Protein AF-A0A965XRT4-F1 (afdb_monomer_lite)

pLDDT: mean 93.57, std 8.27, range [42.41, 98.88]

Foldseek 3Di:
DQDQPDQDLCVQQVLDDPVVCVVVVHGSDALQVLQCVQQNHQPRGAAEEEEPLLDQQNLLQLLQCLLLCLVRLHAYEYEYAPPRHNNNVVCLVVCCVVPNDVSSVSSVVSYHYDYDPLQDDDPVNVVRLAREYEYDPDQDLVSLLNSVVSCCVVHVNHQYEYLHQFAFCVSNVHKYFNFFPPNNPQQETETEDPHNDSVNVSSVNSVGRYAYFYRHTRQQLLLQLLLLVQLLVVLCVVPVDALQVLQVLCCVVFNGSSLVVCVVSQVLVSLLSSQVSLVVCCVVFNDLSHHDPVSVVSNPPSDRSDDPPVPDDPDDDDDDPVRSLVSVLSRLQSSLQSVLVRLVVCRHQLLSSQVSCCSHVVTPTGSLVVDLVCALVSSVVSNVVNCVVVVRSVSGDGRSVSSVCCPPPSNVPSPHRDRD

Sequence (420 aa):
MLETMRRSTLETIGLGPTLDFFRQGRFPVNPEELVGKVFGPAGSRGAMVVSGAGGIVGAGKVMQFGARLEPFGVPVVALDFPGAADGIGGQYPGLVRSFGPERADRIMANVIRLSYDGVHLPRALQGYGPRILLEAVPENLEIKRAHYRIFREAFPEIEIRSVTSGFPASKLGVGIAHPAFPHESNKVFEIVEAEPSDFTRLLWALGLMPIPVGDHWSFVLDVLFCGLTLAGTGFHEVSNMPYWKIDKYVRRLLGPNPFRAHDAIGAKGATFLTWSCLHHLAEHYGPLFRPGPELEAKVHDGLNWYPPDHFRPVVDWGMDKGEEEEFRVRILGPIIQMAALMLHENRALPTHMNRIGELCAQFRRGILAVIRELGPDEAIRLVESFHSLEPEAALSPWHAEVFKAMDSQEWNQLYVNAEH

Structure (mmCIF, N/CA/C/O backbone):
data_AF-A0A965XRT4-F1
#
_entry.id   AF-A0A965XRT4-F1
#
loop_
_atom_site.group_PDB
_atom_site.id
_atom_site.type_symbol
_atom_site.label_atom_id
_atom_site.label_alt_id
_atom_site.label_comp_id
_atom_site.label_asym_id
_atom_site.label_entity_id
_atom_site.label_seq_id
_atom_site.pdbx_PDB_ins_code
_atom_site.Cartn_x
_atom_site.Cartn_y
_atom_site.Cartn_z
_atom_site.occupancy
_atom_site.B_iso_or_equiv
_atom_site.auth_seq_id
_atom_site.auth_comp_id
_atom_site.auth_asym_id
_atom_site.auth_atom_id
_atom_site.pdbx_PDB_model_num
ATOM 1 N N . MET A 1 1 ? -33.224 5.362 -19.953 1.00 42.41 1 MET A N 1
ATOM 2 C CA . MET A 1 1 ? -32.263 4.983 -18.900 1.00 42.41 1 MET A CA 1
ATOM 3 C C . MET A 1 1 ? -30.956 5.637 -19.287 1.00 42.41 1 MET A C 1
ATOM 5 O O . MET A 1 1 ? -30.551 5.443 -20.420 1.00 42.41 1 MET A O 1
ATOM 9 N N . LEU A 1 2 ? -30.393 6.488 -18.431 1.00 44.94 2 LEU A N 1
ATOM 10 C CA . LEU A 1 2 ? -29.023 6.967 -18.626 1.00 44.94 2 LEU A CA 1
ATOM 11 C C . LEU A 1 2 ? -28.130 5.800 -18.202 1.00 44.94 2 LEU A C 1
ATOM 13 O O . LEU A 1 2 ? -28.115 5.462 -17.019 1.00 44.94 2 LEU A O 1
ATOM 17 N N . GLU A 1 3 ? -27.525 5.105 -19.163 1.00 50.19 3 GLU A N 1
ATOM 18 C CA . GLU A 1 3 ? -26.525 4.077 -18.876 1.00 50.19 3 GLU A CA 1
ATOM 19 C C . GLU A 1 3 ? -25.236 4.792 -18.475 1.00 50.19 3 GLU A C 1
ATOM 21 O O . GLU A 1 3 ? -24.606 5.474 -19.282 1.00 50.19 3 GLU A O 1
ATOM 26 N N . THR A 1 4 ? -24.851 4.675 -17.206 1.00 56.16 4 THR A N 1
ATOM 27 C CA . THR A 1 4 ? -23.507 5.059 -16.781 1.00 56.16 4 THR A CA 1
ATOM 28 C C . THR A 1 4 ? -22.513 4.153 -17.508 1.00 56.16 4 THR A C 1
ATOM 30 O O . THR A 1 4 ? -22.594 2.930 -17.421 1.00 56.16 4 THR A O 1
ATOM 33 N N . MET A 1 5 ? -21.581 4.746 -18.262 1.00 67.19 5 MET A N 1
ATOM 34 C CA . MET A 1 5 ? -20.690 3.994 -19.161 1.00 67.19 5 MET A CA 1
ATOM 35 C C . MET A 1 5 ? -19.727 3.059 -18.413 1.00 67.19 5 MET A C 1
ATOM 37 O O . MET A 1 5 ? -19.282 2.055 -18.959 1.00 67.19 5 MET A O 1
ATOM 41 N N . ARG A 1 6 ? -19.427 3.365 -17.144 1.00 77.31 6 ARG A N 1
ATOM 42 C CA . ARG A 1 6 ? -18.732 2.465 -16.220 1.00 77.31 6 ARG A CA 1
ATOM 43 C C . ARG A 1 6 ? -19.270 2.604 -14.806 1.00 77.31 6 ARG A C 1
ATOM 45 O O . ARG A 1 6 ? -19.687 3.688 -14.390 1.00 77.31 6 ARG A O 1
ATOM 52 N N . ARG A 1 7 ? -19.142 1.516 -14.048 1.00 83.00 7 ARG A N 1
ATOM 53 C CA . ARG A 1 7 ? -19.406 1.478 -12.609 1.00 83.00 7 ARG A CA 1
ATOM 54 C C . ARG A 1 7 ? -18.533 2.517 -11.898 1.00 83.00 7 ARG A C 1
ATOM 56 O O . ARG A 1 7 ? -17.305 2.492 -12.015 1.00 83.00 7 ARG A O 1
ATOM 63 N N . SER A 1 8 ? -19.151 3.448 -11.176 1.00 84.69 8 SER A N 1
ATOM 64 C CA . SER A 1 8 ? -18.412 4.454 -10.405 1.00 84.69 8 SER A CA 1
ATOM 65 C C . SER A 1 8 ? -17.727 3.839 -9.178 1.00 84.69 8 SER A C 1
ATOM 67 O O . SER A 1 8 ? -18.162 2.808 -8.669 1.00 84.69 8 SER A O 1
ATOM 69 N N . THR A 1 9 ? -16.684 4.480 -8.634 1.00 83.50 9 THR A N 1
ATOM 70 C CA . THR A 1 9 ? -16.039 3.987 -7.398 1.00 83.50 9 THR A CA 1
ATOM 71 C C . THR A 1 9 ? -17.046 3.833 -6.252 1.00 83.50 9 THR A C 1
ATOM 73 O O . THR A 1 9 ? -16.971 2.863 -5.506 1.00 83.50 9 THR A O 1
ATOM 76 N N . LEU A 1 10 ? -18.037 4.724 -6.144 1.00 89.25 10 LEU A N 1
ATOM 77 C CA . LEU A 1 10 ? -19.081 4.651 -5.112 1.00 89.25 10 LEU A CA 1
ATOM 78 C C . LEU A 1 10 ? -19.994 3.431 -5.300 1.00 89.25 10 LEU A C 1
ATOM 80 O O . LEU A 1 10 ? -20.302 2.737 -4.330 1.00 89.25 10 LEU A O 1
ATOM 84 N N . GLU A 1 11 ? -20.328 3.081 -6.542 1.00 91.25 11 GLU A N 1
ATOM 85 C CA . GLU A 1 11 ? -21.022 1.824 -6.842 1.00 91.25 11 GLU A CA 1
ATOM 86 C C . GLU A 1 11 ? -20.167 0.603 -6.510 1.00 91.25 11 GLU A C 1
ATOM 88 O O . GLU A 1 11 ? -20.707 -0.402 -6.045 1.00 91.25 11 GLU A O 1
ATOM 93 N N . THR A 1 12 ? -18.847 0.657 -6.737 1.00 91.88 12 THR A N 1
ATOM 94 C CA . THR A 1 12 ? -17.950 -0.472 -6.424 1.00 91.88 12 THR A CA 1
ATOM 95 C C . THR A 1 12 ? -17.885 -0.790 -4.934 1.00 91.88 12 THR A C 1
ATOM 97 O O . THR A 1 12 ? -17.702 -1.947 -4.583 1.00 91.88 12 THR A O 1
ATOM 100 N N . ILE A 1 13 ? -18.136 0.195 -4.067 1.00 94.12 13 ILE A N 1
ATOM 101 C CA . ILE A 1 13 ? -18.191 0.021 -2.606 1.00 94.12 13 ILE A CA 1
ATOM 102 C C . ILE A 1 13 ? -19.631 -0.032 -2.063 1.00 94.12 13 ILE A C 1
ATOM 104 O O . ILE A 1 13 ? -19.870 0.134 -0.867 1.00 94.12 13 ILE A O 1
ATOM 108 N N . GLY A 1 14 ? -20.615 -0.265 -2.938 1.00 93.44 14 GLY A N 1
ATOM 109 C CA . GLY A 1 14 ? -22.004 -0.497 -2.541 1.00 93.44 14 GLY A CA 1
ATOM 110 C C . GLY A 1 14 ? -22.720 0.734 -1.981 1.00 93.44 14 GLY A C 1
ATOM 111 O O . GLY A 1 14 ? -23.653 0.577 -1.200 1.00 93.44 14 GLY A O 1
ATOM 112 N N . LEU A 1 15 ? -22.288 1.943 -2.351 1.00 92.62 15 LEU A N 1
ATOM 113 C CA . LEU A 1 15 ? -22.960 3.200 -1.992 1.00 92.62 15 LEU A CA 1
ATOM 114 C C . LEU A 1 15 ? -23.933 3.688 -3.075 1.00 92.62 15 LEU A C 1
ATOM 116 O O . LEU A 1 15 ? -24.694 4.619 -2.831 1.00 92.62 15 LEU A O 1
ATOM 120 N N . GLY A 1 16 ? -23.938 3.038 -4.240 1.00 89.44 16 GLY A N 1
ATOM 121 C CA . GLY A 1 16 ? -24.792 3.374 -5.378 1.00 89.44 16 GLY A CA 1
ATOM 122 C C . GLY A 1 16 ? -24.171 4.396 -6.342 1.00 89.44 16 GLY A C 1
ATOM 123 O O . GLY A 1 16 ? -23.044 4.851 -6.116 1.00 89.44 16 GLY A O 1
ATOM 124 N N . PRO A 1 17 ? -24.875 4.721 -7.443 1.00 87.00 17 PRO A N 1
ATOM 125 C CA . PRO A 1 17 ? -24.379 5.604 -8.496 1.00 87.00 17 PRO A CA 1
ATOM 126 C C . PRO A 1 17 ? -24.126 7.034 -8.043 1.00 87.00 17 PRO A C 1
ATOM 128 O O . PRO A 1 17 ? -24.931 7.635 -7.335 1.00 87.00 17 PRO A O 1
ATOM 131 N N . THR A 1 18 ? -23.041 7.625 -8.549 1.00 83.00 18 THR A N 1
ATOM 132 C CA . THR A 1 18 ? -22.677 9.023 -8.258 1.00 83.00 18 THR A CA 1
ATOM 133 C C . THR A 1 18 ? -23.814 10.001 -8.591 1.00 83.00 18 THR A C 1
ATOM 135 O O . THR A 1 18 ? -24.082 10.928 -7.823 1.00 83.00 18 THR A O 1
ATOM 138 N N . LEU A 1 19 ? -24.524 9.774 -9.702 1.00 82.81 19 LEU A N 1
ATOM 139 C CA . LEU A 1 19 ? -25.658 10.599 -10.135 1.00 82.81 19 LEU A CA 1
ATOM 140 C C . LEU A 1 19 ? -26.805 10.641 -9.126 1.00 82.81 19 LEU A C 1
ATOM 142 O O . LEU A 1 19 ? -27.481 11.668 -9.016 1.00 82.81 19 LEU A O 1
ATOM 146 N N . ASP A 1 20 ? -27.028 9.562 -8.379 1.00 84.56 20 ASP A N 1
ATOM 147 C CA . ASP A 1 20 ? -28.129 9.507 -7.422 1.00 84.56 20 ASP A CA 1
ATOM 148 C C . ASP A 1 20 ? -27.900 10.479 -6.260 1.00 84.56 20 ASP A C 1
ATOM 150 O O . ASP A 1 20 ? -28.853 11.108 -5.797 1.00 84.56 20 ASP A O 1
ATOM 154 N N . PHE A 1 21 ? -26.648 10.712 -5.853 1.00 81.06 21 PHE A N 1
ATOM 155 C CA . PHE A 1 21 ? -26.315 11.687 -4.805 1.00 81.06 21 PHE A CA 1
ATOM 156 C C . PHE A 1 21 ? -26.599 13.115 -5.248 1.00 81.06 21 PHE A C 1
ATOM 158 O O . PHE A 1 21 ? -27.200 13.891 -4.503 1.00 81.06 21 PHE A O 1
ATOM 165 N N . PHE A 1 22 ? -26.214 13.451 -6.481 1.00 83.00 22 PHE A N 1
ATOM 166 C CA . PHE A 1 22 ? -26.469 14.773 -7.046 1.00 83.00 22 PHE A CA 1
ATOM 167 C C . PHE A 1 22 ? -27.966 15.033 -7.221 1.00 83.00 22 PHE A C 1
ATOM 169 O O . PHE A 1 22 ? -28.434 16.124 -6.903 1.00 83.00 22 PHE A O 1
ATOM 176 N N . ARG A 1 23 ? -28.737 14.028 -7.653 1.00 86.50 23 ARG A N 1
ATOM 177 C CA . ARG A 1 23 ? -30.198 14.140 -7.788 1.00 86.50 23 ARG A CA 1
ATOM 178 C C . ARG A 1 23 ? -30.910 14.284 -6.449 1.00 86.50 23 ARG A C 1
ATOM 180 O O . ARG A 1 23 ? -31.873 15.037 -6.354 1.00 86.50 23 ARG A O 1
ATOM 187 N N . GLN A 1 24 ? -30.463 13.552 -5.432 1.00 87.62 24 GLN A N 1
ATOM 188 C CA . GLN A 1 24 ? -31.095 13.565 -4.112 1.00 87.62 24 GLN A CA 1
ATOM 189 C C . GLN A 1 24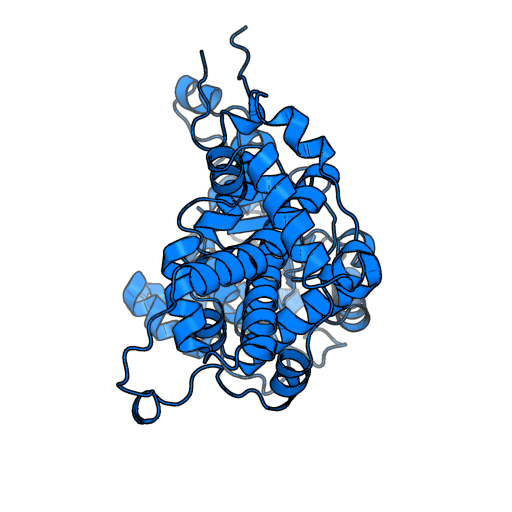 ? -30.610 14.717 -3.220 1.00 87.62 24 GLN A C 1
ATOM 191 O O . GLN A 1 24 ? -31.217 14.965 -2.179 1.00 87.62 24 GLN A O 1
ATOM 196 N N . GLY A 1 25 ? -29.520 15.403 -3.585 1.00 88.75 25 GLY A N 1
ATOM 197 C CA . GLY A 1 25 ? -28.950 16.504 -2.803 1.00 88.75 25 GLY A CA 1
ATOM 198 C C . GLY A 1 25 ? -28.406 16.079 -1.434 1.00 88.75 25 GLY A C 1
ATOM 199 O O . GLY A 1 25 ? -28.320 16.905 -0.527 1.00 88.75 25 GLY A O 1
ATOM 200 N N . ARG A 1 26 ? -28.065 14.796 -1.255 1.00 86.69 26 ARG A N 1
ATOM 201 C CA . ARG A 1 26 ? -27.557 14.233 0.006 1.00 86.69 26 ARG A CA 1
ATOM 202 C C . ARG A 1 26 ? -26.508 13.154 -0.247 1.00 86.69 26 ARG A C 1
ATOM 204 O O . ARG A 1 26 ? -26.544 12.474 -1.270 1.00 86.69 26 ARG A O 1
ATOM 211 N N . PHE A 1 27 ? -25.593 12.986 0.705 1.00 87.69 27 PHE A N 1
ATOM 212 C CA . PHE A 1 27 ? -24.602 11.911 0.672 1.00 87.69 27 PHE A CA 1
ATOM 213 C C . PHE A 1 27 ? -25.261 10.522 0.792 1.00 87.69 27 PHE A C 1
ATOM 215 O O . PHE A 1 27 ? -26.320 10.414 1.416 1.00 87.69 27 PHE A O 1
ATOM 222 N N . PRO A 1 28 ? -24.633 9.460 0.241 1.00 88.25 28 PRO A N 1
ATOM 223 C CA . PRO A 1 28 ? -25.159 8.089 0.296 1.00 88.25 28 PRO A CA 1
ATOM 224 C C . PRO A 1 28 ? -25.370 7.564 1.712 1.00 88.25 28 PRO A C 1
ATOM 226 O O . PRO A 1 28 ? -26.224 6.715 1.944 1.00 88.25 28 PRO A O 1
ATOM 229 N N . VAL A 1 29 ? -24.532 8.020 2.641 1.00 90.69 29 VAL A N 1
ATOM 230 C CA . VAL A 1 29 ? -24.433 7.489 3.997 1.00 90.69 29 VAL A CA 1
ATOM 231 C C . VAL A 1 29 ? -24.152 8.605 4.988 1.00 90.69 29 VAL A C 1
ATOM 233 O O . VAL A 1 29 ? -23.473 9.585 4.673 1.00 90.69 29 VAL A O 1
ATOM 236 N N . ASN A 1 30 ? -24.657 8.428 6.206 1.00 92.44 30 ASN A N 1
ATOM 237 C CA . ASN A 1 30 ? -24.322 9.261 7.350 1.00 92.44 30 ASN A CA 1
ATOM 238 C C . ASN A 1 30 ? -23.189 8.585 8.156 1.00 92.44 30 ASN A C 1
ATOM 240 O O . ASN A 1 30 ? -23.357 7.429 8.555 1.00 92.44 30 ASN A O 1
ATOM 244 N N . PRO A 1 31 ? -22.061 9.273 8.427 1.00 94.75 31 PRO A N 1
ATOM 245 C CA . PRO A 1 31 ? -20.982 8.721 9.245 1.00 94.75 31 PRO A CA 1
ATOM 246 C C . PRO A 1 31 ? -21.434 8.211 10.623 1.00 94.75 31 PRO A C 1
ATOM 248 O O . PRO A 1 31 ? -21.018 7.131 11.023 1.00 94.75 31 PRO A O 1
ATOM 251 N N . GLU A 1 32 ? -22.326 8.924 11.319 1.00 96.38 32 GLU A N 1
ATOM 252 C CA . GLU A 1 32 ? -22.840 8.533 12.644 1.00 96.38 32 GLU A CA 1
ATOM 253 C C . GLU A 1 32 ? -23.621 7.211 12.581 1.00 96.38 32 GLU A C 1
ATOM 255 O O . GLU A 1 32 ? -23.479 6.352 13.452 1.00 96.38 32 GLU A O 1
ATOM 260 N N . GLU A 1 33 ? -24.411 7.019 11.518 1.00 95.81 33 GLU A N 1
ATOM 261 C CA . GLU A 1 33 ? -25.173 5.788 11.292 1.00 95.81 33 GLU A CA 1
ATOM 262 C C . GLU A 1 33 ? -24.240 4.601 11.027 1.00 95.81 33 GLU A C 1
ATOM 264 O O . GLU A 1 33 ? -24.411 3.539 11.623 1.00 95.81 33 GLU A O 1
ATOM 269 N N . LEU A 1 34 ? -23.232 4.777 10.166 1.00 97.19 34 LEU A N 1
ATOM 270 C CA . LEU A 1 34 ? -22.261 3.721 9.867 1.00 97.19 34 LEU A CA 1
ATOM 271 C C . LEU A 1 34 ? -21.391 3.382 11.077 1.00 97.19 34 LEU A C 1
ATOM 273 O O . LEU A 1 34 ? -21.155 2.205 11.341 1.00 97.19 34 LEU A O 1
ATOM 277 N N . VAL A 1 35 ? -20.972 4.381 11.858 1.00 98.31 35 VAL A N 1
ATOM 278 C CA . VAL A 1 35 ? -20.312 4.131 13.143 1.00 98.31 35 VAL A CA 1
ATOM 279 C C . VAL A 1 35 ? -21.241 3.341 14.066 1.00 98.31 35 VAL A C 1
ATOM 281 O O . VAL A 1 35 ? -20.791 2.391 14.699 1.00 98.31 35 VAL A O 1
ATOM 284 N N . GLY A 1 36 ? -22.531 3.682 14.110 1.00 98.00 36 GLY A N 1
ATOM 285 C CA . GLY A 1 36 ? -23.548 2.938 14.854 1.00 98.00 36 GLY A CA 1
ATOM 286 C C . GLY A 1 36 ? -23.654 1.465 14.446 1.00 98.00 36 GLY A C 1
ATOM 287 O O . GLY A 1 36 ? -23.736 0.594 15.309 1.00 98.00 36 GLY A O 1
ATOM 288 N N . LYS A 1 37 ? -23.609 1.176 13.140 1.00 97.38 37 LYS A N 1
ATOM 289 C CA . LYS A 1 37 ? -23.658 -0.195 12.602 1.00 97.38 37 LYS A CA 1
ATOM 290 C C . LYS A 1 37 ? -22.400 -0.995 12.932 1.00 97.38 37 LYS A C 1
ATOM 292 O O . LYS A 1 37 ? -22.503 -2.128 13.392 1.00 97.38 37 LYS A O 1
ATOM 297 N N . VAL A 1 38 ? -21.225 -0.397 12.735 1.00 98.19 38 VAL A N 1
ATOM 298 C CA . VAL A 1 38 ? -19.934 -1.079 12.917 1.00 98.19 38 VAL A CA 1
ATOM 299 C C . VAL A 1 38 ? -19.588 -1.226 14.402 1.00 98.19 38 VAL A C 1
ATOM 301 O O . VAL A 1 38 ? -19.278 -2.317 14.880 1.00 98.19 38 VAL A O 1
ATOM 304 N N . PHE A 1 39 ? -19.670 -0.134 15.162 1.00 98.44 39 PHE A N 1
ATOM 305 C CA . PHE A 1 39 ? -19.194 -0.076 16.545 1.00 98.44 39 PHE A CA 1
ATOM 306 C C . PHE A 1 39 ? -20.302 -0.172 17.597 1.00 98.44 39 PHE A C 1
ATOM 308 O O . PHE A 1 39 ? -19.998 -0.329 18.776 1.00 98.44 39 PHE A O 1
ATOM 315 N N . GLY A 1 40 ? -21.575 -0.129 17.205 1.00 97.44 40 GLY A N 1
ATOM 316 C CA . GLY A 1 40 ? -22.707 -0.104 18.131 1.00 97.44 40 GLY A CA 1
ATOM 317 C C . GLY A 1 40 ? -23.183 1.317 18.471 1.00 97.44 40 GLY A C 1
ATOM 318 O O . GLY A 1 40 ? -22.590 2.313 18.038 1.00 97.44 40 GLY A O 1
ATOM 319 N N . PRO A 1 41 ? -24.287 1.440 19.230 1.00 96.56 41 PRO A N 1
ATOM 320 C CA . PRO A 1 41 ? -24.938 2.721 19.477 1.00 96.56 41 PRO A CA 1
ATOM 321 C C . PRO A 1 41 ? -24.087 3.656 20.348 1.00 96.56 41 PRO A C 1
ATOM 323 O O . PRO A 1 41 ? -23.226 3.226 21.119 1.00 96.56 41 PRO A O 1
ATOM 326 N N . ALA A 1 42 ? -24.347 4.960 20.233 1.00 95.12 42 ALA A N 1
ATOM 327 C CA . ALA A 1 42 ? -23.678 5.981 21.034 1.00 95.12 42 ALA A CA 1
ATOM 328 C C . ALA A 1 42 ? -23.826 5.700 22.544 1.00 95.12 42 ALA A C 1
ATOM 330 O O . ALA A 1 42 ? -24.892 5.307 23.014 1.00 95.12 42 ALA A O 1
ATOM 331 N N . GLY A 1 43 ? -22.745 5.897 23.305 1.00 90.69 43 GLY A N 1
ATOM 332 C CA . GLY A 1 43 ? -22.689 5.605 24.744 1.00 90.69 43 GLY A CA 1
ATOM 333 C C . GLY A 1 43 ? -22.324 4.158 25.103 1.00 90.69 43 GLY A C 1
ATOM 334 O O . GLY A 1 43 ? -21.918 3.911 26.233 1.00 90.69 43 GLY A O 1
ATOM 335 N N . SER A 1 44 ? -22.389 3.219 24.154 1.00 94.12 44 SER A N 1
ATOM 336 C CA . SER A 1 44 ? -21.943 1.829 24.339 1.00 94.12 44 SER A CA 1
ATOM 337 C C . SER A 1 44 ? -21.166 1.316 23.121 1.00 94.12 44 SER A C 1
ATOM 339 O O . SER A 1 44 ? -21.347 0.176 22.687 1.00 94.12 44 SER A O 1
ATOM 341 N N . ARG A 1 45 ? -20.347 2.191 22.528 1.00 96.44 45 ARG A N 1
ATOM 342 C CA . ARG A 1 45 ? -19.528 1.873 21.357 1.00 96.44 45 ARG A CA 1
ATOM 343 C C . ARG A 1 45 ? -18.409 0.916 21.746 1.00 96.44 45 ARG A C 1
ATOM 345 O O . ARG A 1 45 ? -17.715 1.132 22.736 1.00 96.44 45 ARG A O 1
ATOM 352 N N . GLY A 1 46 ? -18.237 -0.122 20.941 1.00 98.25 46 GLY A N 1
ATOM 353 C CA . GLY A 1 46 ? -17.065 -0.976 20.979 1.00 98.25 46 GLY A CA 1
ATOM 354 C C . GLY A 1 46 ? -15.846 -0.318 20.334 1.00 98.25 46 GLY A C 1
ATOM 355 O O . GLY A 1 46 ? -15.929 0.779 19.778 1.00 98.25 46 GLY A O 1
ATOM 356 N N . ALA A 1 47 ? -14.708 -1.002 20.395 1.00 98.56 47 ALA A N 1
ATOM 357 C CA . ALA A 1 47 ? -13.426 -0.460 19.959 1.00 98.56 47 ALA A CA 1
ATOM 358 C C . ALA A 1 47 ? -12.991 -0.912 18.564 1.00 98.56 47 ALA A C 1
ATOM 360 O O . ALA A 1 47 ? -13.298 -2.020 18.108 1.00 98.56 47 ALA A O 1
ATOM 361 N N . MET A 1 48 ? -12.159 -0.073 17.947 1.00 98.75 48 MET A N 1
ATOM 362 C CA . MET A 1 48 ? -11.246 -0.487 16.889 1.00 98.75 48 MET A CA 1
ATOM 363 C C . MET A 1 48 ? -9.923 -0.926 17.514 1.00 98.75 48 MET A C 1
ATOM 365 O O . MET A 1 48 ? -9.295 -0.157 18.235 1.00 98.75 48 MET A O 1
ATOM 369 N N . VAL A 1 49 ? -9.474 -2.139 17.219 1.00 98.88 49 VAL A N 1
ATOM 370 C CA . VAL A 1 49 ? -8.170 -2.653 17.639 1.00 98.88 49 VAL A CA 1
ATOM 371 C C . VAL A 1 49 ? -7.203 -2.559 16.468 1.00 98.88 49 VAL A C 1
ATOM 373 O O . VAL A 1 49 ? -7.526 -2.989 15.364 1.00 98.88 49 VAL A O 1
ATOM 376 N N . VAL A 1 50 ? -6.009 -2.028 16.710 1.00 98.75 50 VAL A N 1
ATOM 377 C CA . VAL A 1 50 ? -4.879 -2.093 15.779 1.00 98.75 50 VAL A CA 1
ATOM 378 C C . VAL A 1 50 ? -3.791 -2.929 16.441 1.00 98.75 50 VAL A C 1
ATOM 380 O O . VAL A 1 50 ? -3.293 -2.533 17.494 1.00 98.75 50 VAL A O 1
ATOM 383 N N . SER A 1 51 ? -3.438 -4.081 15.869 1.00 98.19 51 SER A N 1
ATOM 384 C CA . SER A 1 51 ? -2.322 -4.902 16.365 1.00 98.19 51 SER A CA 1
ATOM 385 C C . SER A 1 51 ? -1.031 -4.627 15.595 1.00 98.19 51 SER A C 1
ATOM 387 O O . SER A 1 51 ? -1.087 -4.230 14.436 1.00 98.19 51 SER A O 1
ATOM 389 N N . GLY A 1 52 ? 0.129 -4.784 16.245 1.00 96.50 52 GLY A N 1
ATOM 390 C CA . GLY A 1 52 ? 1.410 -4.297 15.705 1.00 96.50 52 GLY A CA 1
ATOM 391 C C . GLY A 1 52 ? 1.507 -2.765 15.741 1.0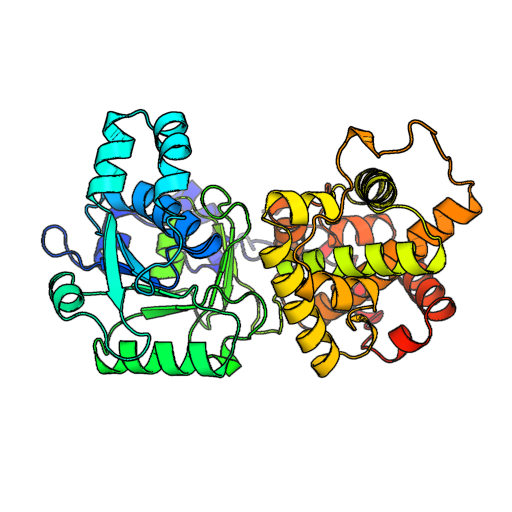0 96.50 52 GLY A C 1
ATOM 392 O O . GLY A 1 52 ? 2.099 -2.133 14.864 1.00 96.50 52 GLY A O 1
ATOM 393 N N . ALA A 1 53 ? 0.846 -2.154 16.728 1.00 96.94 53 ALA A N 1
ATOM 394 C CA . ALA A 1 53 ? 0.590 -0.720 16.797 1.00 96.94 53 ALA A CA 1
ATOM 395 C C . ALA A 1 53 ? 1.836 0.162 17.003 1.00 96.94 53 ALA A C 1
ATOM 397 O O . ALA A 1 53 ? 1.784 1.355 16.722 1.00 96.94 53 ALA A O 1
ATOM 398 N N . GLY A 1 54 ? 2.938 -0.388 17.505 1.00 93.44 54 GLY A N 1
ATOM 399 C CA . GLY A 1 54 ? 4.225 0.288 17.657 1.00 93.44 54 GLY A CA 1
ATOM 400 C C . GLY A 1 54 ? 5.054 0.314 16.371 1.00 93.44 54 GLY A C 1
ATOM 401 O O . GLY A 1 54 ? 5.964 1.134 16.246 1.00 93.44 54 GLY A O 1
ATOM 402 N N . GLY A 1 55 ? 4.731 -0.542 15.395 1.00 91.44 55 GLY A N 1
ATOM 403 C CA . GLY A 1 55 ? 5.340 -0.526 14.066 1.00 91.44 55 GLY A CA 1
ATOM 404 C C . GLY A 1 55 ? 4.916 0.688 13.234 1.00 91.44 55 GLY A C 1
ATOM 405 O O . GLY A 1 55 ? 3.930 1.354 13.535 1.00 91.44 55 GLY A O 1
ATOM 406 N N . ILE A 1 56 ? 5.638 0.965 12.145 1.00 90.12 56 ILE A N 1
ATOM 407 C CA . ILE A 1 56 ? 5.404 2.142 11.284 1.00 90.12 56 ILE A CA 1
ATOM 408 C C . ILE A 1 56 ? 3.976 2.148 10.711 1.00 90.12 56 ILE A C 1
ATOM 410 O O . ILE A 1 56 ? 3.293 3.173 10.757 1.00 90.12 56 ILE A O 1
ATOM 414 N N . VAL A 1 57 ? 3.502 0.992 10.230 1.00 93.31 57 VAL A N 1
ATOM 415 C CA . VAL A 1 57 ? 2.138 0.828 9.701 1.00 93.31 57 VAL A CA 1
ATOM 416 C C . VAL A 1 57 ? 1.099 1.005 10.804 1.00 93.31 57 VAL A C 1
ATOM 418 O O . VAL A 1 57 ? 0.227 1.870 10.701 1.00 93.31 57 VAL A O 1
ATOM 421 N N . GLY A 1 58 ? 1.214 0.215 11.876 1.00 96.19 58 GLY A N 1
ATOM 422 C CA . GLY A 1 58 ? 0.269 0.223 12.987 1.00 96.19 58 GLY A CA 1
ATOM 423 C C . GLY A 1 58 ? 0.158 1.598 13.640 1.00 96.19 58 GLY A C 1
ATOM 424 O O . GLY A 1 58 ? -0.950 2.108 13.789 1.00 96.19 58 GLY A O 1
ATOM 425 N N . ALA A 1 59 ? 1.282 2.255 13.930 1.00 96.19 59 ALA A N 1
ATOM 426 C CA . ALA A 1 59 ? 1.303 3.578 14.544 1.00 96.19 59 ALA A CA 1
ATOM 427 C C . ALA A 1 59 ? 0.604 4.619 13.667 1.00 96.19 59 ALA A C 1
ATOM 429 O O . ALA A 1 59 ? -0.247 5.365 14.155 1.00 96.19 59 ALA A O 1
ATOM 430 N N . GLY A 1 60 ? 0.899 4.638 12.363 1.00 96.19 60 GLY A N 1
ATOM 431 C CA . GLY A 1 60 ? 0.227 5.536 11.429 1.00 96.19 60 GLY A CA 1
ATOM 432 C C . GLY A 1 60 ? -1.283 5.287 11.373 1.00 96.19 60 GLY A C 1
ATOM 433 O O . GLY A 1 60 ? -2.069 6.235 11.398 1.00 96.19 60 GLY A O 1
ATOM 434 N N . LYS A 1 61 ? -1.719 4.021 11.388 1.00 97.94 61 LYS A N 1
ATOM 435 C CA . LYS A 1 61 ? -3.149 3.675 11.393 1.00 97.94 61 LYS A CA 1
ATOM 436 C C . LYS A 1 61 ? -3.838 4.031 12.707 1.00 97.94 61 LYS A C 1
ATOM 438 O O . LYS A 1 61 ? -4.943 4.568 12.658 1.00 97.94 61 LYS A O 1
ATOM 443 N N . VAL A 1 62 ? -3.189 3.844 13.858 1.00 98.38 62 VAL A N 1
ATOM 444 C CA . VAL A 1 62 ? -3.708 4.318 15.153 1.00 98.38 62 VAL A CA 1
ATOM 445 C C . VAL A 1 62 ? -3.977 5.822 15.099 1.00 98.38 62 VAL A C 1
ATOM 447 O O . VAL A 1 62 ? -5.036 6.260 15.536 1.00 98.38 62 VAL A O 1
ATOM 450 N N . MET A 1 63 ? -3.083 6.617 14.504 1.00 97.12 63 MET A N 1
ATOM 451 C CA . MET A 1 63 ? -3.306 8.062 14.348 1.00 97.12 63 MET A CA 1
ATOM 452 C C . MET A 1 63 ? -4.412 8.386 13.354 1.00 97.12 63 MET A C 1
ATOM 454 O O . MET A 1 63 ? -5.267 9.231 13.625 1.00 97.12 63 MET A O 1
ATOM 458 N N . GLN A 1 64 ? -4.407 7.717 12.201 1.00 97.50 64 GLN A N 1
ATOM 459 C CA . GLN A 1 64 ? -5.373 7.969 11.143 1.00 97.50 64 GLN A CA 1
ATOM 460 C C . GLN A 1 64 ? -6.802 7.711 11.622 1.00 97.50 64 GLN A C 1
ATOM 462 O O . GLN A 1 64 ? -7.679 8.553 11.394 1.00 97.50 64 GLN A O 1
ATOM 467 N N . PHE A 1 65 ? -7.016 6.573 12.287 1.00 98.31 65 PHE A N 1
ATOM 468 C CA . PHE A 1 65 ? -8.307 6.193 12.842 1.00 98.31 65 PHE A CA 1
ATOM 469 C C . PHE A 1 65 ? -8.608 6.936 14.136 1.00 98.31 65 PHE A C 1
ATOM 471 O O . PHE A 1 65 ? -9.720 7.429 14.266 1.00 98.31 65 PHE A O 1
ATOM 478 N N . GLY A 1 66 ? -7.636 7.150 15.025 1.00 97.69 66 GLY A N 1
ATOM 479 C CA . GLY A 1 66 ? -7.820 7.953 16.238 1.00 97.69 66 GLY A CA 1
ATOM 480 C C . GLY A 1 66 ? -8.371 9.346 15.929 1.00 97.69 66 GLY A C 1
ATOM 481 O O . GLY A 1 66 ? -9.370 9.757 16.509 1.00 97.69 66 GLY A O 1
ATOM 482 N N . ALA A 1 67 ? -7.806 10.036 14.933 1.00 97.56 67 ALA A N 1
ATOM 483 C CA . ALA A 1 67 ? -8.271 11.361 14.514 1.00 97.56 67 ALA A CA 1
ATOM 484 C C . ALA A 1 67 ? -9.675 11.373 13.877 1.00 97.56 67 ALA A C 1
ATOM 486 O O . ALA A 1 67 ? -10.363 12.397 13.913 1.00 97.56 67 ALA A O 1
ATOM 487 N N . ARG A 1 68 ? -10.082 10.259 13.259 1.00 97.75 68 ARG A N 1
ATOM 488 C CA . ARG A 1 68 ? -11.357 10.118 12.532 1.00 97.75 68 ARG A CA 1
ATOM 489 C C . ARG A 1 68 ? -12.484 9.571 13.394 1.00 97.75 68 ARG A C 1
ATOM 491 O O . ARG A 1 68 ? -13.638 9.870 13.121 1.00 97.75 68 ARG A O 1
ATOM 498 N N . LEU A 1 69 ? -12.142 8.795 14.413 1.00 98.31 69 LEU A N 1
ATOM 499 C CA . LEU A 1 69 ? -13.065 8.106 15.306 1.00 98.31 69 LEU A CA 1
ATOM 500 C C . LEU A 1 69 ? -13.269 8.841 16.639 1.00 98.31 69 LEU A C 1
ATOM 502 O O . LEU A 1 69 ? -14.315 8.660 17.259 1.00 98.31 69 LEU A O 1
ATOM 506 N N . GLU A 1 70 ? -12.343 9.725 17.043 1.00 97.62 70 GLU A N 1
ATOM 507 C CA . GLU A 1 70 ? -12.488 10.582 18.235 1.00 97.62 70 GLU A CA 1
ATOM 508 C C . GLU A 1 70 ? -13.791 11.400 18.255 1.00 97.62 70 GLU A C 1
ATOM 510 O O . GLU A 1 70 ? -14.466 11.362 19.284 1.00 97.62 70 GLU A O 1
ATOM 515 N N . PRO A 1 71 ? -14.240 12.046 17.156 1.00 97.00 71 PRO A N 1
ATOM 516 C CA . PRO A 1 71 ? -15.510 12.781 17.155 1.00 97.00 71 PRO A CA 1
ATOM 517 C C . PRO A 1 71 ? -16.733 11.903 17.440 1.00 97.00 71 PRO A C 1
ATOM 519 O O . PRO A 1 71 ? -17.784 12.401 17.833 1.00 97.00 71 PRO A O 1
ATOM 522 N N . PHE A 1 72 ? -16.588 10.594 17.240 1.00 97.81 72 PHE A N 1
ATOM 523 C CA . PHE A 1 72 ? -17.611 9.595 17.483 1.00 97.81 72 PHE A CA 1
ATOM 524 C C . PHE A 1 72 ? -17.377 8.845 18.806 1.00 97.81 72 PHE A C 1
ATOM 526 O O . PHE A 1 72 ? -18.091 7.896 19.106 1.00 97.81 72 PHE A O 1
ATOM 533 N N . GLY A 1 73 ? -16.383 9.199 19.621 1.00 97.06 73 GLY A N 1
ATOM 534 C CA . GLY A 1 73 ? -16.112 8.488 20.875 1.00 97.06 73 GLY A CA 1
ATOM 535 C C . GLY A 1 73 ? -15.917 6.976 20.700 1.00 97.06 73 GLY A C 1
ATOM 536 O O . GLY A 1 73 ? -16.277 6.209 21.590 1.00 97.06 73 GLY A O 1
ATOM 537 N N . VAL A 1 74 ? -15.419 6.537 19.537 1.00 98.56 74 VAL A N 1
ATOM 538 C CA . VAL A 1 74 ? -15.007 5.145 19.324 1.00 98.56 74 VAL A CA 1
ATOM 539 C C . VAL A 1 74 ? -13.555 5.026 19.791 1.00 98.56 74 VAL A C 1
ATOM 541 O O . VAL A 1 74 ? -12.683 5.663 19.188 1.00 98.56 74 VAL A O 1
ATOM 544 N N . PRO A 1 75 ? -13.268 4.234 20.835 1.00 98.38 75 PRO A N 1
ATOM 545 C CA . PRO A 1 75 ? -11.907 4.046 21.315 1.00 98.38 75 PRO A CA 1
ATOM 546 C C . PRO A 1 75 ? -11.051 3.291 20.293 1.00 98.38 75 PRO A C 1
ATOM 548 O O . PRO A 1 75 ? -11.516 2.351 19.638 1.00 98.38 75 PRO A O 1
ATOM 551 N N . VAL A 1 76 ? -9.775 3.674 20.197 1.00 98.75 76 VAL A N 1
ATOM 552 C CA . VAL A 1 76 ? -8.776 2.945 19.406 1.00 98.75 76 VAL A CA 1
ATOM 553 C C . VAL A 1 76 ? -7.822 2.233 20.353 1.00 98.75 76 VAL A C 1
ATOM 555 O O . VAL A 1 76 ? -7.039 2.865 21.058 1.00 98.75 76 VAL A O 1
ATOM 558 N N . VAL A 1 77 ? -7.870 0.905 20.372 1.00 98.81 77 VAL A N 1
ATOM 559 C CA . VAL A 1 77 ? -6.959 0.081 21.163 1.00 98.81 77 VAL A CA 1
ATOM 560 C C . VAL A 1 77 ? -5.726 -0.253 20.328 1.00 98.81 77 VAL A C 1
ATOM 562 O O . VAL A 1 77 ? -5.799 -0.991 19.350 1.00 98.81 77 VAL A O 1
ATOM 565 N N . ALA A 1 78 ? -4.583 0.278 20.735 1.00 98.50 78 ALA A N 1
ATOM 566 C CA . ALA A 1 78 ? -3.272 -0.051 20.205 1.00 98.50 78 ALA A CA 1
ATOM 567 C C . ALA A 1 78 ? -2.704 -1.270 20.948 1.00 98.50 78 ALA A C 1
ATOM 569 O O . ALA A 1 78 ? -2.375 -1.173 22.132 1.00 98.50 78 ALA A O 1
ATOM 570 N N . LEU A 1 79 ? -2.593 -2.405 20.258 1.00 98.38 79 LEU A N 1
ATOM 571 C CA . LEU A 1 79 ? -2.109 -3.669 20.808 1.00 98.38 79 LEU A CA 1
ATOM 572 C C . LEU A 1 79 ? -0.722 -4.014 20.248 1.00 98.38 79 LEU A C 1
ATOM 574 O O . LEU A 1 79 ? -0.541 -4.099 19.032 1.00 98.38 79 LEU A O 1
ATOM 578 N N . ASP A 1 80 ? 0.257 -4.253 21.120 1.00 97.31 80 ASP A N 1
ATOM 579 C CA . ASP A 1 80 ? 1.598 -4.687 20.700 1.00 97.31 80 ASP A CA 1
ATOM 580 C C . ASP A 1 80 ? 2.332 -5.500 21.781 1.00 97.31 80 ASP A C 1
ATOM 582 O O . ASP A 1 80 ? 1.841 -5.673 22.897 1.00 97.31 80 ASP A O 1
ATOM 586 N N . PHE A 1 81 ? 3.515 -6.018 21.467 1.00 94.94 81 PHE A N 1
ATOM 587 C CA . PHE A 1 81 ? 4.377 -6.697 22.424 1.00 94.94 81 PHE A CA 1
ATOM 588 C C . PHE A 1 81 ? 4.904 -5.743 23.511 1.00 94.94 81 PHE A C 1
ATOM 590 O O . PHE A 1 81 ? 5.135 -4.555 23.256 1.00 94.94 81 PHE A O 1
ATOM 597 N N . PRO A 1 82 ? 5.162 -6.250 24.730 1.00 92.00 82 PRO A N 1
ATOM 598 C CA . PRO A 1 82 ? 5.927 -5.522 25.731 1.00 92.00 82 PRO A CA 1
ATOM 599 C C . PRO A 1 82 ? 7.271 -5.054 25.161 1.00 92.00 82 PRO A C 1
ATOM 601 O O . PRO A 1 82 ? 8.012 -5.839 24.575 1.00 92.00 82 PRO A O 1
ATOM 604 N N . GLY A 1 83 ? 7.596 -3.774 25.350 1.00 86.94 83 GLY A N 1
ATOM 605 C CA . GLY A 1 83 ? 8.867 -3.204 24.891 1.00 86.94 83 GLY A CA 1
ATOM 606 C C . GLY A 1 83 ? 8.957 -2.936 23.384 1.00 86.94 83 GLY A C 1
ATOM 607 O O . GLY A 1 83 ? 10.039 -2.588 22.912 1.00 86.94 83 GLY A O 1
ATOM 608 N N . ALA A 1 84 ? 7.856 -3.061 22.632 1.00 88.38 84 ALA A N 1
ATOM 609 C CA . ALA A 1 84 ? 7.796 -2.574 21.257 1.00 88.38 84 ALA A CA 1
ATOM 610 C C . ALA A 1 84 ? 8.157 -1.078 21.187 1.00 88.38 84 ALA A C 1
ATOM 612 O O . ALA A 1 84 ? 7.921 -0.316 22.131 1.00 88.38 84 ALA A O 1
ATOM 613 N N . ALA A 1 85 ? 8.742 -0.656 20.064 1.00 85.25 85 ALA A N 1
ATOM 614 C CA . ALA A 1 85 ? 9.104 0.741 19.853 1.00 85.25 85 ALA A CA 1
ATOM 615 C C . ALA A 1 85 ? 7.870 1.653 19.967 1.00 85.25 85 ALA A C 1
ATOM 617 O O . ALA A 1 85 ? 6.779 1.294 19.521 1.00 85.25 85 ALA A O 1
ATOM 618 N N . ASP A 1 86 ? 8.042 2.857 20.521 1.00 87.44 86 ASP A N 1
ATOM 619 C CA . ASP A 1 86 ? 6.943 3.822 20.640 1.00 87.44 86 ASP A CA 1
ATOM 620 C C . ASP A 1 86 ? 6.696 4.576 19.323 1.00 87.44 86 ASP A C 1
ATOM 622 O O . ASP A 1 86 ? 6.860 5.796 19.228 1.00 87.44 86 ASP A O 1
ATOM 626 N N . GLY A 1 87 ? 6.288 3.840 18.286 1.00 91.44 87 GLY A N 1
ATOM 627 C CA . GLY A 1 87 ? 5.910 4.427 17.002 1.00 91.44 87 GLY A CA 1
ATOM 628 C C . GLY A 1 87 ? 4.746 5.409 17.134 1.00 91.44 87 GLY A C 1
ATOM 629 O O . GLY A 1 87 ? 4.711 6.416 16.435 1.00 91.44 87 GLY A O 1
ATOM 630 N N . ILE A 1 88 ? 3.824 5.162 18.069 1.00 94.50 88 ILE A N 1
ATOM 631 C CA . ILE A 1 88 ? 2.643 5.999 18.316 1.00 94.50 88 ILE A CA 1
ATOM 632 C C . ILE A 1 88 ? 3.055 7.362 18.890 1.00 94.50 88 ILE A C 1
ATOM 634 O O . ILE A 1 88 ? 2.565 8.395 18.445 1.00 94.50 88 ILE A O 1
ATOM 638 N N . GLY A 1 89 ? 3.963 7.389 19.869 1.00 93.06 89 GLY A N 1
ATOM 639 C CA . GLY A 1 89 ? 4.453 8.626 20.484 1.00 93.06 89 GLY A CA 1
ATOM 640 C C . GLY A 1 89 ? 5.162 9.522 19.468 1.00 93.06 89 GLY A C 1
ATOM 641 O O . GLY A 1 89 ? 4.959 10.737 19.462 1.00 93.06 89 GLY A O 1
ATOM 642 N N . GLY A 1 90 ? 5.897 8.913 18.530 1.00 91.75 90 GLY A N 1
ATOM 643 C CA . GLY A 1 90 ? 6.545 9.613 17.416 1.00 91.75 90 GLY A CA 1
ATOM 644 C C . GLY A 1 90 ? 5.586 10.378 16.493 1.00 91.75 90 GLY A C 1
ATOM 645 O O . GLY A 1 90 ? 6.011 11.297 15.794 1.00 91.75 90 GLY A O 1
ATOM 646 N N . GLN A 1 91 ? 4.290 10.059 16.515 1.00 93.88 91 GLN A N 1
ATOM 647 C CA . GLN A 1 91 ? 3.286 10.698 15.665 1.00 93.88 91 GLN A CA 1
ATOM 648 C C . GLN A 1 91 ? 2.649 11.953 16.279 1.00 93.88 91 GLN A C 1
ATOM 650 O O . GLN A 1 91 ? 2.088 12.779 15.553 1.00 93.88 91 GLN A O 1
ATOM 655 N N . TYR A 1 92 ? 2.744 12.141 17.600 1.00 95.19 92 TYR A N 1
ATOM 656 C CA . TYR A 1 92 ? 2.090 13.255 18.296 1.00 95.19 92 TYR A CA 1
ATOM 657 C C . TYR A 1 92 ? 2.451 14.644 17.731 1.00 95.19 92 TYR A C 1
ATOM 659 O O . TYR A 1 92 ? 1.538 15.441 17.498 1.00 95.19 92 TYR A O 1
ATOM 667 N N . PRO A 1 93 ? 3.723 14.952 17.386 1.00 95.50 93 PRO A N 1
ATOM 668 C CA . PRO A 1 93 ? 4.051 16.229 16.749 1.00 95.50 93 PRO A CA 1
ATOM 669 C C . PRO A 1 93 ? 3.291 16.467 15.435 1.00 95.50 93 PRO A C 1
ATOM 671 O O . PRO A 1 93 ? 2.954 17.605 15.111 1.00 95.50 93 PRO A O 1
ATOM 674 N N . GLY A 1 94 ? 3.008 15.407 14.668 1.00 93.75 94 GLY A N 1
ATOM 675 C CA . GLY A 1 94 ? 2.203 15.477 13.447 1.00 93.75 94 GLY A CA 1
ATOM 676 C C . GLY A 1 94 ? 0.737 15.814 13.723 1.00 93.75 94 GLY A C 1
ATOM 677 O O . GLY A 1 94 ? 0.155 16.633 13.005 1.00 93.75 94 GLY A O 1
ATOM 678 N N . LEU A 1 95 ? 0.166 15.256 14.795 1.00 94.94 95 LEU A N 1
ATOM 679 C CA . LEU A 1 95 ? -1.187 15.589 15.242 1.00 94.94 95 LEU A CA 1
ATOM 680 C C . LEU A 1 95 ? -1.295 17.053 15.666 1.00 94.94 95 LEU A C 1
ATOM 682 O O . LEU A 1 95 ? -2.190 17.747 15.192 1.00 94.94 95 LEU A O 1
ATOM 686 N N . VAL A 1 96 ? -0.362 17.543 16.488 1.00 97.56 96 VAL A N 1
ATOM 687 C CA . VAL A 1 96 ? -0.356 18.944 16.941 1.00 97.56 96 VAL A CA 1
ATOM 688 C C . VAL A 1 96 ? -0.288 19.897 15.749 1.00 97.56 96 VAL A C 1
ATOM 690 O O . VAL A 1 96 ? -1.063 20.849 15.682 1.00 97.56 96 VAL A O 1
ATOM 693 N N . ARG A 1 97 ? 0.578 19.615 14.765 1.00 96.56 97 ARG A N 1
ATOM 694 C CA . ARG A 1 97 ? 0.669 20.420 13.535 1.00 96.56 97 ARG A CA 1
ATOM 695 C C . ARG A 1 97 ? -0.626 20.425 12.721 1.00 96.56 97 ARG A C 1
ATOM 697 O O . ARG A 1 97 ? -0.923 21.431 12.088 1.00 96.56 97 ARG A O 1
ATOM 704 N N . SER A 1 98 ? -1.370 19.320 12.717 1.00 95.38 98 SER A N 1
ATOM 705 C CA . SER A 1 98 ? -2.559 19.154 11.869 1.00 95.38 98 SER A CA 1
ATOM 706 C C . SER A 1 98 ? -3.853 19.629 12.534 1.00 95.38 98 SER A C 1
ATOM 708 O O . SER A 1 98 ? -4.757 20.104 11.851 1.00 95.38 98 SER A O 1
ATOM 710 N N . PHE A 1 99 ? -3.963 19.483 13.856 1.00 96.38 99 PHE A N 1
ATOM 711 C CA . PHE A 1 99 ? -5.216 19.648 14.599 1.00 96.38 99 PHE A CA 1
ATOM 712 C C . PHE A 1 99 ? -5.125 20.624 15.778 1.00 96.38 99 PHE A C 1
ATOM 714 O O . PHE A 1 99 ? -6.148 20.920 16.395 1.00 96.38 99 PHE A O 1
ATOM 721 N N . GLY A 1 100 ? -3.929 21.126 16.094 1.00 97.81 100 GLY A N 1
ATOM 722 C CA . GLY A 1 100 ? -3.662 21.887 17.311 1.00 97.81 100 GLY A CA 1
ATOM 723 C C . GLY A 1 100 ? -3.491 20.992 18.549 1.00 97.81 100 GLY A C 1
ATOM 724 O O . GLY A 1 100 ? -3.884 19.821 18.531 1.00 97.81 100 GLY A O 1
ATOM 725 N N . PRO A 1 101 ? -2.899 21.529 19.631 1.00 97.88 101 PRO A N 1
ATOM 726 C CA . PRO A 1 101 ? -2.561 20.756 20.828 1.00 97.88 101 PRO A CA 1
ATOM 727 C C . PRO A 1 101 ? -3.794 20.149 21.505 1.00 97.88 101 PRO A C 1
ATOM 729 O O . PRO A 1 101 ? -3.826 18.950 21.745 1.00 97.88 101 PRO A O 1
ATOM 732 N N . GLU A 1 102 ? -4.861 20.928 21.701 1.00 98.19 102 GLU A N 1
ATOM 733 C CA . GLU A 1 102 ? -6.057 20.457 22.415 1.00 98.19 102 GLU A CA 1
ATOM 734 C C . GLU A 1 102 ? -6.722 19.250 21.745 1.00 98.19 102 GLU A C 1
ATOM 736 O O . GLU A 1 102 ? -7.157 18.312 22.412 1.00 98.19 102 GLU A O 1
ATOM 741 N N . ARG A 1 103 ? -6.832 19.263 20.410 1.00 97.81 103 ARG A N 1
ATOM 742 C CA . ARG A 1 103 ? -7.423 18.136 19.685 1.00 97.81 103 ARG A CA 1
ATOM 743 C C . ARG A 1 103 ? -6.450 16.967 19.585 1.00 97.81 103 ARG A C 1
ATOM 745 O O . ARG A 1 103 ? -6.900 15.829 19.663 1.00 97.81 103 ARG A O 1
ATOM 752 N N . ALA A 1 104 ? -5.148 17.220 19.451 1.00 97.88 104 ALA A N 1
ATOM 753 C CA . ALA A 1 104 ? -4.144 16.163 19.521 1.00 97.88 104 ALA A CA 1
ATOM 754 C C . ALA A 1 104 ? -4.217 15.414 20.862 1.00 97.88 104 ALA A C 1
ATOM 756 O O . ALA A 1 104 ? -4.226 14.185 20.866 1.00 97.88 104 ALA A O 1
ATOM 757 N N . ASP A 1 105 ? -4.372 16.134 21.974 1.00 98.12 105 ASP A N 1
ATOM 758 C CA . ASP A 1 105 ? -4.510 15.545 23.308 1.00 98.12 105 ASP A CA 1
ATOM 759 C C . ASP A 1 105 ? -5.772 14.689 23.431 1.00 98.12 105 ASP A C 1
ATOM 761 O O . ASP A 1 105 ? -5.700 13.574 23.942 1.00 98.12 105 ASP A O 1
ATOM 765 N N . ARG A 1 106 ? -6.917 15.146 22.902 1.00 98.25 106 ARG A N 1
ATOM 766 C CA . ARG A 1 106 ? -8.146 14.331 22.876 1.00 98.25 106 ARG A CA 1
ATOM 767 C C . ARG A 1 106 ? -7.996 13.068 22.037 1.00 98.25 106 ARG A C 1
ATOM 769 O O . ARG A 1 106 ? -8.417 11.999 22.472 1.00 98.25 106 ARG A O 1
ATOM 776 N N . ILE A 1 107 ? -7.373 13.175 20.862 1.00 98.12 107 ILE A N 1
ATOM 777 C CA . ILE A 1 107 ? -7.100 12.017 20.004 1.00 98.12 107 ILE A CA 1
ATOM 778 C C . ILE A 1 107 ? -6.238 11.006 20.760 1.00 98.12 107 ILE A C 1
ATOM 780 O O . ILE A 1 107 ? -6.579 9.828 20.797 1.00 98.12 107 ILE A O 1
ATOM 784 N N . MET A 1 108 ? -5.158 11.461 21.398 1.00 97.88 108 MET A N 1
ATOM 785 C CA . MET A 1 108 ? -4.270 10.591 22.171 1.00 97.88 108 MET A CA 1
ATOM 786 C C . MET A 1 108 ? -4.952 9.999 23.404 1.00 97.88 108 MET A C 1
ATOM 788 O O . MET A 1 108 ? -4.734 8.829 23.703 1.00 97.88 108 MET A O 1
ATOM 792 N N . ALA A 1 109 ? -5.804 10.760 24.092 1.00 97.56 109 ALA A N 1
ATOM 793 C CA . ALA A 1 109 ? -6.591 10.266 25.221 1.00 97.56 109 ALA A CA 1
ATOM 794 C C . ALA A 1 109 ? -7.592 9.172 24.807 1.00 97.56 109 ALA A C 1
ATOM 796 O O . ALA A 1 109 ? -7.930 8.311 25.614 1.00 97.56 109 ALA A O 1
ATOM 797 N N . ASN A 1 110 ? -8.034 9.180 23.546 1.00 97.62 110 ASN A N 1
ATOM 798 C CA . ASN A 1 110 ? -8.893 8.151 22.960 1.00 97.62 110 ASN A CA 1
ATOM 799 C C . ASN A 1 110 ? -8.115 6.912 22.453 1.00 97.62 110 ASN A C 1
ATOM 801 O O . ASN A 1 110 ? -8.725 5.958 21.961 1.00 97.62 110 ASN A O 1
ATOM 805 N N . VAL A 1 111 ? -6.779 6.906 22.556 1.00 98.31 111 VAL A N 1
ATOM 806 C CA . VAL A 1 111 ? -5.923 5.764 22.204 1.00 98.31 111 VAL A CA 1
ATOM 807 C C . VAL A 1 111 ? -5.541 4.985 23.463 1.00 98.31 111 VAL A C 1
ATOM 809 O O . VAL A 1 111 ? -4.809 5.471 24.323 1.00 98.31 111 VAL A O 1
ATOM 812 N N . ILE A 1 112 ? -5.978 3.729 23.546 1.00 98.19 112 ILE A N 1
ATOM 813 C CA . ILE A 1 112 ? -5.689 2.829 24.664 1.00 98.19 112 ILE A CA 1
ATOM 814 C C . ILE A 1 112 ? -4.542 1.908 24.269 1.00 98.19 112 ILE A C 1
ATOM 816 O O . ILE A 1 112 ? -4.687 1.080 23.376 1.00 98.19 112 ILE A O 1
ATOM 820 N N . ARG A 1 113 ? -3.405 2.009 24.956 1.00 97.31 113 ARG A N 1
ATOM 821 C CA . ARG A 1 113 ? -2.257 1.124 24.724 1.00 97.31 113 ARG A CA 1
ATOM 822 C C . ARG A 1 113 ? -2.352 -0.109 25.614 1.00 97.31 113 ARG A C 1
ATOM 824 O O . ARG A 1 113 ? -2.359 0.018 26.836 1.00 97.31 113 ARG A O 1
ATOM 831 N N . LEU A 1 114 ? -2.396 -1.289 25.007 1.00 97.81 114 LEU A N 1
ATOM 832 C CA . LEU A 1 114 ? -2.353 -2.572 25.701 1.00 97.81 114 LEU A CA 1
ATOM 833 C C . LEU A 1 114 ? -1.193 -3.412 25.173 1.00 97.81 114 LEU A C 1
ATOM 835 O O . LEU A 1 114 ? -0.831 -3.331 23.999 1.00 97.81 114 LEU A O 1
ATOM 839 N N . SER A 1 115 ? -0.643 -4.252 26.045 1.00 96.81 115 SER A N 1
ATOM 840 C CA . SER A 1 115 ? 0.399 -5.203 25.669 1.00 96.81 115 SER A CA 1
ATOM 841 C C . SER A 1 115 ? -0.058 -6.645 25.814 1.00 96.81 115 SER A C 1
ATOM 843 O O . SER A 1 115 ? -0.904 -6.955 26.654 1.00 96.81 115 SER A O 1
ATOM 845 N N . TYR A 1 116 ? 0.515 -7.520 24.993 1.00 95.69 116 TYR A N 1
ATOM 846 C CA . TYR A 1 116 ? 0.232 -8.956 24.986 1.00 95.69 116 TYR A CA 1
ATOM 847 C C . TYR A 1 116 ? 1.456 -9.764 24.541 1.00 95.69 116 TYR A C 1
ATOM 849 O O . TYR A 1 116 ? 2.381 -9.216 23.953 1.00 95.69 116 TYR A O 1
ATOM 857 N N . ASP A 1 117 ? 1.474 -11.063 24.815 1.00 93.25 117 ASP A N 1
ATOM 858 C CA . ASP A 1 117 ? 2.618 -11.941 24.521 1.00 93.25 117 ASP A CA 1
ATOM 859 C C . ASP A 1 117 ? 2.560 -12.596 23.126 1.00 93.25 117 ASP A C 1
ATOM 861 O O . ASP A 1 117 ? 3.404 -13.426 22.798 1.00 93.25 117 ASP A O 1
ATOM 865 N N . GLY A 1 118 ? 1.573 -12.235 22.298 1.00 91.94 118 GLY A N 1
ATOM 866 C CA . GLY A 1 118 ? 1.340 -12.854 20.989 1.00 91.94 118 GLY A CA 1
ATOM 867 C C . GLY A 1 118 ? 0.311 -13.981 20.995 1.00 91.94 118 GLY A C 1
ATOM 868 O O . GLY A 1 118 ? -0.202 -14.325 19.932 1.00 91.94 118 GLY A O 1
ATOM 869 N N . VAL A 1 119 ? -0.018 -14.532 22.166 1.00 93.44 119 VAL A N 1
ATOM 870 C CA . VAL A 1 119 ? -0.853 -15.737 22.306 1.00 93.44 119 VAL A CA 1
ATOM 871 C C . VAL A 1 119 ? -2.041 -15.500 23.242 1.00 93.44 119 VAL A C 1
ATOM 873 O O . VAL A 1 119 ? -3.139 -15.983 22.982 1.00 93.44 119 VAL A O 1
ATOM 876 N N . HIS A 1 120 ? -1.864 -14.704 24.294 1.00 96.00 120 HIS A N 1
ATOM 877 C CA . HIS A 1 120 ? -2.879 -14.393 25.291 1.00 96.00 120 HIS A CA 1
ATOM 878 C C . HIS A 1 120 ? -3.281 -12.925 25.204 1.00 96.00 120 HIS A C 1
ATOM 880 O O . HIS A 1 120 ? -2.488 -12.026 25.485 1.00 96.00 120 HIS A O 1
ATOM 886 N N . LEU A 1 121 ? -4.542 -12.666 24.857 1.00 97.69 121 LEU A N 1
ATOM 887 C CA . LEU A 1 121 ? -5.075 -11.306 24.840 1.00 97.69 121 LEU A CA 1
ATOM 888 C C . LEU A 1 121 ? -5.209 -10.750 26.271 1.00 97.69 121 LEU A C 1
ATOM 890 O O . LEU A 1 121 ? -5.604 -11.474 27.192 1.00 97.69 121 LEU A O 1
ATOM 894 N N . PRO A 1 122 ? -4.915 -9.456 26.488 1.00 97.25 122 PRO A N 1
ATOM 895 C CA . PRO A 1 122 ? -5.000 -8.856 27.809 1.00 97.25 122 PRO A CA 1
ATOM 896 C C . PRO A 1 122 ? -6.463 -8.779 28.246 1.00 97.25 122 PRO A C 1
ATOM 898 O O . PRO A 1 122 ? -7.305 -8.277 27.506 1.00 97.25 122 PRO A O 1
ATOM 901 N N . ARG A 1 123 ? -6.776 -9.203 29.479 1.00 96.06 123 ARG A N 1
ATOM 902 C CA . ARG A 1 123 ? -8.161 -9.209 30.006 1.00 96.06 123 ARG A CA 1
ATOM 903 C C . ARG A 1 123 ? -8.856 -7.847 29.894 1.00 96.06 123 ARG A C 1
ATOM 905 O O . ARG A 1 123 ? -10.054 -7.790 29.644 1.00 96.06 123 ARG A O 1
ATOM 912 N N . ALA A 1 124 ? -8.096 -6.757 30.033 1.00 97.44 124 ALA A N 1
ATOM 913 C CA . ALA A 1 124 ? -8.602 -5.393 29.892 1.00 97.44 124 ALA A CA 1
ATOM 914 C C . ALA A 1 124 ? -9.228 -5.116 28.512 1.00 97.44 124 ALA A C 1
ATOM 916 O O . ALA A 1 124 ? -10.139 -4.300 28.425 1.00 97.44 124 ALA A O 1
ATOM 917 N N . LEU A 1 125 ? -8.794 -5.815 27.454 1.00 98.06 125 LEU A N 1
ATOM 918 C CA . LEU A 1 125 ? -9.332 -5.665 26.101 1.00 98.06 125 LEU A CA 1
ATOM 919 C C . LEU A 1 125 ? -10.840 -5.942 26.046 1.00 98.06 125 LEU A C 1
ATOM 921 O O . LEU A 1 125 ? -11.559 -5.263 25.320 1.00 98.06 125 LEU A O 1
ATOM 925 N N . GLN A 1 126 ? -11.331 -6.887 26.854 1.00 96.75 126 GLN A N 1
ATOM 926 C CA . GLN A 1 126 ? -12.749 -7.247 26.895 1.00 96.75 126 GLN A CA 1
ATOM 927 C C . GLN A 1 126 ? -13.637 -6.072 27.328 1.00 96.75 126 GLN A C 1
ATOM 929 O O . GLN A 1 126 ? -14.742 -5.920 26.812 1.00 96.75 126 GLN A O 1
ATOM 934 N N . GLY A 1 127 ? -13.134 -5.203 28.211 1.00 97.00 127 GLY A N 1
ATOM 935 C CA . GLY A 1 127 ? -13.856 -4.017 28.680 1.00 97.00 127 GLY A CA 1
ATOM 936 C C . GLY A 1 127 ? -14.121 -2.972 27.592 1.00 97.00 127 GLY A C 1
ATOM 937 O O . GLY A 1 127 ? -14.985 -2.122 27.776 1.00 97.00 127 GLY A O 1
ATOM 938 N N . TYR A 1 128 ? -13.422 -3.053 26.456 1.00 97.62 128 TYR A N 1
ATOM 939 C CA . TYR A 1 128 ? -13.581 -2.135 25.326 1.00 97.62 128 TYR A CA 1
ATOM 940 C C . TYR A 1 128 ? -14.470 -2.690 24.205 1.00 97.62 128 TYR A C 1
ATOM 942 O O . TYR A 1 128 ? -14.647 -2.019 23.192 1.00 97.62 128 TYR A O 1
ATOM 950 N N . GLY A 1 129 ? -14.997 -3.913 24.351 1.00 97.38 129 GLY A N 1
ATOM 951 C CA . GLY A 1 129 ? -15.858 -4.568 23.362 1.00 97.38 129 GLY A CA 1
ATOM 952 C C . GLY A 1 129 ? -15.339 -4.475 21.919 1.00 97.38 129 GLY A C 1
ATOM 953 O O . GLY A 1 129 ? -15.969 -3.794 21.114 1.00 97.38 129 GLY A O 1
ATOM 954 N N . PRO A 1 130 ? -14.199 -5.098 21.566 1.00 98.19 130 PRO A N 1
ATOM 955 C CA . PRO A 1 130 ? -13.639 -5.036 20.214 1.00 98.19 130 PRO A CA 1
ATOM 956 C C . PRO A 1 130 ? -14.658 -5.398 19.128 1.00 98.19 130 PRO A C 1
ATOM 958 O O . PRO A 1 130 ? -15.311 -6.437 19.211 1.00 98.19 130 PRO A O 1
ATOM 961 N N . ARG A 1 131 ? -14.776 -4.552 18.098 1.00 98.56 131 ARG A N 1
ATOM 962 C CA . ARG A 1 131 ? -15.664 -4.784 16.938 1.00 98.56 131 ARG A CA 1
ATOM 963 C C . ARG A 1 131 ? -14.884 -4.968 15.647 1.00 98.56 131 ARG A C 1
ATOM 965 O O . ARG A 1 131 ? -15.266 -5.785 14.818 1.00 98.56 131 ARG A O 1
ATOM 972 N N . ILE A 1 132 ? -13.768 -4.253 15.520 1.00 98.69 132 ILE A N 1
ATOM 973 C CA . ILE A 1 132 ? -12.861 -4.341 14.377 1.00 98.69 132 ILE A CA 1
ATOM 974 C C . ILE A 1 132 ? -11.453 -4.646 14.870 1.00 98.69 132 ILE A C 1
ATOM 976 O O . ILE A 1 132 ? -10.974 -3.987 15.791 1.00 98.69 132 ILE A O 1
ATOM 980 N N . LEU A 1 133 ? -10.775 -5.586 14.217 1.00 98.81 133 LEU A N 1
ATOM 981 C CA . LEU A 1 133 ? -9.324 -5.740 14.270 1.00 98.81 133 LEU A CA 1
ATOM 982 C C . LEU A 1 133 ? -8.728 -5.346 12.918 1.00 98.81 133 LEU A C 1
ATOM 984 O O . LEU A 1 133 ? -8.979 -6.009 11.914 1.00 98.81 133 LEU A O 1
ATOM 988 N N . LEU A 1 134 ? -7.894 -4.311 12.915 1.00 98.81 134 LEU A N 1
ATOM 989 C CA . LEU A 1 134 ? -6.985 -3.994 11.822 1.00 98.81 134 LEU A CA 1
ATOM 990 C C . LEU A 1 134 ? -5.598 -4.541 12.175 1.00 98.81 134 LEU A C 1
ATOM 992 O O . LEU A 1 134 ? -4.898 -4.000 13.030 1.00 98.81 134 LEU A O 1
ATOM 996 N N . GLU A 1 135 ? -5.223 -5.653 11.559 1.00 98.19 135 GLU A N 1
ATOM 997 C CA . GLU A 1 135 ? -4.023 -6.397 11.931 1.00 98.19 135 GLU A CA 1
ATOM 998 C C . GLU A 1 135 ? -2.797 -5.933 11.138 1.00 98.19 135 GLU A C 1
ATOM 1000 O O . GLU A 1 135 ? -2.804 -6.030 9.913 1.00 98.19 135 GLU A O 1
ATOM 1005 N N . ALA A 1 136 ? -1.753 -5.488 11.854 1.00 96.62 136 ALA A N 1
ATOM 1006 C CA . ALA A 1 136 ? -0.447 -5.062 11.332 1.00 96.62 136 ALA A CA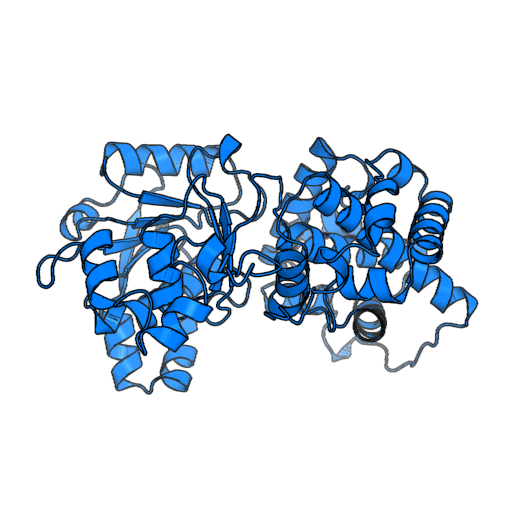 1
ATOM 1007 C C . ALA A 1 136 ? 0.740 -5.792 11.997 1.00 96.62 136 ALA A C 1
ATOM 1009 O O . ALA A 1 136 ? 1.809 -5.211 12.199 1.00 96.62 136 ALA A O 1
ATOM 1010 N N . VAL A 1 137 ? 0.558 -7.060 12.373 1.00 94.56 137 VAL A N 1
ATOM 1011 C CA . VAL A 1 137 ? 1.634 -7.922 12.883 1.00 94.56 137 VAL A CA 1
ATOM 1012 C C . VAL A 1 137 ? 2.576 -8.347 11.735 1.00 94.56 137 VAL A C 1
ATOM 1014 O O . VAL A 1 137 ? 2.247 -8.131 10.563 1.00 94.56 137 VAL A O 1
ATOM 1017 N N . PRO A 1 138 ? 3.762 -8.923 12.034 1.00 90.69 138 PRO A N 1
ATOM 1018 C CA . PRO A 1 138 ? 4.771 -9.238 11.023 1.00 90.69 138 PRO A CA 1
ATOM 1019 C C . PRO A 1 138 ? 4.238 -10.022 9.819 1.00 90.69 138 PRO A C 1
ATOM 1021 O O . PRO A 1 138 ? 3.323 -10.838 9.948 1.00 90.69 138 PRO A O 1
ATOM 1024 N N . GLU A 1 139 ? 4.860 -9.802 8.657 1.00 91.38 139 GLU A N 1
ATOM 1025 C CA . GLU A 1 139 ? 4.486 -10.392 7.365 1.00 91.38 139 GLU A CA 1
ATOM 1026 C C . GLU A 1 139 ? 4.870 -11.882 7.278 1.00 91.38 139 GLU A C 1
ATOM 1028 O O . GLU A 1 139 ? 5.715 -12.299 6.494 1.00 91.38 139 GLU A O 1
ATOM 1033 N N . ASN A 1 140 ? 4.251 -12.697 8.133 1.00 92.06 140 ASN A N 1
ATOM 1034 C CA . ASN A 1 140 ? 4.393 -14.145 8.188 1.00 92.06 140 ASN A CA 1
ATOM 1035 C C . ASN A 1 140 ? 3.003 -14.792 8.281 1.00 92.06 140 ASN A C 1
ATOM 1037 O O . ASN A 1 140 ? 2.217 -14.492 9.185 1.00 92.06 140 ASN A O 1
ATOM 1041 N N . LEU A 1 141 ? 2.713 -15.702 7.348 1.00 93.06 141 LEU A N 1
ATOM 1042 C CA . LEU A 1 141 ? 1.389 -16.299 7.192 1.00 93.06 141 LEU A CA 1
ATOM 1043 C C . LEU A 1 141 ? 0.921 -17.072 8.437 1.00 93.06 141 LEU A C 1
ATOM 1045 O O . LEU A 1 141 ? -0.249 -16.984 8.817 1.00 93.06 141 LEU A O 1
ATOM 1049 N N . GLU A 1 142 ? 1.811 -17.832 9.077 1.00 94.88 142 GLU A N 1
ATOM 1050 C CA . GLU A 1 142 ? 1.474 -18.641 10.254 1.00 94.88 142 GLU A CA 1
ATOM 1051 C C . GLU A 1 142 ? 1.183 -17.764 11.470 1.00 94.88 142 GLU A C 1
ATOM 1053 O O . GLU A 1 142 ? 0.171 -17.970 12.146 1.00 94.88 142 GLU A O 1
ATOM 1058 N N . ILE A 1 143 ? 2.019 -16.746 11.698 1.00 95.31 143 ILE A N 1
ATOM 1059 C CA . ILE A 1 143 ? 1.842 -15.774 12.784 1.00 95.31 143 ILE A CA 1
ATOM 1060 C C . ILE A 1 143 ? 0.509 -15.039 12.620 1.00 95.31 143 ILE A C 1
ATOM 1062 O O . ILE A 1 143 ? -0.280 -14.992 13.564 1.00 95.31 143 ILE A O 1
ATOM 1066 N N . LYS A 1 144 ? 0.211 -14.527 11.419 1.00 96.75 144 LYS A N 1
ATOM 1067 C CA . LYS A 1 144 ? -1.055 -13.836 11.130 1.00 96.75 144 LYS A CA 1
ATOM 1068 C C . LYS A 1 144 ? -2.268 -14.733 11.378 1.00 96.75 144 LYS A C 1
ATOM 1070 O O . LYS A 1 144 ? -3.178 -14.358 12.114 1.00 96.75 144 LYS A O 1
ATOM 1075 N N . ARG A 1 145 ? -2.264 -15.961 10.845 1.00 97.62 145 ARG A N 1
ATOM 1076 C CA . ARG A 1 145 ? -3.360 -16.925 11.055 1.00 97.62 145 ARG A CA 1
ATOM 1077 C C . ARG A 1 145 ? -3.542 -17.289 12.528 1.00 97.62 145 ARG A C 1
ATOM 1079 O O . ARG A 1 145 ? -4.678 -17.380 12.993 1.00 97.62 145 ARG A O 1
ATOM 1086 N N . ALA A 1 146 ? -2.452 -17.496 13.266 1.00 97.12 146 ALA A N 1
ATOM 1087 C CA . ALA A 1 146 ? -2.513 -17.740 14.704 1.00 97.12 146 ALA A CA 1
ATOM 1088 C C . ALA A 1 146 ? -3.124 -16.540 15.443 1.00 97.12 146 ALA A C 1
ATOM 1090 O O . ALA A 1 146 ? -4.023 -16.727 16.260 1.00 97.12 146 ALA A O 1
ATOM 1091 N N . HIS A 1 147 ? -2.722 -15.322 15.075 1.00 98.06 147 HIS A N 1
ATOM 1092 C CA . HIS A 1 147 ? -3.263 -14.086 15.628 1.00 98.06 147 HIS A CA 1
ATOM 1093 C C . HIS A 1 147 ? -4.769 -13.917 15.348 1.00 98.06 147 HIS A C 1
ATOM 1095 O O . HIS A 1 147 ? -5.528 -13.500 16.219 1.00 98.06 147 HIS A O 1
ATOM 1101 N N . TYR A 1 148 ? -5.259 -14.309 14.171 1.00 98.19 148 TYR A N 1
ATOM 1102 C CA . TYR A 1 148 ? -6.701 -14.266 13.896 1.00 98.19 148 TYR A CA 1
ATOM 1103 C C . TYR A 1 148 ? -7.489 -15.270 14.736 1.00 98.19 148 TYR A C 1
ATOM 1105 O O . TYR A 1 148 ? -8.607 -14.968 15.152 1.00 98.19 148 TYR A O 1
ATOM 1113 N N . ARG A 1 149 ? -6.929 -16.461 14.992 1.00 98.06 149 ARG A N 1
ATOM 1114 C CA . ARG A 1 149 ? -7.592 -17.483 15.818 1.00 98.06 149 ARG A CA 1
ATOM 1115 C C . ARG A 1 149 ? -7.813 -16.993 17.243 1.00 98.06 149 ARG A C 1
ATOM 1117 O O . ARG A 1 149 ? -8.947 -17.051 17.703 1.00 98.06 149 ARG A O 1
ATOM 1124 N N . ILE A 1 150 ? -6.791 -16.418 17.884 1.00 97.62 150 ILE A N 1
ATOM 1125 C CA . ILE A 1 150 ? -6.928 -15.919 19.264 1.00 97.62 150 ILE A CA 1
ATOM 1126 C C . ILE A 1 150 ? -8.013 -14.835 19.377 1.00 97.62 150 ILE A C 1
ATOM 1128 O O . ILE A 1 150 ? -8.759 -14.799 20.353 1.00 97.62 150 ILE A O 1
ATOM 1132 N N . PHE A 1 151 ? -8.157 -13.981 18.356 1.00 98.38 151 PHE A N 1
ATOM 1133 C CA . PHE A 1 151 ? -9.194 -12.951 18.329 1.00 98.38 151 PHE A CA 1
ATOM 1134 C C . PHE A 1 151 ? -10.585 -13.522 18.074 1.00 98.38 151 PHE A C 1
ATOM 1136 O O . PHE A 1 151 ? -11.523 -13.100 18.738 1.00 98.38 151 PHE A O 1
ATOM 1143 N N . ARG A 1 152 ? -10.730 -14.491 17.165 1.00 97.94 152 ARG A N 1
ATOM 1144 C CA . ARG A 1 152 ? -12.016 -15.159 16.901 1.00 97.94 152 ARG A CA 1
ATOM 1145 C C . ARG A 1 152 ? -12.506 -15.974 18.093 1.00 97.94 152 ARG A C 1
ATOM 1147 O O . ARG A 1 152 ? -13.703 -16.012 18.347 1.00 97.94 152 ARG A O 1
ATOM 1154 N N . GLU A 1 153 ? -11.593 -16.613 18.819 1.00 97.75 153 GLU A N 1
ATOM 1155 C CA . GLU A 1 153 ? -11.918 -17.362 20.036 1.00 97.75 153 GLU A CA 1
ATOM 1156 C C . GLU A 1 153 ? -12.384 -16.429 21.161 1.00 97.75 153 GLU A C 1
ATOM 1158 O O . GLU A 1 153 ? -13.364 -16.726 21.841 1.00 97.75 153 GLU A O 1
ATOM 1163 N N . ALA A 1 154 ? -11.721 -15.282 21.337 1.00 97.88 154 ALA A N 1
ATOM 1164 C CA . ALA A 1 154 ? -12.077 -14.311 22.370 1.00 97.88 154 ALA A CA 1
ATOM 1165 C C . ALA A 1 154 ? -13.292 -13.437 22.004 1.00 97.88 154 ALA A C 1
ATOM 1167 O O . ALA A 1 154 ? -14.072 -13.061 22.881 1.00 97.88 154 ALA A O 1
ATOM 1168 N N . PHE A 1 155 ? -13.452 -13.106 20.722 1.00 97.88 155 PHE A N 1
ATOM 1169 C CA . PHE A 1 155 ? -14.461 -12.187 20.196 1.00 97.88 155 PHE A CA 1
ATOM 1170 C C . PHE A 1 155 ? -15.074 -12.757 18.902 1.00 97.88 155 PHE A C 1
ATOM 1172 O O . PHE A 1 155 ? -14.691 -12.349 17.808 1.00 97.88 155 PHE A O 1
ATOM 1179 N N . PRO A 1 156 ? -16.044 -13.688 18.987 1.00 97.00 156 PRO A N 1
ATOM 1180 C CA . PRO A 1 156 ? -16.573 -14.392 17.812 1.00 97.00 156 PRO A CA 1
ATOM 1181 C C . PRO A 1 156 ? -17.200 -13.499 16.732 1.00 97.00 156 PRO A C 1
ATOM 1183 O O . PRO A 1 156 ? -17.226 -13.878 15.564 1.00 97.00 156 PRO A O 1
ATOM 1186 N N . GLU A 1 157 ? -17.692 -12.318 17.110 1.00 95.88 157 GLU A N 1
ATOM 1187 C CA . GLU A 1 157 ? -18.314 -11.350 16.195 1.00 95.88 157 GLU A CA 1
ATOM 1188 C C . GLU A 1 157 ? -17.328 -10.319 15.621 1.00 95.88 157 GLU A C 1
ATOM 1190 O O . GLU A 1 157 ? -17.750 -9.411 14.908 1.00 95.88 157 GLU A O 1
ATOM 1195 N N . ILE A 1 158 ? -16.033 -10.399 15.951 1.00 97.94 158 ILE A N 1
ATOM 1196 C CA . ILE A 1 158 ? -15.065 -9.396 15.503 1.00 97.94 158 ILE A CA 1
ATOM 1197 C C . ILE A 1 158 ? -14.849 -9.478 13.989 1.00 97.94 158 ILE A C 1
ATOM 1199 O O . ILE A 1 158 ? -14.530 -10.534 13.435 1.00 97.94 158 ILE A O 1
ATOM 1203 N N . GLU A 1 159 ? -14.960 -8.340 13.309 1.00 98.12 159 GLU A N 1
ATOM 1204 C CA . GLU A 1 159 ? -14.549 -8.233 11.915 1.00 98.12 159 GLU A CA 1
ATOM 1205 C C . GLU A 1 159 ? -13.038 -7.972 11.854 1.00 98.12 159 GLU A C 1
ATOM 1207 O O . GLU A 1 159 ? -12.506 -7.047 12.468 1.00 98.12 159 GLU A O 1
ATOM 1212 N N . ILE A 1 160 ? -12.326 -8.832 11.124 1.00 98.56 160 ILE A N 1
ATOM 1213 C CA . ILE A 1 160 ? -10.870 -8.768 10.978 1.00 98.56 160 ILE A CA 1
ATOM 1214 C C . ILE A 1 160 ? -10.531 -8.287 9.568 1.00 98.56 160 ILE A C 1
ATOM 1216 O O . ILE A 1 160 ? -11.071 -8.790 8.574 1.00 98.56 160 ILE A O 1
ATOM 1220 N N . ARG A 1 161 ? -9.607 -7.330 9.489 1.00 98.44 161 ARG A N 1
ATOM 1221 C CA . ARG A 1 161 ? -8.977 -6.862 8.257 1.00 98.44 161 ARG A CA 1
ATOM 1222 C C . ARG A 1 161 ? -7.464 -6.933 8.406 1.00 98.44 161 ARG A C 1
ATOM 1224 O O . ARG A 1 161 ? -6.906 -6.333 9.323 1.00 98.44 161 ARG A O 1
ATOM 1231 N N . SER A 1 162 ? -6.801 -7.664 7.516 1.00 98.31 162 SER A N 1
ATOM 1232 C CA . SER A 1 162 ? -5.337 -7.653 7.460 1.00 98.31 162 SER A CA 1
ATOM 1233 C C . SER A 1 162 ? -4.838 -6.444 6.675 1.00 98.31 162 SER A C 1
ATOM 1235 O O . SER A 1 162 ? -5.441 -6.073 5.668 1.00 98.31 162 SER A O 1
ATOM 1237 N N . VAL A 1 163 ? -3.722 -5.860 7.112 1.00 96.50 163 VAL A N 1
ATOM 1238 C CA . VAL A 1 163 ? -2.967 -4.843 6.357 1.00 96.50 163 VAL A CA 1
ATOM 1239 C C . VAL A 1 163 ? -1.764 -5.434 5.616 1.00 96.50 163 VAL A C 1
ATOM 1241 O O . VAL A 1 163 ? -0.812 -4.715 5.329 1.00 96.50 163 VAL A O 1
ATOM 1244 N N . THR A 1 164 ? -1.773 -6.748 5.374 1.00 94.75 164 THR A N 1
ATOM 1245 C CA . THR A 1 164 ? -0.740 -7.456 4.602 1.00 94.75 164 THR A CA 1
ATOM 1246 C C . THR A 1 164 ? -0.423 -6.743 3.288 1.00 94.75 164 THR A C 1
ATOM 1248 O O . THR A 1 164 ? -1.313 -6.184 2.650 1.00 94.75 164 THR A O 1
ATOM 1251 N N . SER A 1 165 ? 0.847 -6.797 2.904 1.00 86.25 165 SER A N 1
ATOM 1252 C CA . SER A 1 165 ? 1.379 -6.314 1.627 1.00 86.25 165 SER A CA 1
ATOM 1253 C C . SER A 1 165 ? 1.353 -7.394 0.538 1.00 86.25 165 SER A C 1
ATOM 1255 O O . SER A 1 165 ? 1.315 -7.088 -0.646 1.00 86.25 165 SER A O 1
ATOM 1257 N N . GLY A 1 166 ? 1.377 -8.680 0.917 1.00 88.00 166 GLY A N 1
ATOM 1258 C CA . GLY A 1 166 ? 1.589 -9.774 -0.040 1.00 88.00 166 GLY A CA 1
ATOM 1259 C C . GLY A 1 166 ? 0.540 -10.881 -0.039 1.00 88.00 166 GLY A C 1
ATOM 1260 O O . GLY A 1 166 ? 0.245 -11.431 -1.102 1.00 88.00 166 GLY A O 1
ATOM 1261 N N . PHE A 1 167 ? -0.019 -11.247 1.119 1.00 95.62 167 PHE A N 1
ATOM 1262 C CA . PHE A 1 167 ? -0.832 -12.459 1.226 1.00 95.62 167 PHE A CA 1
ATOM 1263 C C . PHE A 1 167 ? -2.278 -12.229 0.773 1.00 95.62 167 PHE A C 1
ATOM 1265 O O . PHE A 1 167 ? -2.962 -11.381 1.343 1.00 95.62 167 PHE A O 1
ATOM 1272 N N . PRO A 1 168 ? -2.810 -13.035 -0.161 1.00 96.88 168 PRO A N 1
ATOM 1273 C CA . PRO A 1 168 ? -4.215 -12.934 -0.526 1.00 96.88 168 PRO A CA 1
ATOM 1274 C C . PRO A 1 168 ? -5.141 -13.371 0.626 1.00 96.88 168 PRO A C 1
ATOM 1276 O O . PRO A 1 168 ? -4.799 -14.211 1.471 1.00 96.88 168 PRO A O 1
ATOM 1279 N N . ALA A 1 169 ? -6.352 -12.824 0.639 1.00 97.31 169 ALA A N 1
ATOM 1280 C CA . ALA A 1 169 ? -7.436 -13.109 1.566 1.00 97.31 169 ALA A CA 1
ATOM 1281 C C . ALA A 1 169 ? -7.769 -14.606 1.588 1.00 97.31 169 ALA A C 1
ATOM 1283 O O . ALA A 1 169 ? -7.963 -15.174 2.662 1.00 97.31 169 ALA A O 1
ATOM 1284 N N . SER A 1 170 ? -7.739 -15.288 0.440 1.00 96.69 170 SER A N 1
ATOM 1285 C CA . SER A 1 170 ? -7.901 -16.747 0.330 1.00 96.69 170 SER A CA 1
ATOM 1286 C C . SER A 1 170 ? -6.840 -17.543 1.092 1.00 96.69 170 SER A C 1
ATOM 1288 O O . SER A 1 170 ? -7.093 -18.677 1.509 1.00 96.69 170 SER A O 1
ATOM 1290 N N . LYS A 1 171 ? -5.654 -16.969 1.331 1.00 96.62 171 LYS A N 1
ATOM 1291 C CA . LYS A 1 171 ? -4.626 -17.571 2.189 1.00 96.62 171 LYS A CA 1
ATOM 1292 C C . LYS A 1 171 ? -4.815 -17.160 3.643 1.00 96.62 171 LYS A C 1
ATOM 1294 O O . LYS A 1 171 ? -4.618 -17.993 4.522 1.00 96.62 171 LYS A O 1
ATOM 1299 N N . LEU A 1 172 ? -5.220 -15.934 3.940 1.00 96.69 172 LEU A N 1
ATOM 1300 C CA . LEU A 1 172 ? -5.370 -15.478 5.326 1.00 96.69 172 LEU A CA 1
ATOM 1301 C C . LEU A 1 172 ? -6.670 -15.949 6.000 1.00 96.69 172 LEU A C 1
ATOM 1303 O O . LEU A 1 172 ? -6.698 -16.162 7.213 1.00 96.69 172 LEU A O 1
ATOM 1307 N N . GLY A 1 173 ? -7.734 -16.150 5.224 1.00 96.38 173 GLY A N 1
ATOM 1308 C CA . GLY A 1 173 ? -9.077 -16.459 5.711 1.00 96.38 173 GLY A CA 1
ATOM 1309 C C . GLY A 1 173 ? -9.795 -15.262 6.344 1.00 96.38 173 GLY A C 1
ATOM 1310 O O . GLY A 1 173 ? -10.712 -15.467 7.138 1.00 96.38 173 GLY A O 1
ATOM 1311 N N . VAL A 1 174 ? -9.363 -14.032 6.052 1.00 97.56 174 VAL A N 1
ATOM 1312 C CA . VAL A 1 174 ? -9.966 -12.754 6.481 1.00 97.56 174 VAL A CA 1
ATOM 1313 C C . VAL A 1 174 ? -9.920 -11.763 5.316 1.00 97.56 174 VAL A C 1
ATOM 1315 O O . VAL A 1 174 ? -9.110 -11.935 4.408 1.00 97.56 174 VAL A O 1
ATOM 1318 N N . GLY A 1 175 ? -10.768 -10.730 5.345 1.00 97.75 175 GLY A N 1
ATOM 1319 C CA . GLY A 1 175 ? -10.701 -9.639 4.367 1.00 97.75 175 GLY A CA 1
ATOM 1320 C C . GLY A 1 175 ? -9.440 -8.786 4.531 1.00 97.75 175 GLY A C 1
ATOM 1321 O O . GLY A 1 175 ? -8.761 -8.843 5.563 1.00 97.75 175 GLY A O 1
ATOM 1322 N N . ILE A 1 176 ? -9.148 -7.960 3.530 1.00 98.56 176 ILE A N 1
ATOM 1323 C CA . ILE A 1 176 ? -7.933 -7.133 3.483 1.00 98.56 176 ILE A CA 1
ATOM 1324 C C . ILE A 1 176 ? -8.308 -5.661 3.412 1.00 98.56 176 ILE A C 1
ATOM 1326 O O . ILE A 1 176 ? -9.237 -5.279 2.704 1.00 98.56 176 ILE A O 1
ATOM 1330 N N . ALA A 1 177 ? -7.575 -4.848 4.166 1.00 98.25 177 ALA A N 1
ATOM 1331 C CA . ALA A 1 177 ? -7.580 -3.400 4.063 1.00 98.25 177 ALA A CA 1
ATOM 1332 C C . ALA A 1 177 ? -6.125 -2.926 3.989 1.00 98.25 177 ALA A C 1
ATOM 1334 O O . ALA A 1 177 ? -5.575 -2.443 4.980 1.00 98.25 177 ALA A O 1
ATOM 1335 N N . HIS A 1 178 ? -5.500 -3.110 2.825 1.00 98.00 178 HIS A N 1
ATOM 1336 C CA . HIS A 1 178 ? -4.089 -2.825 2.591 1.00 98.00 178 HIS A CA 1
ATOM 1337 C C . HIS A 1 178 ? -3.876 -1.308 2.424 1.00 98.00 178 HIS A C 1
ATOM 1339 O O . HIS A 1 178 ? -4.400 -0.707 1.482 1.00 98.00 178 HIS A O 1
ATOM 1345 N N . PRO A 1 179 ? -3.178 -0.639 3.360 1.00 96.75 179 PRO A N 1
ATOM 1346 C CA . PRO A 1 179 ? -3.057 0.806 3.349 1.00 96.75 179 PRO A CA 1
ATOM 1347 C C . PRO A 1 179 ? -1.829 1.297 2.587 1.00 96.75 179 PRO A C 1
ATOM 1349 O O . PRO A 1 179 ? -0.717 0.833 2.814 1.00 96.75 179 PRO A O 1
ATOM 1352 N N . ALA A 1 180 ? -1.980 2.395 1.853 1.00 94.94 180 ALA A N 1
ATOM 1353 C CA . ALA A 1 180 ? -0.828 3.088 1.288 1.00 94.94 180 ALA A CA 1
ATOM 1354 C C . ALA A 1 180 ? -0.035 3.893 2.345 1.00 94.94 180 ALA A C 1
ATOM 1356 O O . ALA A 1 180 ? -0.584 4.363 3.351 1.00 94.94 180 ALA A O 1
ATOM 1357 N N . PHE A 1 181 ? 1.264 4.077 2.097 1.00 92.06 181 PHE A N 1
ATOM 1358 C CA . PHE A 1 181 ? 2.151 4.976 2.847 1.00 92.06 181 PHE A CA 1
ATOM 1359 C C . PHE A 1 181 ? 2.014 6.439 2.351 1.00 92.06 181 PHE A C 1
ATOM 1361 O O . PHE A 1 181 ? 1.710 6.653 1.172 1.00 92.06 181 PHE A O 1
ATOM 1368 N N . PRO A 1 182 ? 2.255 7.475 3.185 1.00 92.50 182 PRO A N 1
ATOM 1369 C CA . PRO A 1 182 ? 2.424 7.442 4.643 1.00 92.50 182 PRO A CA 1
ATOM 1370 C C . PRO A 1 182 ? 1.127 7.063 5.358 1.00 92.50 182 PRO A C 1
ATOM 1372 O O . PRO A 1 182 ? 0.057 7.578 5.039 1.00 92.50 182 PRO A O 1
ATOM 1375 N N . HIS A 1 183 ? 1.202 6.144 6.316 1.00 93.69 183 HIS A N 1
ATOM 1376 C CA . HIS A 1 183 ? 0.024 5.440 6.833 1.00 93.69 183 HIS A CA 1
ATOM 1377 C C . HIS A 1 183 ? -0.932 6.322 7.651 1.00 93.69 183 HIS A C 1
ATOM 1379 O O . HIS A 1 183 ? -2.123 6.024 7.734 1.00 93.69 183 HIS A O 1
ATOM 1385 N N . GLU A 1 184 ? -0.441 7.417 8.220 1.00 92.75 184 GLU A N 1
ATOM 1386 C CA . GLU A 1 184 ? -1.223 8.399 8.968 1.00 92.75 184 GLU A CA 1
ATOM 1387 C C . GLU A 1 184 ? -2.022 9.355 8.066 1.00 92.75 184 GLU A C 1
ATOM 1389 O O . GLU A 1 184 ? -3.079 9.860 8.462 1.00 92.75 184 GLU A O 1
ATOM 1394 N N . SER A 1 185 ? -1.552 9.590 6.837 1.00 92.19 185 SER A N 1
ATOM 1395 C CA . SER A 1 185 ? -2.054 10.665 5.972 1.00 92.19 185 SER A CA 1
ATOM 1396 C C . SER A 1 185 ? -2.607 10.186 4.630 1.00 92.19 185 SER A C 1
ATOM 1398 O O . SER A 1 185 ? -3.610 10.741 4.168 1.00 92.19 185 SER A O 1
ATOM 1400 N N . ASN A 1 186 ? -2.028 9.145 4.025 1.00 95.62 186 ASN A N 1
ATOM 1401 C CA . ASN A 1 186 ? -2.531 8.577 2.782 1.00 95.62 186 ASN A CA 1
ATOM 1402 C C . ASN A 1 186 ? -3.894 7.918 3.020 1.00 95.62 186 ASN A C 1
ATOM 1404 O O . ASN A 1 186 ? -4.092 7.144 3.959 1.00 95.62 186 ASN A O 1
ATOM 1408 N N . LYS A 1 187 ? -4.860 8.283 2.180 1.00 97.31 187 LYS A N 1
ATOM 1409 C CA . LYS A 1 187 ? -6.270 7.923 2.336 1.00 97.31 187 LYS A CA 1
ATOM 1410 C C . LYS A 1 187 ? -6.619 6.608 1.654 1.00 97.31 187 LYS A C 1
ATOM 1412 O O . LYS A 1 187 ? -7.693 6.086 1.932 1.00 97.31 187 LYS A O 1
ATOM 1417 N N . VAL A 1 188 ? -5.775 6.112 0.753 1.00 97.94 188 VAL A N 1
ATOM 1418 C CA . VAL A 1 188 ? -6.093 4.938 -0.060 1.00 97.94 188 VAL A CA 1
ATOM 1419 C C . VAL A 1 188 ? -5.938 3.654 0.746 1.00 97.94 188 VAL A C 1
ATOM 1421 O O . VAL A 1 188 ? -4.941 3.464 1.448 1.00 97.94 188 VAL A O 1
ATOM 1424 N N . PHE A 1 189 ? -6.934 2.784 0.605 1.00 98.31 189 PHE A N 1
ATOM 1425 C CA . PHE A 1 189 ? -6.892 1.395 1.033 1.00 98.31 189 PHE A CA 1
ATOM 1426 C C . PHE A 1 189 ? -7.278 0.510 -0.147 1.00 98.31 189 PHE A C 1
ATOM 1428 O O . PHE A 1 189 ? -8.359 0.685 -0.705 1.00 98.31 189 PHE A O 1
ATOM 1435 N N . GLU A 1 190 ? -6.427 -0.440 -0.504 1.00 98.44 190 GLU A N 1
ATOM 1436 C CA . GLU A 1 190 ? -6.828 -1.562 -1.346 1.00 98.44 190 GLU A CA 1
ATOM 1437 C C . GLU A 1 190 ? -7.667 -2.526 -0.499 1.00 98.44 190 GLU A C 1
ATOM 1439 O O . GLU A 1 190 ? -7.243 -2.962 0.575 1.00 98.44 190 GLU A O 1
ATOM 1444 N N . ILE A 1 191 ? -8.889 -2.809 -0.949 1.00 98.38 191 ILE A N 1
ATOM 1445 C CA . ILE A 1 191 ? -9.858 -3.631 -0.223 1.00 98.38 191 ILE A CA 1
ATOM 1446 C C . ILE A 1 191 ? -10.071 -4.943 -0.969 1.00 98.38 191 ILE A C 1
ATOM 1448 O O . ILE A 1 191 ? -10.487 -4.922 -2.126 1.00 98.38 191 ILE A O 1
ATOM 1452 N N . VAL A 1 192 ? -9.854 -6.066 -0.280 1.00 98.06 192 VAL A N 1
ATOM 1453 C CA . VAL A 1 192 ? -10.221 -7.402 -0.776 1.00 98.06 192 VAL A CA 1
ATOM 1454 C C . VAL A 1 192 ? -11.323 -7.971 0.104 1.00 98.06 192 VAL A C 1
ATOM 1456 O O . VAL A 1 192 ? -11.101 -8.321 1.267 1.00 98.06 192 VAL A O 1
ATOM 1459 N N . GLU A 1 193 ? -12.516 -8.066 -0.470 1.00 95.25 193 GLU A N 1
ATOM 1460 C CA . GLU A 1 193 ? -13.691 -8.707 0.113 1.00 95.25 193 GLU A CA 1
ATOM 1461 C C . GLU A 1 193 ? -14.671 -9.112 -0.995 1.00 95.25 193 GLU A C 1
ATOM 1463 O O . GLU A 1 193 ? -14.622 -8.573 -2.099 1.00 95.25 193 GLU A O 1
ATOM 1468 N N . ALA A 1 194 ? -15.550 -10.076 -0.713 1.00 91.94 194 ALA A N 1
ATOM 1469 C CA . ALA A 1 194 ? -16.507 -10.569 -1.706 1.00 91.94 194 ALA A CA 1
ATOM 1470 C C . ALA A 1 194 ? -17.604 -9.541 -2.023 1.00 91.94 194 ALA A C 1
ATOM 1472 O O . ALA A 1 194 ? -17.992 -9.386 -3.175 1.00 91.94 194 ALA A O 1
ATOM 1473 N N . GLU A 1 195 ? -18.088 -8.838 -0.998 1.00 93.69 195 GLU A N 1
ATOM 1474 C CA . GLU A 1 195 ? -19.110 -7.800 -1.105 1.00 93.69 195 GLU A CA 1
ATOM 1475 C C . GLU A 1 195 ? -18.758 -6.632 -0.176 1.00 93.69 195 GLU A C 1
ATOM 1477 O O . GLU A 1 195 ? -18.219 -6.880 0.909 1.00 93.69 195 GLU A O 1
ATOM 1482 N N . PRO A 1 196 ? -19.089 -5.378 -0.547 1.00 95.50 196 PRO A N 1
ATOM 1483 C CA . PRO A 1 196 ? -18.761 -4.212 0.261 1.00 95.50 196 PRO A CA 1
ATOM 1484 C C . PRO A 1 196 ? -19.323 -4.280 1.685 1.00 95.50 196 PRO A C 1
ATOM 1486 O O . PRO A 1 196 ? -20.546 -4.258 1.872 1.00 95.50 196 PRO A O 1
ATOM 1489 N N . SER A 1 197 ? -18.443 -4.314 2.690 1.00 96.88 197 SER A N 1
ATOM 1490 C CA . SER A 1 197 ? -18.848 -4.360 4.100 1.00 96.88 197 SER A CA 1
ATOM 1491 C C . SER A 1 197 ? -19.237 -2.980 4.645 1.00 96.88 197 SER A C 1
ATOM 1493 O O . SER A 1 197 ? -18.898 -1.933 4.081 1.00 96.88 197 SER A O 1
ATOM 1495 N N . ASP A 1 198 ? -19.934 -2.952 5.785 1.00 97.50 198 ASP A N 1
ATOM 1496 C CA . ASP A 1 198 ? -20.213 -1.692 6.484 1.00 97.50 198 ASP A CA 1
ATOM 1497 C C . ASP A 1 198 ? -18.923 -1.006 6.957 1.00 97.50 198 ASP A C 1
ATOM 1499 O O . ASP A 1 198 ? -18.859 0.224 6.958 1.00 97.50 198 ASP A O 1
ATOM 1503 N N . PHE A 1 199 ? -17.867 -1.771 7.262 1.00 97.62 199 PHE A N 1
ATOM 1504 C CA . PHE A 1 199 ? -16.542 -1.215 7.526 1.00 97.62 199 PHE A CA 1
ATOM 1505 C C . PHE A 1 199 ? -15.962 -0.526 6.283 1.00 97.62 199 PHE A C 1
ATOM 1507 O O . PHE A 1 199 ? -15.508 0.613 6.380 1.00 97.62 199 PHE A O 1
ATOM 1514 N N . THR A 1 200 ? -16.045 -1.138 5.099 1.00 97.88 200 THR A N 1
ATOM 1515 C CA . THR A 1 200 ? -15.593 -0.515 3.841 1.00 97.88 200 THR A CA 1
ATOM 1516 C C . THR A 1 200 ? -16.351 0.776 3.536 1.00 97.88 200 THR A C 1
ATOM 1518 O O . THR A 1 200 ? -15.745 1.801 3.216 1.00 97.88 200 THR A O 1
ATOM 1521 N N . ARG A 1 201 ? -17.676 0.783 3.708 1.00 97.81 201 ARG A N 1
ATOM 1522 C CA . ARG A 1 201 ? -18.490 2.005 3.572 1.00 97.81 201 ARG A CA 1
ATOM 1523 C C . ARG A 1 201 ? -18.117 3.054 4.617 1.00 97.81 201 ARG A C 1
ATOM 1525 O O . ARG A 1 201 ? -18.079 4.246 4.304 1.00 97.81 201 ARG A O 1
ATOM 1532 N N . LEU A 1 202 ? -17.806 2.623 5.839 1.00 98.06 202 LEU A N 1
ATOM 1533 C CA . LEU A 1 202 ? -17.336 3.503 6.901 1.00 98.06 202 LEU A CA 1
ATOM 1534 C C . LEU A 1 202 ? -15.996 4.150 6.543 1.00 98.06 202 LEU A C 1
ATOM 1536 O O . LEU A 1 202 ? -15.855 5.349 6.763 1.00 98.06 202 LEU A O 1
ATOM 1540 N N . LEU A 1 203 ? -15.043 3.429 5.937 1.00 97.88 203 LEU A N 1
ATOM 1541 C CA . LEU A 1 203 ? -13.786 4.032 5.471 1.00 97.88 203 LEU A CA 1
ATOM 1542 C C . LEU A 1 203 ? -14.067 5.245 4.573 1.00 97.88 203 LEU A C 1
ATOM 1544 O O . LEU A 1 203 ? -13.527 6.327 4.811 1.00 97.88 203 LEU A O 1
ATOM 1548 N N . TRP A 1 204 ? -14.970 5.098 3.602 1.00 97.19 204 TRP A N 1
ATOM 1549 C CA . TRP A 1 204 ? -15.378 6.209 2.744 1.00 97.19 204 TRP A CA 1
ATOM 1550 C C . TRP A 1 204 ? -16.022 7.359 3.533 1.00 97.19 204 TRP A C 1
ATOM 1552 O O . TRP A 1 204 ? -15.635 8.517 3.369 1.00 97.19 204 TRP A O 1
ATOM 1562 N N . ALA A 1 205 ? -16.950 7.048 4.444 1.00 96.38 205 ALA A N 1
ATOM 1563 C CA . ALA A 1 205 ? -17.626 8.044 5.278 1.00 96.38 205 ALA A CA 1
ATOM 1564 C C . ALA A 1 205 ? -16.669 8.804 6.220 1.00 96.38 205 ALA A C 1
ATOM 1566 O O . ALA A 1 205 ? -16.912 9.964 6.548 1.00 96.38 205 ALA A O 1
ATOM 1567 N N . LEU A 1 206 ? -15.547 8.187 6.607 1.00 96.88 206 LEU A N 1
ATOM 1568 C CA . LEU A 1 206 ? -14.459 8.808 7.372 1.00 96.88 206 LEU A CA 1
ATOM 1569 C C . LEU A 1 206 ? -13.469 9.602 6.491 1.00 96.88 206 LEU A C 1
ATOM 1571 O O . LEU A 1 206 ? -12.406 10.031 6.957 1.00 96.88 206 LEU A O 1
ATOM 1575 N N . GLY A 1 207 ? -13.786 9.798 5.208 1.00 95.81 207 GLY A N 1
ATOM 1576 C CA . GLY A 1 207 ? -12.956 10.533 4.255 1.00 95.81 207 GLY A CA 1
ATOM 1577 C C . GLY A 1 207 ? -11.698 9.777 3.821 1.00 95.81 207 GLY A C 1
ATOM 1578 O O . GLY A 1 207 ? -10.700 10.414 3.461 1.00 95.81 207 GLY A O 1
ATOM 1579 N N . LEU A 1 208 ? -11.718 8.444 3.903 1.00 97.44 208 LEU A N 1
ATOM 1580 C CA . LEU A 1 208 ? -10.721 7.556 3.305 1.00 97.44 208 LEU A CA 1
ATOM 1581 C C . LEU A 1 208 ? -11.200 7.095 1.918 1.00 97.44 208 LEU A C 1
ATOM 1583 O O . LEU A 1 208 ? -12.320 7.373 1.494 1.00 97.44 208 LEU A O 1
ATOM 1587 N N . MET A 1 209 ? -10.323 6.427 1.180 1.00 97.06 209 MET A N 1
ATOM 1588 C CA . MET A 1 209 ? -10.550 5.978 -0.190 1.00 97.06 209 MET A CA 1
ATOM 1589 C C . MET A 1 209 ? -10.385 4.457 -0.272 1.00 97.06 209 MET A C 1
ATOM 1591 O O . MET A 1 209 ? -9.316 3.990 -0.666 1.00 97.06 209 MET A O 1
ATOM 1595 N N . PRO A 1 210 ? -11.412 3.679 0.112 1.00 97.44 210 PRO A N 1
ATOM 1596 C CA . PRO A 1 210 ? -11.434 2.251 -0.174 1.00 97.44 210 PRO A CA 1
ATOM 1597 C C . PRO A 1 210 ? -11.533 2.030 -1.689 1.00 97.44 210 PRO A C 1
ATOM 1599 O O . PRO A 1 210 ? -12.419 2.575 -2.351 1.00 97.44 210 PRO A O 1
ATOM 1602 N N . ILE A 1 211 ? -10.611 1.245 -2.236 1.00 97.44 211 ILE A N 1
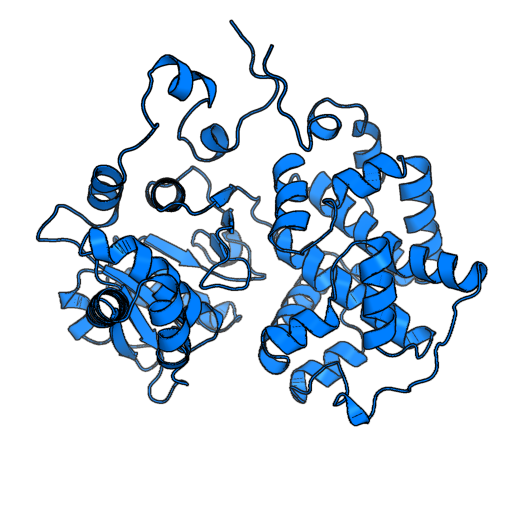ATOM 1603 C CA . ILE A 1 211 ? -10.549 0.866 -3.644 1.00 97.44 211 ILE A CA 1
ATOM 1604 C C . ILE A 1 211 ? -10.604 -0.663 -3.709 1.00 97.44 211 ILE A C 1
ATOM 1606 O O . ILE A 1 211 ? -9.658 -1.309 -3.258 1.00 97.44 211 ILE A O 1
ATOM 1610 N N . PRO A 1 212 ? -11.689 -1.252 -4.239 1.00 97.19 212 PRO A N 1
ATOM 1611 C CA . PRO A 1 212 ? -11.777 -2.697 -4.402 1.00 97.19 212 PRO A CA 1
ATOM 1612 C C . PRO A 1 212 ? -10.699 -3.227 -5.347 1.00 97.19 212 PRO A C 1
ATOM 1614 O O . PRO A 1 212 ? -10.515 -2.697 -6.446 1.00 97.19 212 PRO A O 1
ATOM 1617 N N . VAL A 1 213 ? -10.019 -4.287 -4.922 1.00 97.62 213 VAL A N 1
ATOM 1618 C CA . VAL A 1 213 ? -9.062 -5.046 -5.731 1.00 97.62 213 VAL A CA 1
ATOM 1619 C C . VAL A 1 213 ? -9.326 -6.547 -5.575 1.00 97.62 213 VAL A C 1
ATOM 1621 O O . VAL A 1 213 ? -9.963 -6.992 -4.619 1.00 97.62 213 VAL A O 1
ATOM 1624 N N . GLY A 1 214 ? -8.872 -7.330 -6.545 1.00 97.06 214 GLY A N 1
ATOM 1625 C CA . GLY A 1 214 ? -9.001 -8.778 -6.580 1.00 97.06 214 GLY A CA 1
ATOM 1626 C C . GLY A 1 214 ? -8.068 -9.470 -5.589 1.00 97.06 214 GLY A C 1
ATOM 1627 O O . GLY A 1 214 ? -7.048 -8.924 -5.164 1.00 97.06 214 GLY A O 1
ATOM 1628 N N . ASP A 1 215 ? -8.411 -10.713 -5.261 1.00 97.69 215 ASP A N 1
ATOM 1629 C CA . ASP A 1 215 ? -7.688 -11.532 -4.293 1.00 97.69 215 ASP A CA 1
ATOM 1630 C C . ASP A 1 215 ? -6.433 -12.197 -4.887 1.00 97.69 215 ASP A C 1
ATOM 1632 O O . ASP A 1 215 ? -6.379 -13.412 -5.083 1.00 97.69 215 ASP A O 1
ATOM 1636 N N . HIS A 1 216 ? -5.423 -11.384 -5.198 1.00 97.38 216 HIS A N 1
ATOM 1637 C CA . HIS A 1 216 ? -4.164 -11.824 -5.805 1.00 97.38 216 HIS A CA 1
ATOM 1638 C C . HIS A 1 216 ? -2.965 -11.460 -4.932 1.00 97.38 216 HIS A C 1
ATOM 1640 O O . HIS A 1 216 ? -3.003 -10.510 -4.150 1.00 97.38 216 HIS A O 1
ATOM 1646 N N . TRP A 1 217 ? -1.868 -12.197 -5.112 1.00 96.81 217 TRP A N 1
ATOM 1647 C CA . TRP A 1 217 ? -0.591 -11.890 -4.472 1.00 96.81 217 TRP A CA 1
ATOM 1648 C C . TRP A 1 217 ? -0.138 -10.456 -4.774 1.00 96.81 217 TRP A C 1
ATOM 1650 O O . TRP A 1 217 ? -0.048 -10.056 -5.941 1.00 96.81 217 TRP A O 1
ATOM 1660 N N . SER A 1 218 ? 0.146 -9.713 -3.705 1.00 95.62 218 SER A N 1
ATOM 1661 C CA . SER A 1 218 ? 0.658 -8.333 -3.711 1.00 95.62 218 SER A CA 1
ATOM 1662 C C . SER A 1 218 ? -0.207 -7.280 -4.422 1.00 95.62 218 SER A C 1
ATOM 1664 O O . SER A 1 218 ? 0.298 -6.235 -4.838 1.00 95.62 218 SER A O 1
ATOM 1666 N N . PHE A 1 219 ? -1.509 -7.556 -4.565 1.00 97.00 219 PHE A N 1
ATOM 1667 C CA . PHE A 1 219 ? -2.543 -6.625 -5.048 1.00 97.00 219 PHE A CA 1
ATOM 1668 C C . PHE A 1 219 ? -2.119 -5.833 -6.299 1.00 97.00 219 PHE A C 1
ATOM 1670 O O . PHE A 1 219 ? -1.608 -6.428 -7.254 1.00 97.00 219 PHE A O 1
ATOM 1677 N N . VAL A 1 220 ? -2.370 -4.520 -6.342 1.00 98.25 220 VAL A N 1
ATOM 1678 C CA . VAL A 1 220 ? -1.917 -3.635 -7.422 1.00 98.25 220 VAL A CA 1
ATOM 1679 C C . VAL A 1 220 ? -0.771 -2.745 -6.953 1.00 98.25 220 VAL A C 1
ATOM 1681 O O . VAL A 1 220 ? 0.222 -2.607 -7.670 1.00 98.25 220 VAL A O 1
ATOM 1684 N N . LEU A 1 221 ? -0.896 -2.131 -5.770 1.00 97.88 221 LEU A N 1
ATOM 1685 C CA . LEU A 1 221 ? 0.106 -1.201 -5.248 1.00 97.88 221 LEU A CA 1
ATOM 1686 C C . LEU A 1 221 ? 1.485 -1.850 -5.174 1.00 97.88 221 LEU A C 1
ATOM 1688 O O . LEU A 1 221 ? 2.445 -1.305 -5.721 1.00 97.88 221 LEU A O 1
ATOM 1692 N N . ASP A 1 222 ? 1.577 -3.014 -4.541 1.00 96.75 222 ASP A N 1
ATOM 1693 C CA . ASP A 1 222 ? 2.875 -3.592 -4.218 1.00 96.75 222 ASP A CA 1
ATOM 1694 C C . ASP A 1 222 ? 3.536 -4.258 -5.417 1.00 96.75 222 ASP A C 1
ATOM 1696 O O . ASP A 1 222 ? 4.760 -4.203 -5.515 1.00 96.75 222 ASP A O 1
ATOM 1700 N N . VAL A 1 223 ? 2.775 -4.749 -6.402 1.00 98.19 223 VAL A N 1
ATOM 1701 C CA . VAL A 1 223 ? 3.350 -5.110 -7.710 1.00 98.19 223 VAL A CA 1
ATOM 1702 C C . VAL A 1 223 ? 4.051 -3.913 -8.353 1.00 98.19 223 VAL A C 1
ATOM 1704 O O . VAL A 1 223 ? 5.176 -4.046 -8.830 1.00 98.19 223 VAL A O 1
ATOM 1707 N N . LEU A 1 224 ? 3.428 -2.732 -8.344 1.00 98.12 224 LEU A N 1
ATOM 1708 C CA . LEU A 1 224 ? 4.013 -1.535 -8.954 1.00 98.12 224 LEU A CA 1
ATOM 1709 C C . LEU A 1 224 ? 5.183 -0.975 -8.140 1.00 98.12 224 LEU A C 1
ATOM 1711 O O . LEU A 1 224 ? 6.228 -0.648 -8.703 1.00 98.12 224 LEU A O 1
ATOM 1715 N N . PHE A 1 225 ? 5.014 -0.847 -6.826 1.00 97.00 225 PHE A N 1
ATOM 1716 C CA . PHE A 1 225 ? 6.015 -0.258 -5.940 1.00 97.00 225 PHE A CA 1
ATOM 1717 C C . PHE A 1 225 ? 7.256 -1.152 -5.807 1.00 97.00 225 PHE A C 1
ATOM 1719 O O . PHE A 1 225 ? 8.388 -0.687 -5.993 1.00 97.00 225 PHE A O 1
ATOM 1726 N N . CYS A 1 226 ? 7.052 -2.446 -5.552 1.00 97.50 226 CYS A N 1
ATOM 1727 C CA . CYS A 1 226 ? 8.150 -3.397 -5.403 1.00 97.50 226 CYS A CA 1
ATOM 1728 C C . CYS A 1 226 ? 8.793 -3.695 -6.760 1.00 97.50 226 CYS A C 1
ATOM 1730 O O . CYS A 1 226 ? 10.019 -3.688 -6.868 1.00 97.50 226 CYS A O 1
ATOM 1732 N N . GLY A 1 227 ? 7.984 -3.854 -7.814 1.00 98.00 227 GLY A N 1
ATOM 1733 C CA . GLY A 1 227 ? 8.468 -4.079 -9.176 1.00 98.00 227 GLY A CA 1
ATOM 1734 C C . GLY A 1 227 ? 9.345 -2.943 -9.700 1.00 98.00 227 GLY A C 1
ATOM 1735 O O . GLY A 1 227 ? 10.364 -3.198 -10.338 1.00 98.00 227 GLY A O 1
ATOM 1736 N N . LEU A 1 228 ? 9.019 -1.682 -9.387 1.00 98.38 228 LEU A N 1
ATOM 1737 C CA . LEU A 1 228 ? 9.849 -0.549 -9.812 1.00 98.38 228 LEU A CA 1
ATOM 1738 C C . LEU A 1 228 ? 11.182 -0.488 -9.070 1.00 98.38 228 LEU A C 1
ATOM 1740 O O . LEU A 1 228 ? 12.202 -0.135 -9.662 1.00 98.38 228 LEU A O 1
ATOM 1744 N N . THR A 1 229 ? 11.181 -0.855 -7.791 1.00 97.50 229 THR A N 1
ATOM 1745 C CA . THR A 1 229 ? 12.423 -1.003 -7.025 1.00 97.50 229 THR A CA 1
ATOM 1746 C C . THR A 1 229 ? 13.292 -2.104 -7.627 1.00 97.50 229 THR A C 1
ATOM 1748 O O . THR A 1 229 ? 14.469 -1.857 -7.873 1.00 97.50 229 THR A O 1
ATOM 1751 N N . LEU A 1 230 ? 12.705 -3.260 -7.962 1.00 98.12 230 LEU A N 1
ATOM 1752 C CA . LEU A 1 230 ? 13.405 -4.371 -8.614 1.00 98.12 230 LEU A CA 1
ATOM 1753 C C . LEU A 1 230 ? 13.993 -3.980 -9.977 1.00 98.12 230 LEU A C 1
ATOM 1755 O O . LEU A 1 230 ? 15.156 -4.256 -10.256 1.00 98.12 230 LEU A O 1
ATOM 1759 N N . ALA A 1 231 ? 13.220 -3.293 -10.821 1.00 98.38 231 ALA A N 1
ATOM 1760 C CA . ALA A 1 231 ? 13.711 -2.811 -12.112 1.00 98.38 231 ALA A CA 1
ATOM 1761 C C . ALA A 1 231 ? 14.891 -1.837 -11.936 1.00 98.38 231 ALA A C 1
ATOM 1763 O O . ALA A 1 231 ? 15.879 -1.889 -12.670 1.00 98.38 231 ALA A O 1
ATOM 1764 N N . GLY A 1 232 ? 14.819 -0.973 -10.917 1.00 97.75 232 GLY A N 1
ATOM 1765 C CA . GLY A 1 232 ? 15.913 -0.086 -10.544 1.00 97.75 232 GLY A CA 1
ATOM 1766 C C . GLY A 1 232 ? 17.164 -0.836 -10.077 1.00 97.75 232 GLY A C 1
ATOM 1767 O O . GLY A 1 232 ? 18.264 -0.466 -10.481 1.00 97.75 232 GLY A O 1
ATOM 1768 N N . THR A 1 233 ? 17.027 -1.876 -9.245 1.00 96.88 233 THR A N 1
ATOM 1769 C CA . THR A 1 233 ? 18.181 -2.665 -8.778 1.00 96.88 233 THR A CA 1
ATOM 1770 C C . THR A 1 233 ? 18.798 -3.461 -9.918 1.00 96.88 233 THR A C 1
ATOM 1772 O O . THR A 1 233 ? 20.014 -3.446 -10.060 1.00 96.88 233 THR A O 1
ATOM 1775 N N . GLY A 1 234 ? 17.985 -4.044 -10.803 1.00 96.81 234 GLY A N 1
ATOM 1776 C CA . GLY A 1 234 ? 18.490 -4.728 -11.995 1.00 96.81 234 GLY A CA 1
ATOM 1777 C C . GLY A 1 234 ? 19.284 -3.791 -12.911 1.00 96.81 234 GLY A C 1
ATOM 1778 O O . GLY A 1 234 ? 20.351 -4.151 -13.401 1.00 96.81 234 GLY A O 1
ATOM 1779 N N . PHE A 1 235 ? 18.835 -2.540 -13.089 1.00 96.94 235 PHE A N 1
ATOM 1780 C CA . PHE A 1 235 ? 19.622 -1.553 -13.835 1.00 96.94 235 PHE A CA 1
ATOM 1781 C C . PHE A 1 235 ? 20.940 -1.200 -13.128 1.00 96.94 235 PHE A C 1
ATOM 1783 O O . PHE A 1 235 ? 21.964 -1.027 -13.793 1.00 96.94 235 PHE A O 1
ATOM 1790 N N . HIS A 1 236 ? 20.941 -1.095 -11.795 1.00 95.25 236 HIS A N 1
ATOM 1791 C CA . HIS A 1 236 ? 22.167 -0.878 -11.024 1.00 95.25 236 HIS A CA 1
ATOM 1792 C C . HIS A 1 236 ? 23.180 -2.006 -11.245 1.00 95.25 236 HIS A C 1
ATOM 1794 O O . HIS A 1 236 ? 24.335 -1.717 -11.542 1.00 95.25 236 HIS A O 1
ATOM 1800 N N . GLU A 1 237 ? 22.748 -3.263 -11.166 1.00 94.56 237 GLU A N 1
ATOM 1801 C CA . GLU A 1 237 ? 23.616 -4.443 -11.270 1.00 94.56 237 GLU A CA 1
ATOM 1802 C C . GLU A 1 237 ? 24.374 -4.509 -12.606 1.00 94.56 237 GLU A C 1
ATOM 1804 O O . GLU A 1 237 ? 25.553 -4.860 -12.637 1.00 94.56 237 GLU A O 1
ATOM 1809 N N . VAL A 1 238 ? 23.736 -4.110 -13.711 1.00 94.62 238 VAL A N 1
ATOM 1810 C CA . VAL A 1 238 ? 24.360 -4.163 -15.047 1.00 94.62 238 VAL A CA 1
ATOM 1811 C C . VAL A 1 238 ? 25.182 -2.920 -15.398 1.00 94.62 238 VAL A C 1
ATOM 1813 O O . VAL A 1 238 ? 26.114 -3.005 -16.194 1.00 94.62 238 VAL A O 1
ATOM 1816 N N . SER A 1 239 ? 24.852 -1.759 -14.826 1.00 92.75 239 SER A N 1
ATOM 1817 C CA . SER A 1 239 ? 25.462 -0.471 -15.203 1.00 92.75 239 SER A CA 1
ATOM 1818 C C . SER A 1 239 ? 26.404 0.107 -14.147 1.00 92.75 239 SER A C 1
ATOM 1820 O O . SER A 1 239 ? 27.137 1.056 -14.423 1.00 92.75 239 SER A O 1
ATOM 1822 N N . ASN A 1 240 ? 26.362 -0.413 -12.918 1.00 91.44 240 ASN A N 1
ATOM 1823 C CA . ASN A 1 240 ? 26.921 0.207 -11.714 1.00 91.44 240 ASN A CA 1
ATOM 1824 C C . ASN A 1 240 ? 26.415 1.643 -11.458 1.00 91.44 240 ASN A C 1
ATOM 1826 O O . ASN A 1 240 ? 27.014 2.390 -10.676 1.00 91.44 240 ASN A O 1
ATOM 1830 N N . MET A 1 241 ? 25.311 2.066 -12.090 1.00 91.50 241 MET A N 1
ATOM 1831 C CA . MET A 1 241 ? 24.761 3.404 -11.889 1.00 91.50 241 MET A CA 1
ATOM 1832 C C . MET A 1 241 ? 24.242 3.539 -10.455 1.00 91.50 241 MET A C 1
ATOM 1834 O O . MET A 1 241 ? 23.421 2.733 -10.029 1.00 91.50 241 MET A O 1
ATOM 1838 N N . PRO A 1 242 ? 24.643 4.564 -9.689 1.00 91.56 242 PRO A N 1
ATOM 1839 C CA . PRO A 1 242 ? 24.233 4.667 -8.297 1.00 91.56 242 PRO A CA 1
ATOM 1840 C C . PRO A 1 242 ? 22.725 4.928 -8.161 1.00 91.56 242 PRO A C 1
ATOM 1842 O O . PRO A 1 242 ? 22.142 5.695 -8.931 1.00 91.56 242 PRO A O 1
ATOM 1845 N N . TYR A 1 243 ? 22.116 4.367 -7.112 1.00 93.50 243 TYR A N 1
ATOM 1846 C CA . TYR A 1 243 ? 20.673 4.419 -6.838 1.00 93.50 243 TYR A CA 1
ATOM 1847 C C . TYR A 1 243 ? 20.065 5.825 -6.920 1.00 93.50 243 TYR A C 1
ATOM 1849 O O . TYR A 1 243 ? 19.005 6.019 -7.510 1.00 93.50 243 TYR A O 1
ATOM 1857 N N . TRP A 1 244 ? 20.766 6.847 -6.417 1.00 91.50 244 TRP A N 1
ATOM 1858 C CA . TRP A 1 244 ? 20.288 8.232 -6.472 1.00 91.50 244 TRP A CA 1
ATOM 1859 C C . TRP A 1 244 ? 20.172 8.788 -7.897 1.00 91.50 244 TRP A C 1
ATOM 1861 O O . TRP A 1 244 ? 19.349 9.672 -8.158 1.00 91.50 244 TRP A O 1
ATOM 1871 N N . LYS A 1 245 ? 21.008 8.299 -8.820 1.00 91.38 245 LYS A N 1
ATOM 1872 C CA . LYS A 1 245 ? 20.986 8.695 -10.228 1.00 91.38 245 LYS A CA 1
ATOM 1873 C C . LYS A 1 245 ? 19.900 7.931 -10.973 1.00 91.38 245 LYS A C 1
ATOM 1875 O O . LYS A 1 245 ? 19.165 8.560 -11.733 1.00 91.38 245 LYS A O 1
ATOM 1880 N N . ILE A 1 246 ? 19.730 6.642 -10.678 1.00 95.38 246 ILE A N 1
ATOM 1881 C CA . ILE A 1 246 ? 18.591 5.850 -11.161 1.00 95.38 246 ILE A CA 1
ATOM 1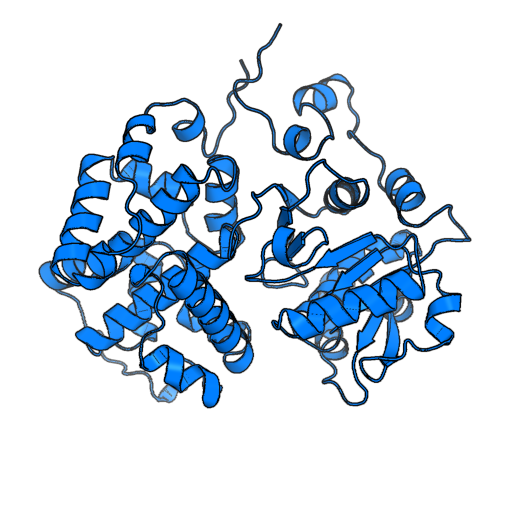882 C C . ILE A 1 246 ? 17.284 6.540 -10.763 1.00 95.38 246 ILE A C 1
ATOM 1884 O O . ILE A 1 246 ? 16.470 6.845 -11.629 1.00 95.38 246 ILE A O 1
ATOM 1888 N N . ASP A 1 247 ? 17.140 6.938 -9.499 1.00 95.75 247 ASP A N 1
ATOM 1889 C CA . ASP A 1 247 ? 15.989 7.698 -9.004 1.00 95.75 247 ASP A CA 1
ATOM 1890 C C . ASP A 1 247 ? 15.757 9.009 -9.782 1.00 95.75 247 ASP A C 1
ATOM 1892 O O . ASP A 1 247 ? 14.609 9.375 -10.034 1.00 95.75 247 ASP A O 1
ATOM 1896 N N . LYS A 1 248 ? 16.811 9.725 -10.210 1.00 93.81 248 LYS A N 1
ATOM 1897 C CA . LYS A 1 248 ? 16.677 10.936 -11.052 1.00 93.81 248 LYS A CA 1
ATOM 1898 C C . LYS A 1 248 ? 16.047 10.600 -12.408 1.00 93.81 248 LYS A C 1
ATOM 1900 O O . LYS A 1 248 ? 15.168 11.333 -12.871 1.00 93.81 248 LYS A O 1
ATOM 1905 N N . TYR A 1 249 ? 16.476 9.509 -13.036 1.00 96.06 249 TYR A N 1
ATOM 1906 C CA . TYR A 1 249 ? 15.971 9.084 -14.340 1.00 96.06 249 TYR A CA 1
ATOM 1907 C C . TYR A 1 249 ? 14.586 8.433 -14.258 1.00 96.06 249 TYR A C 1
ATOM 1909 O O . TYR A 1 249 ? 13.717 8.786 -15.057 1.00 96.06 249 TYR A O 1
ATOM 1917 N N . VAL A 1 250 ? 14.322 7.601 -13.245 1.00 98.00 250 VAL A N 1
ATOM 1918 C CA . VAL A 1 250 ? 12.982 7.067 -12.948 1.00 98.00 250 VAL A CA 1
ATOM 1919 C C . VAL A 1 250 ? 12.009 8.211 -12.678 1.00 98.00 250 VAL A C 1
ATOM 1921 O O . VAL A 1 250 ? 10.918 8.242 -13.244 1.00 98.00 250 VAL A O 1
ATOM 1924 N N . ARG A 1 251 ? 12.409 9.226 -11.904 1.00 97.00 251 ARG A N 1
ATOM 1925 C CA . ARG A 1 251 ? 11.577 10.412 -11.674 1.00 97.00 251 ARG A CA 1
ATOM 1926 C C . ARG A 1 251 ? 11.262 11.166 -12.957 1.00 97.00 251 ARG A C 1
ATOM 1928 O O . ARG A 1 251 ? 10.152 11.675 -13.114 1.00 97.00 251 ARG A O 1
ATOM 1935 N N . ARG A 1 252 ? 12.214 11.270 -13.886 1.00 95.81 252 ARG A N 1
ATOM 1936 C CA . ARG A 1 252 ? 11.966 11.883 -15.199 1.00 95.81 252 ARG A CA 1
ATOM 1937 C C . ARG A 1 252 ? 10.941 11.062 -15.989 1.00 95.81 252 ARG A C 1
ATOM 1939 O O . ARG A 1 252 ? 9.977 11.651 -16.481 1.00 95.81 252 ARG A O 1
ATOM 1946 N N . LEU A 1 253 ? 11.129 9.742 -16.029 1.00 97.12 253 LEU A N 1
ATOM 1947 C CA . LEU A 1 253 ? 10.359 8.788 -16.827 1.00 97.12 253 LEU A CA 1
ATOM 1948 C C . LEU A 1 253 ? 8.944 8.527 -16.281 1.00 97.12 253 LEU A C 1
ATOM 1950 O O . LEU A 1 253 ? 7.964 8.766 -16.979 1.00 97.12 253 LEU A O 1
ATOM 1954 N N . LEU A 1 254 ? 8.836 8.080 -15.028 1.00 97.50 254 LEU A N 1
ATOM 1955 C CA . LEU A 1 254 ? 7.591 7.648 -14.383 1.00 97.50 254 LEU A CA 1
ATOM 1956 C C . LEU A 1 254 ? 7.136 8.573 -13.249 1.00 97.50 254 LEU A C 1
ATOM 1958 O O . LEU A 1 254 ? 5.941 8.649 -12.981 1.00 97.50 254 LEU A O 1
ATOM 1962 N N . GLY A 1 255 ? 8.047 9.306 -12.599 1.00 96.94 255 GLY A N 1
ATOM 1963 C CA . GLY A 1 255 ? 7.712 10.228 -11.502 1.00 96.94 255 GLY A CA 1
ATOM 1964 C C . GLY A 1 255 ? 8.298 9.908 -10.119 1.00 96.94 255 GLY A C 1
ATOM 1965 O O . GLY A 1 255 ? 8.796 10.850 -9.498 1.00 96.94 255 GLY A O 1
ATOM 1966 N N . PRO A 1 256 ? 8.296 8.656 -9.627 1.00 95.81 256 PRO A N 1
ATOM 1967 C CA . PRO A 1 256 ? 8.699 8.362 -8.255 1.00 95.81 256 PRO A CA 1
ATOM 1968 C C . PRO A 1 256 ? 10.224 8.304 -8.087 1.00 95.81 256 PRO A C 1
ATOM 1970 O O . PRO A 1 256 ? 10.993 8.354 -9.048 1.00 95.81 256 PRO A O 1
ATOM 1973 N N . ASN A 1 257 ? 10.644 8.179 -6.830 1.00 96.31 257 ASN A N 1
ATOM 1974 C CA . ASN A 1 257 ? 12.017 7.932 -6.404 1.00 96.31 257 ASN A CA 1
ATOM 1975 C C . ASN A 1 257 ? 12.027 6.637 -5.559 1.00 96.31 257 ASN A C 1
ATOM 1977 O O . ASN A 1 257 ? 11.910 6.743 -4.334 1.00 96.31 257 ASN A O 1
ATOM 1981 N N . PRO A 1 258 ? 12.034 5.433 -6.172 1.00 95.50 258 PRO A N 1
ATOM 1982 C CA . PRO A 1 258 ? 11.848 4.166 -5.454 1.00 95.50 258 PRO A CA 1
ATOM 1983 C C . PRO A 1 258 ? 12.830 3.980 -4.291 1.00 95.50 258 PRO A C 1
ATOM 1985 O O . PRO A 1 258 ? 12.411 3.635 -3.184 1.00 95.50 258 PRO A O 1
ATOM 1988 N N . PHE A 1 259 ? 14.110 4.295 -4.483 1.00 95.62 259 PHE A N 1
ATOM 1989 C CA . PHE A 1 259 ? 15.123 4.112 -3.442 1.00 95.62 259 PHE A CA 1
ATOM 1990 C C . PHE A 1 259 ? 15.001 5.156 -2.330 1.00 95.62 259 PHE A C 1
ATOM 1992 O O . PHE A 1 259 ? 15.055 4.829 -1.143 1.00 95.62 259 PHE A O 1
ATOM 1999 N N . ARG A 1 260 ? 14.746 6.421 -2.687 1.00 93.94 260 ARG A N 1
ATOM 2000 C CA . ARG A 1 260 ? 14.511 7.472 -1.690 1.00 93.94 260 ARG A CA 1
ATOM 2001 C C . ARG A 1 260 ? 13.252 7.207 -0.868 1.00 93.94 260 ARG A C 1
ATOM 2003 O O . ARG A 1 260 ? 13.222 7.568 0.309 1.00 93.94 260 ARG A O 1
ATOM 2010 N N . ALA A 1 261 ? 12.225 6.613 -1.475 1.00 93.38 261 ALA A N 1
ATOM 2011 C CA . ALA A 1 261 ? 11.003 6.231 -0.782 1.00 93.38 261 ALA A CA 1
ATOM 2012 C C . ALA A 1 261 ? 11.293 5.191 0.309 1.00 93.38 261 ALA A C 1
ATOM 2014 O O . ALA A 1 261 ? 10.850 5.382 1.438 1.00 93.38 261 ALA A O 1
ATOM 2015 N N . HIS A 1 262 ? 12.109 4.171 0.023 1.00 93.69 262 HIS A N 1
ATOM 2016 C CA . HIS A 1 262 ? 12.530 3.184 1.025 1.00 93.69 262 HIS A CA 1
ATOM 2017 C C . HIS A 1 262 ? 13.244 3.845 2.208 1.00 93.69 262 HIS A C 1
ATOM 2019 O O . HIS A 1 262 ? 12.896 3.590 3.361 1.00 93.69 262 HIS A O 1
ATOM 2025 N N . ASP A 1 263 ? 14.178 4.759 1.935 1.00 92.56 263 ASP A N 1
ATOM 2026 C CA . ASP A 1 263 ? 14.894 5.497 2.983 1.00 92.56 263 ASP A CA 1
ATOM 2027 C C . ASP A 1 263 ? 13.957 6.377 3.827 1.00 92.56 263 ASP A C 1
ATOM 2029 O O . ASP A 1 263 ? 14.170 6.538 5.027 1.00 92.56 263 ASP A O 1
ATOM 2033 N N . ALA A 1 264 ? 12.924 6.965 3.214 1.00 89.81 264 ALA A N 1
ATOM 2034 C CA . ALA A 1 264 ? 11.957 7.823 3.899 1.00 89.81 264 ALA A CA 1
ATOM 2035 C C . ALA A 1 264 ? 10.940 7.034 4.740 1.00 89.81 264 ALA A C 1
ATOM 2037 O O . ALA A 1 264 ? 10.530 7.508 5.797 1.00 89.81 264 ALA A O 1
ATOM 2038 N N . ILE A 1 265 ? 10.544 5.844 4.279 1.00 88.38 265 ILE A N 1
ATOM 2039 C CA . ILE A 1 265 ? 9.703 4.906 5.035 1.00 88.38 265 ILE A CA 1
ATOM 2040 C C . ILE A 1 265 ? 10.500 4.318 6.205 1.00 88.38 265 ILE A C 1
ATOM 2042 O O . ILE A 1 265 ? 9.957 4.117 7.286 1.00 88.38 265 ILE A O 1
ATOM 2046 N N . GLY A 1 266 ? 11.791 4.068 5.992 1.00 88.75 266 GLY A N 1
ATOM 2047 C CA . GLY A 1 266 ? 12.688 3.378 6.907 1.00 88.75 266 GLY A CA 1
ATOM 2048 C C . GLY A 1 266 ? 13.248 2.139 6.220 1.00 88.75 266 GLY A C 1
ATOM 2049 O O . GLY A 1 266 ? 12.564 1.115 6.134 1.00 88.75 266 GLY A O 1
ATOM 2050 N N . ALA A 1 267 ? 14.500 2.234 5.758 1.00 88.88 267 ALA A N 1
ATOM 2051 C CA . ALA A 1 267 ? 15.102 1.275 4.831 1.00 88.88 267 ALA A CA 1
ATOM 2052 C C . ALA A 1 267 ? 14.984 -0.179 5.304 1.00 88.88 267 ALA A C 1
ATOM 2054 O O . ALA A 1 267 ? 14.533 -1.029 4.548 1.00 88.88 267 ALA A O 1
ATOM 2055 N N . LYS A 1 268 ? 15.266 -0.460 6.582 1.00 87.94 268 LYS A N 1
ATOM 2056 C CA . LYS A 1 268 ? 15.134 -1.812 7.149 1.00 87.94 268 LYS A CA 1
ATOM 2057 C C . LYS A 1 268 ? 13.750 -2.438 6.927 1.00 87.94 268 LYS A C 1
ATOM 2059 O O . LYS A 1 268 ? 13.658 -3.601 6.552 1.00 87.94 268 LYS A O 1
ATOM 2064 N N . GLY A 1 269 ? 12.681 -1.685 7.184 1.00 87.06 269 GLY A N 1
ATOM 2065 C CA . GLY A 1 269 ? 11.313 -2.187 7.047 1.00 87.06 269 GLY A CA 1
ATOM 2066 C C . GLY A 1 269 ? 10.877 -2.259 5.588 1.00 87.06 269 GLY A C 1
ATOM 2067 O O . GLY A 1 269 ? 10.404 -3.299 5.141 1.00 87.06 269 GLY A O 1
ATOM 2068 N N . ALA A 1 270 ? 11.080 -1.172 4.839 1.00 90.81 270 ALA A N 1
ATOM 2069 C CA . ALA A 1 270 ? 10.667 -1.086 3.442 1.00 90.81 270 ALA A CA 1
ATOM 2070 C C . ALA A 1 270 ? 11.383 -2.121 2.564 1.00 90.81 270 ALA A C 1
ATOM 2072 O O . ALA A 1 270 ? 10.738 -2.805 1.781 1.00 90.81 270 ALA A O 1
ATOM 2073 N N . THR A 1 271 ? 12.695 -2.298 2.741 1.00 93.19 271 THR A N 1
ATOM 2074 C CA . THR A 1 271 ? 13.481 -3.277 1.979 1.00 93.19 271 THR A CA 1
ATOM 2075 C C . THR A 1 271 ? 13.030 -4.708 2.272 1.00 93.19 271 THR A C 1
ATOM 2077 O O . THR A 1 271 ? 12.866 -5.489 1.339 1.00 93.19 271 THR A O 1
ATOM 2080 N N . PHE A 1 272 ? 12.768 -5.049 3.541 1.00 91.69 272 PHE A N 1
ATOM 2081 C CA . PHE A 1 272 ? 12.236 -6.367 3.898 1.00 91.69 272 PHE A CA 1
ATOM 2082 C C . PHE A 1 272 ? 10.856 -6.623 3.278 1.00 91.69 272 PHE A C 1
ATOM 2084 O O . PHE A 1 272 ? 10.625 -7.702 2.738 1.00 91.69 272 PHE A O 1
ATOM 2091 N N . LEU A 1 273 ? 9.945 -5.645 3.327 1.00 90.38 273 LEU A N 1
ATOM 2092 C CA . LEU A 1 273 ? 8.609 -5.782 2.737 1.00 90.38 273 LEU A CA 1
ATOM 2093 C C . LEU A 1 273 ? 8.676 -5.926 1.213 1.00 90.38 273 LEU A C 1
ATOM 2095 O O . LEU A 1 273 ? 8.047 -6.827 0.665 1.00 90.38 273 LEU A O 1
ATOM 2099 N N . THR A 1 274 ? 9.498 -5.114 0.544 1.00 94.50 274 THR A N 1
ATOM 2100 C CA . THR A 1 274 ? 9.736 -5.213 -0.902 1.00 94.50 274 THR A CA 1
ATOM 2101 C C . THR A 1 274 ? 10.310 -6.574 -1.282 1.00 94.50 274 THR A C 1
ATOM 2103 O O . THR A 1 274 ? 9.805 -7.212 -2.203 1.00 94.50 274 THR A O 1
ATOM 2106 N N . TRP A 1 275 ? 11.312 -7.067 -0.548 1.00 95.00 275 TRP A N 1
ATOM 2107 C CA . TRP A 1 275 ? 11.851 -8.409 -0.763 1.00 95.00 275 TRP A CA 1
ATOM 2108 C C . TRP A 1 275 ? 10.796 -9.496 -0.543 1.00 95.00 275 TRP A C 1
ATOM 2110 O O . TRP A 1 275 ? 10.656 -10.370 -1.388 1.00 95.00 275 TRP A O 1
ATOM 2120 N N . SER A 1 276 ? 10.022 -9.426 0.544 1.00 92.38 276 SER A N 1
ATOM 2121 C CA . SER A 1 276 ? 8.979 -10.412 0.862 1.00 92.38 276 SER A CA 1
ATOM 2122 C C . SER A 1 276 ? 7.891 -10.452 -0.214 1.00 92.38 276 SER A C 1
ATOM 2124 O O . SER A 1 276 ? 7.479 -11.527 -0.651 1.00 92.38 276 SER A O 1
ATOM 2126 N N . CYS A 1 277 ? 7.460 -9.284 -0.696 1.00 94.56 277 CYS A N 1
ATOM 2127 C CA . CYS A 1 277 ? 6.530 -9.157 -1.813 1.00 94.56 277 CYS A CA 1
ATOM 2128 C C . CYS A 1 277 ? 7.078 -9.845 -3.072 1.00 94.56 277 CYS A C 1
ATOM 2130 O O . CYS A 1 277 ? 6.428 -10.725 -3.636 1.00 94.56 277 CYS A O 1
ATOM 2132 N N . LEU A 1 278 ? 8.294 -9.484 -3.482 1.00 97.19 278 LEU A N 1
ATOM 2133 C CA . LEU A 1 278 ? 8.941 -10.009 -4.683 1.00 97.19 278 LEU A CA 1
ATOM 2134 C C . LEU A 1 278 ? 9.240 -11.507 -4.585 1.00 97.19 278 LEU A C 1
ATOM 2136 O O . LEU A 1 278 ? 9.031 -12.235 -5.548 1.00 97.19 278 LEU A O 1
ATOM 2140 N N . HIS A 1 279 ? 9.651 -11.988 -3.414 1.00 95.38 279 HIS A N 1
ATOM 2141 C CA . HIS A 1 279 ? 9.895 -13.402 -3.155 1.00 95.38 279 HIS A CA 1
ATOM 2142 C C . HIS A 1 279 ? 8.638 -14.243 -3.414 1.00 95.38 279 HIS A C 1
ATOM 2144 O O . HIS A 1 279 ? 8.677 -15.161 -4.232 1.00 95.38 279 HIS A O 1
ATOM 2150 N N . HIS A 1 280 ? 7.501 -13.887 -2.808 1.00 94.69 280 HIS A N 1
ATOM 2151 C CA . HIS A 1 280 ? 6.247 -14.616 -3.028 1.00 94.69 280 HIS A CA 1
ATOM 2152 C C . HIS A 1 280 ? 5.724 -14.469 -4.465 1.00 94.69 280 HIS A C 1
ATOM 2154 O O . HIS A 1 280 ? 5.208 -15.428 -5.043 1.00 94.69 280 HIS A O 1
ATOM 2160 N N . LEU A 1 281 ? 5.874 -13.286 -5.074 1.00 97.44 281 LEU A N 1
ATOM 2161 C CA . LEU A 1 281 ? 5.535 -13.094 -6.484 1.00 97.44 281 LEU A CA 1
ATOM 2162 C C . LEU A 1 281 ? 6.402 -13.974 -7.393 1.00 97.44 281 LEU A C 1
ATOM 2164 O O . LEU A 1 281 ? 5.885 -14.515 -8.364 1.00 97.44 281 LEU A O 1
ATOM 2168 N N . ALA A 1 282 ? 7.683 -14.166 -7.078 1.00 97.62 282 ALA A N 1
ATOM 2169 C CA . ALA A 1 282 ? 8.581 -15.014 -7.855 1.00 97.62 282 ALA A CA 1
ATOM 2170 C C . ALA A 1 282 ? 8.239 -16.501 -7.724 1.00 97.62 282 ALA A C 1
ATOM 2172 O O . ALA A 1 282 ? 8.277 -17.226 -8.718 1.00 97.62 282 ALA A O 1
ATOM 2173 N N . GLU A 1 283 ? 7.850 -16.954 -6.530 1.00 96.12 283 GLU A N 1
ATOM 2174 C CA . GLU A 1 283 ? 7.353 -18.320 -6.327 1.00 96.12 283 GLU A CA 1
ATOM 2175 C C . GLU A 1 283 ? 6.089 -18.599 -7.149 1.00 96.12 283 GLU A C 1
ATOM 2177 O O . GLU A 1 283 ? 5.898 -19.715 -7.634 1.00 96.12 283 GLU A O 1
ATOM 2182 N N . HIS A 1 284 ? 5.222 -17.594 -7.313 1.00 96.00 284 HIS A N 1
ATOM 2183 C CA . HIS A 1 284 ? 3.929 -17.780 -7.962 1.00 96.00 284 HIS A CA 1
ATOM 2184 C C . HIS A 1 284 ? 3.928 -17.485 -9.469 1.00 96.00 284 HIS A C 1
ATOM 2186 O O . HIS A 1 284 ? 3.287 -18.200 -10.236 1.00 96.00 284 HIS A O 1
ATOM 2192 N N . TYR A 1 285 ? 4.652 -16.451 -9.895 1.00 97.75 285 TYR A N 1
ATOM 2193 C CA . TYR A 1 285 ? 4.656 -15.930 -11.264 1.00 97.75 285 TYR A CA 1
ATOM 2194 C C . TYR A 1 285 ? 6.036 -16.001 -11.939 1.00 97.75 285 TYR A C 1
ATOM 2196 O O . TYR A 1 285 ? 6.183 -15.595 -13.091 1.00 97.75 285 TYR A O 1
ATOM 2204 N N . GLY A 1 286 ? 7.064 -16.523 -11.274 1.00 97.81 286 GLY A N 1
ATOM 2205 C CA . GLY A 1 286 ? 8.350 -16.826 -11.899 1.00 97.81 286 GLY A CA 1
ATOM 2206 C C . GLY A 1 286 ? 9.389 -15.690 -11.891 1.00 97.81 286 GLY A C 1
ATOM 2207 O O . GLY A 1 286 ? 9.255 -14.709 -11.155 1.00 97.81 286 GLY A O 1
ATOM 2208 N N . PRO A 1 287 ? 10.461 -15.828 -12.697 1.00 97.94 287 PRO A N 1
ATOM 2209 C CA . PRO A 1 287 ? 11.704 -15.070 -12.530 1.00 97.94 287 PRO A CA 1
ATOM 2210 C C . PRO A 1 287 ? 11.608 -13.550 -12.693 1.00 97.94 287 PRO A C 1
ATOM 2212 O O . PRO A 1 287 ? 12.450 -12.858 -12.132 1.00 97.94 287 PRO A O 1
ATOM 2215 N N . LEU A 1 288 ? 10.592 -13.015 -13.383 1.00 98.38 288 LEU A N 1
ATOM 2216 C CA . LEU A 1 288 ? 10.365 -11.566 -13.514 1.00 98.38 288 LEU A CA 1
ATOM 2217 C C . LEU A 1 288 ? 10.361 -10.838 -12.161 1.00 98.38 288 LEU A C 1
ATOM 2219 O O . LEU A 1 288 ? 10.746 -9.675 -12.080 1.00 98.38 288 LEU A O 1
ATOM 2223 N N . PHE A 1 289 ? 9.896 -11.516 -11.114 1.00 98.31 289 PHE A N 1
ATOM 2224 C CA . PHE A 1 289 ? 9.759 -10.953 -9.775 1.00 98.31 289 PHE A CA 1
ATOM 2225 C C . PHE A 1 289 ? 10.904 -11.334 -8.839 1.00 98.31 289 PHE A C 1
ATOM 2227 O O . PHE A 1 289 ? 10.876 -10.948 -7.675 1.00 98.31 289 PHE A O 1
ATOM 2234 N N . ARG A 1 290 ? 11.888 -12.119 -9.292 1.00 97.81 290 ARG A N 1
ATOM 2235 C CA . ARG A 1 290 ? 12.923 -12.657 -8.406 1.00 97.81 290 ARG A CA 1
ATOM 2236 C C . ARG A 1 290 ? 13.779 -11.516 -7.837 1.00 97.81 290 ARG A C 1
ATOM 2238 O O . ARG A 1 290 ? 14.351 -10.764 -8.623 1.00 97.81 290 ARG A O 1
ATOM 2245 N N . PRO A 1 291 ? 13.909 -11.392 -6.501 1.00 96.62 291 PRO A N 1
ATOM 2246 C CA . PRO A 1 291 ? 14.866 -10.471 -5.895 1.00 96.62 291 PRO A CA 1
ATOM 2247 C C . PRO A 1 291 ? 16.289 -10.700 -6.422 1.00 96.62 291 PRO A C 1
ATOM 2249 O O . PRO A 1 291 ? 16.752 -11.837 -6.468 1.00 96.62 291 PRO A O 1
ATOM 2252 N N . GLY A 1 292 ? 16.973 -9.621 -6.808 1.00 93.88 292 GLY A N 1
ATOM 2253 C CA . GLY A 1 292 ? 18.393 -9.660 -7.166 1.00 93.88 292 GLY A CA 1
ATOM 2254 C C . GLY A 1 292 ? 19.312 -9.675 -5.933 1.00 93.88 292 GLY A C 1
ATOM 2255 O O . GLY A 1 292 ? 18.859 -9.337 -4.829 1.00 93.88 292 GLY A O 1
ATOM 2256 N N . PRO A 1 293 ? 20.607 -10.010 -6.097 1.00 92.19 293 PRO A N 1
ATOM 2257 C CA . PRO A 1 293 ? 21.572 -10.093 -4.998 1.00 92.19 293 PRO A CA 1
ATOM 2258 C C . PRO A 1 293 ? 21.677 -8.818 -4.150 1.00 92.19 293 PRO A C 1
ATOM 2260 O O . PRO A 1 293 ? 21.834 -8.897 -2.932 1.00 92.19 293 PRO A O 1
ATOM 2263 N N . GLU A 1 294 ? 21.558 -7.638 -4.768 1.00 89.69 294 GLU A N 1
ATOM 2264 C CA . GLU A 1 294 ? 21.605 -6.357 -4.050 1.00 89.69 294 GLU A CA 1
ATOM 2265 C C . GLU A 1 294 ? 20.437 -6.202 -3.073 1.00 89.69 294 GLU A C 1
ATOM 2267 O O . GLU A 1 294 ? 20.611 -5.757 -1.933 1.00 89.69 294 GLU A O 1
ATOM 2272 N N . LEU A 1 295 ? 19.236 -6.600 -3.500 1.00 92.00 295 LEU A N 1
ATOM 2273 C CA . LEU A 1 295 ? 18.060 -6.548 -2.645 1.00 92.00 295 LEU A CA 1
ATOM 2274 C C . LEU A 1 295 ? 18.163 -7.588 -1.522 1.00 92.00 295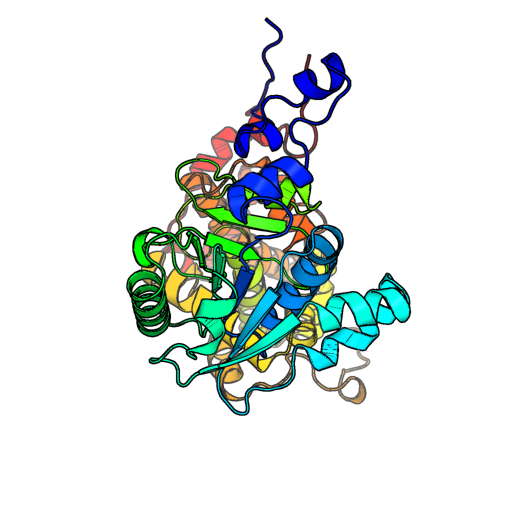 LEU A C 1
ATOM 2276 O O . LEU A 1 295 ? 17.888 -7.253 -0.372 1.00 92.00 295 LEU A O 1
ATOM 2280 N N . GLU A 1 296 ? 18.610 -8.811 -1.828 1.00 92.31 296 GLU A N 1
ATOM 2281 C CA . GLU A 1 296 ? 18.828 -9.870 -0.830 1.00 92.31 296 GLU A CA 1
ATOM 2282 C C . GLU A 1 296 ? 19.833 -9.452 0.253 1.00 92.31 296 GLU A C 1
ATOM 2284 O O . GLU A 1 296 ? 19.571 -9.625 1.444 1.00 92.31 296 GLU A O 1
ATOM 2289 N N . ALA A 1 297 ? 20.954 -8.834 -0.132 1.00 89.19 297 ALA A N 1
ATOM 2290 C CA . ALA A 1 297 ? 21.953 -8.356 0.819 1.00 89.19 297 ALA A CA 1
ATOM 2291 C C . ALA A 1 297 ? 21.388 -7.266 1.752 1.00 89.19 297 ALA A C 1
ATOM 2293 O O . ALA A 1 297 ? 21.574 -7.317 2.974 1.00 89.19 297 ALA A O 1
ATOM 2294 N N . LYS A 1 298 ? 20.645 -6.303 1.194 1.00 89.19 298 LYS A N 1
ATOM 2295 C CA . LYS A 1 298 ? 20.118 -5.144 1.935 1.00 89.19 298 LYS A CA 1
ATOM 2296 C C . LYS A 1 298 ? 18.997 -5.465 2.916 1.00 89.19 298 LYS A C 1
ATOM 2298 O O . LYS A 1 298 ? 18.774 -4.709 3.864 1.00 89.19 298 LYS A O 1
ATOM 2303 N N . VAL A 1 299 ? 18.293 -6.583 2.739 1.00 88.19 299 VAL A N 1
ATOM 2304 C CA . VAL A 1 299 ? 17.284 -7.042 3.711 1.00 88.19 299 VAL A CA 1
ATOM 2305 C C . VAL A 1 299 ? 17.898 -7.249 5.099 1.00 88.19 299 VAL A C 1
ATOM 2307 O O . VAL A 1 299 ? 17.228 -7.034 6.112 1.00 88.19 299 VAL A O 1
ATOM 2310 N N . HIS A 1 300 ? 19.173 -7.637 5.164 1.00 83.75 300 HIS A N 1
ATOM 2311 C CA . HIS A 1 300 ? 19.837 -7.991 6.415 1.00 83.75 300 HIS A CA 1
ATOM 2312 C C . HIS A 1 300 ? 20.547 -6.819 7.101 1.00 83.75 300 HIS A C 1
ATOM 2314 O O . HIS A 1 300 ? 20.574 -6.773 8.333 1.00 83.75 300 HIS A O 1
ATOM 2320 N N . ASP A 1 301 ? 21.109 -5.875 6.343 1.00 82.75 301 ASP A N 1
ATOM 2321 C CA . ASP A 1 301 ? 21.906 -4.777 6.907 1.00 82.75 301 ASP A CA 1
ATOM 2322 C C . ASP A 1 301 ? 21.057 -3.585 7.394 1.00 82.75 301 ASP A C 1
ATOM 2324 O O . ASP A 1 301 ? 21.455 -2.872 8.319 1.00 82.75 301 ASP A O 1
ATOM 2328 N N . GLY A 1 302 ? 19.858 -3.399 6.828 1.00 79.19 302 GLY A N 1
ATOM 2329 C CA . GLY A 1 302 ? 18.959 -2.290 7.144 1.00 79.19 302 GLY A CA 1
ATOM 2330 C C . GLY A 1 302 ? 19.512 -0.907 6.785 1.00 79.19 302 GLY A C 1
ATOM 2331 O O . GLY A 1 302 ? 19.025 0.094 7.321 1.00 79.19 302 GLY A O 1
ATOM 2332 N N . LEU A 1 303 ? 20.526 -0.842 5.920 1.00 87.44 303 LEU A N 1
ATOM 2333 C CA . LEU A 1 303 ? 21.166 0.394 5.497 1.00 87.44 303 LEU A CA 1
ATOM 2334 C C . LEU A 1 303 ? 20.309 1.135 4.473 1.00 87.44 303 LEU A C 1
ATOM 2336 O O . LEU A 1 303 ? 19.616 0.539 3.648 1.00 87.44 303 LEU A O 1
ATOM 2340 N N . ASN A 1 304 ? 20.418 2.463 4.493 1.00 91.19 304 ASN A N 1
ATOM 2341 C CA . ASN A 1 304 ? 19.812 3.299 3.465 1.00 91.19 304 ASN A CA 1
ATOM 2342 C C . ASN A 1 304 ? 20.379 2.962 2.076 1.00 91.19 304 ASN A C 1
ATOM 2344 O O . ASN A 1 304 ? 21.546 2.590 1.918 1.00 91.19 304 ASN A O 1
ATOM 2348 N N . TRP A 1 305 ? 19.543 3.128 1.058 1.00 92.00 305 TRP A N 1
ATOM 2349 C CA . TRP A 1 305 ? 19.917 2.987 -0.345 1.00 92.00 305 TRP A CA 1
ATOM 2350 C C . TRP A 1 305 ? 20.821 4.124 -0.796 1.00 92.00 305 TRP A C 1
ATOM 2352 O O . TRP A 1 305 ? 21.750 3.928 -1.580 1.00 92.00 305 TRP A O 1
ATOM 2362 N N . TYR A 1 306 ? 20.570 5.327 -0.286 1.00 88.56 306 TYR A N 1
ATOM 2363 C CA . TYR A 1 306 ? 21.422 6.466 -0.551 1.00 88.56 306 TYR A CA 1
ATOM 2364 C C . TYR A 1 306 ? 22.601 6.494 0.426 1.00 88.56 306 TYR A C 1
ATOM 2366 O O . TYR A 1 306 ? 22.397 6.397 1.641 1.00 88.56 306 TYR A O 1
ATOM 2374 N N . PRO A 1 307 ? 23.829 6.758 -0.056 1.00 79.75 307 PRO A N 1
ATOM 2375 C CA . PRO A 1 307 ? 24.890 7.163 0.847 1.00 79.75 307 PRO A CA 1
ATOM 2376 C C . PRO A 1 307 ? 24.532 8.526 1.476 1.00 79.75 307 PRO A C 1
ATOM 2378 O O . PRO A 1 307 ? 23.755 9.298 0.884 1.00 79.75 307 PRO A O 1
ATOM 2381 N N . PRO A 1 308 ? 25.104 8.858 2.651 1.00 76.94 308 PRO A N 1
ATOM 2382 C CA . PRO A 1 308 ? 24.966 10.189 3.235 1.00 76.94 308 PRO A CA 1
ATOM 2383 C C . PRO A 1 308 ? 25.280 11.283 2.206 1.00 76.94 308 PRO A C 1
ATOM 2385 O O . PRO A 1 308 ? 26.160 11.106 1.366 1.00 76.94 308 PRO A O 1
ATOM 2388 N N . ASP A 1 309 ? 24.570 12.416 2.264 1.00 70.12 309 ASP A N 1
ATOM 2389 C CA . ASP A 1 309 ? 24.605 13.456 1.217 1.00 70.12 309 ASP A CA 1
ATOM 2390 C C . ASP A 1 309 ? 26.029 13.899 0.830 1.00 70.12 309 ASP A C 1
ATOM 2392 O O . ASP A 1 309 ? 26.306 14.130 -0.344 1.00 70.12 309 ASP A O 1
ATOM 2396 N N . HIS A 1 310 ? 26.950 13.950 1.796 1.00 61.19 310 HIS A N 1
ATOM 2397 C CA . HIS A 1 310 ? 28.348 14.356 1.609 1.00 61.19 310 HIS A CA 1
ATOM 2398 C C . HIS A 1 310 ? 29.239 13.313 0.907 1.00 61.19 310 HIS A C 1
ATOM 2400 O O . HIS A 1 310 ? 30.393 13.606 0.613 1.00 61.19 310 HIS A O 1
ATOM 2406 N N . PHE A 1 311 ? 28.717 12.120 0.612 1.00 68.00 311 PHE A N 1
ATOM 2407 C CA . PHE A 1 311 ? 29.379 11.093 -0.200 1.00 68.00 311 PHE A CA 1
ATOM 2408 C C . PHE A 1 311 ? 28.799 10.984 -1.614 1.00 68.00 311 PHE A C 1
ATOM 2410 O O . PHE A 1 311 ? 29.225 10.129 -2.391 1.00 68.00 311 PHE A O 1
ATOM 2417 N N . ARG A 1 312 ? 27.822 11.825 -1.982 1.00 71.94 312 ARG A N 1
ATOM 2418 C CA . ARG A 1 312 ? 27.276 11.814 -3.342 1.00 71.94 312 ARG A CA 1
ATOM 2419 C C . ARG A 1 312 ? 28.248 12.516 -4.291 1.00 71.94 312 ARG A C 1
ATOM 2421 O O . ARG A 1 312 ? 28.602 13.668 -4.034 1.00 71.94 312 ARG A O 1
ATOM 2428 N N . PRO A 1 313 ? 28.670 11.866 -5.391 1.00 67.44 313 PRO A N 1
ATOM 2429 C CA . PRO A 1 313 ? 29.507 12.517 -6.386 1.00 67.44 313 PRO A CA 1
ATOM 2430 C C . PRO A 1 313 ? 28.838 13.796 -6.900 1.00 67.44 313 PRO A C 1
ATOM 2432 O O . PRO A 1 313 ? 27.673 13.782 -7.290 1.00 67.44 313 PRO A O 1
ATOM 2435 N N . VAL A 1 314 ? 29.595 14.893 -6.948 1.00 65.12 314 VAL A N 1
ATOM 2436 C CA . VAL A 1 314 ? 29.161 16.176 -7.540 1.00 65.12 314 VAL A CA 1
ATOM 2437 C C . VAL A 1 314 ? 29.218 16.126 -9.080 1.00 65.12 314 VAL A C 1
ATOM 2439 O O . VAL A 1 314 ? 28.918 17.100 -9.763 1.00 65.12 314 VAL A O 1
ATOM 2442 N N . VAL A 1 315 ? 29.611 14.984 -9.653 1.00 63.97 315 VAL A N 1
ATOM 2443 C CA . VAL A 1 315 ? 29.785 14.816 -11.097 1.00 63.97 315 VAL A CA 1
ATOM 2444 C C . VAL A 1 315 ? 28.430 14.606 -11.773 1.00 63.97 315 VAL A C 1
ATOM 2446 O O . VAL A 1 315 ? 27.687 13.681 -11.438 1.00 63.97 315 VAL A O 1
ATOM 2449 N N . ASP A 1 316 ? 28.112 15.446 -12.760 1.00 67.88 316 ASP A N 1
ATOM 2450 C CA . ASP A 1 316 ? 26.921 15.271 -13.591 1.00 67.88 316 ASP A CA 1
ATOM 2451 C C . ASP A 1 316 ? 27.197 14.267 -14.716 1.00 67.88 316 ASP A C 1
ATOM 2453 O O . ASP A 1 316 ? 27.539 14.628 -15.839 1.00 67.88 316 ASP A O 1
ATOM 2457 N N . TRP A 1 317 ? 27.089 12.977 -14.397 1.00 72.69 317 TRP A N 1
ATOM 2458 C CA . TRP A 1 317 ? 27.135 11.913 -15.403 1.00 72.69 317 TRP A CA 1
ATOM 2459 C C . TRP A 1 317 ? 25.892 11.962 -16.297 1.00 72.69 317 TRP A C 1
ATOM 2461 O O . TRP A 1 317 ? 24.770 11.859 -15.802 1.00 72.69 317 TRP A O 1
ATOM 2471 N N . GLY A 1 318 ? 26.072 12.154 -17.600 1.00 83.56 318 GLY A N 1
ATOM 2472 C CA . GLY A 1 318 ? 25.000 12.004 -18.583 1.00 83.56 318 GLY A CA 1
ATOM 2473 C C . GLY A 1 318 ? 24.842 10.547 -19.009 1.00 83.56 318 GLY A C 1
ATOM 2474 O O . GLY A 1 318 ? 25.771 9.767 -18.839 1.00 83.56 318 GLY A O 1
ATOM 2475 N N . MET A 1 319 ? 23.676 10.219 -19.562 1.00 91.19 319 MET A N 1
ATOM 2476 C CA . MET A 1 319 ? 23.503 9.037 -20.405 1.00 91.19 319 MET A CA 1
ATOM 2477 C C . MET A 1 319 ? 23.471 9.513 -21.855 1.00 91.19 319 MET A C 1
ATOM 2479 O O . MET A 1 319 ? 22.862 10.553 -22.138 1.00 91.19 319 MET A O 1
ATOM 2483 N N . ASP A 1 320 ? 24.120 8.793 -22.760 1.00 93.50 320 ASP A N 1
ATOM 2484 C CA . ASP A 1 320 ? 23.912 8.979 -24.189 1.00 93.50 320 ASP A CA 1
ATOM 2485 C C . ASP A 1 320 ? 22.546 8.419 -24.635 1.00 93.50 320 ASP A C 1
ATOM 2487 O O . ASP A 1 320 ? 21.766 7.889 -23.844 1.00 93.50 320 ASP A O 1
ATOM 2491 N N . LYS A 1 321 ? 22.205 8.572 -25.919 1.00 94.25 321 LYS A N 1
ATOM 2492 C CA . LYS A 1 321 ? 20.897 8.131 -26.432 1.00 94.25 321 LYS A CA 1
ATOM 2493 C C . LYS A 1 321 ? 20.694 6.615 -26.357 1.00 94.25 321 LYS A C 1
ATOM 2495 O O . LYS A 1 321 ? 19.553 6.181 -26.229 1.00 94.25 321 LYS A O 1
ATOM 2500 N N . GLY A 1 322 ? 21.761 5.832 -26.503 1.00 96.06 322 GLY A N 1
ATOM 2501 C CA . GLY A 1 322 ? 21.700 4.377 -26.407 1.00 96.06 322 GLY A CA 1
ATOM 2502 C C . GLY A 1 322 ? 21.468 3.946 -24.965 1.00 96.06 322 GLY A C 1
ATOM 2503 O O . GLY A 1 322 ? 20.556 3.168 -24.704 1.00 96.06 322 GLY A O 1
ATOM 2504 N N . GLU A 1 323 ? 22.211 4.537 -24.031 1.00 95.19 323 GLU A N 1
ATOM 2505 C CA . GLU A 1 323 ? 22.044 4.309 -22.592 1.00 95.19 323 GLU A CA 1
ATOM 2506 C C . GLU A 1 323 ? 20.651 4.742 -22.102 1.00 95.19 323 GLU A C 1
ATOM 2508 O O . GLU A 1 323 ? 20.030 4.046 -21.299 1.00 95.19 323 GLU A O 1
ATOM 2513 N N . GLU A 1 324 ? 20.109 5.856 -22.612 1.00 96.12 324 GLU A N 1
ATOM 2514 C CA . GLU A 1 324 ? 18.745 6.292 -22.287 1.00 96.12 324 GLU A CA 1
ATOM 2515 C C . GLU A 1 324 ? 17.669 5.312 -22.790 1.00 96.12 324 GLU A C 1
ATOM 2517 O O . GLU A 1 324 ? 16.682 5.092 -22.081 1.00 96.12 324 GLU A O 1
ATOM 2522 N N . GLU A 1 325 ? 17.837 4.716 -23.976 1.00 97.75 325 GLU A N 1
ATOM 2523 C CA . GLU A 1 325 ? 16.907 3.698 -24.488 1.00 97.75 325 GLU A CA 1
ATOM 2524 C C . GLU A 1 325 ? 17.061 2.369 -23.741 1.00 97.75 325 GLU A C 1
ATOM 2526 O O . GLU A 1 325 ? 16.052 1.768 -23.379 1.00 97.75 325 GLU A O 1
ATOM 2531 N N . GLU A 1 326 ? 18.283 1.932 -23.422 1.00 97.94 326 GLU A N 1
ATOM 2532 C CA . GLU A 1 326 ? 18.490 0.735 -22.598 1.00 97.94 326 GLU A CA 1
ATOM 2533 C C . GLU A 1 326 ? 17.872 0.910 -21.205 1.00 97.94 326 GLU A C 1
ATOM 2535 O O . GLU A 1 326 ? 17.142 0.036 -20.734 1.00 97.94 326 GLU A O 1
ATOM 2540 N N . PHE A 1 327 ? 18.079 2.067 -20.568 1.00 98.38 327 PHE A N 1
ATOM 2541 C CA . PHE A 1 327 ? 17.418 2.411 -19.311 1.00 98.38 327 PHE A CA 1
ATOM 2542 C C . PHE A 1 327 ? 15.895 2.341 -19.452 1.00 98.38 327 PHE A C 1
ATOM 2544 O O . PHE A 1 327 ? 15.208 1.755 -18.616 1.00 98.38 327 PHE A O 1
ATOM 2551 N N . ARG A 1 328 ? 15.342 2.912 -20.526 1.00 98.44 328 ARG A N 1
ATOM 2552 C CA . ARG A 1 328 ? 13.901 2.878 -20.785 1.00 98.44 328 ARG A CA 1
ATOM 2553 C C . ARG A 1 328 ? 13.383 1.447 -20.941 1.00 98.44 328 ARG A C 1
ATOM 2555 O O . ARG A 1 328 ? 12.346 1.144 -20.355 1.00 98.44 328 ARG A O 1
ATOM 2562 N N . VAL A 1 329 ? 14.089 0.578 -21.664 1.00 98.75 329 VAL A N 1
ATOM 2563 C CA . VAL A 1 329 ? 13.746 -0.846 -21.819 1.00 98.75 329 VAL A CA 1
ATOM 2564 C C . VAL A 1 329 ? 13.796 -1.569 -20.472 1.00 98.75 329 VAL A C 1
ATOM 2566 O O . VAL A 1 329 ? 12.823 -2.220 -20.097 1.00 98.75 329 VAL A O 1
ATOM 2569 N N . ARG A 1 330 ? 14.880 -1.409 -19.706 1.00 98.56 330 ARG A N 1
ATOM 2570 C CA . ARG A 1 330 ? 15.080 -2.089 -18.414 1.00 98.56 330 ARG A CA 1
ATOM 2571 C C . ARG A 1 330 ? 14.132 -1.614 -17.313 1.00 98.56 330 ARG A C 1
ATOM 2573 O O . ARG A 1 330 ? 13.841 -2.380 -16.403 1.00 98.56 330 ARG A O 1
ATOM 2580 N N . ILE A 1 331 ? 13.622 -0.383 -17.395 1.00 98.69 331 ILE A N 1
ATOM 2581 C CA . ILE A 1 331 ? 12.622 0.127 -16.448 1.00 98.69 331 ILE A CA 1
ATOM 2582 C C . ILE A 1 331 ? 11.191 -0.164 -16.908 1.00 98.69 331 ILE A C 1
ATOM 2584 O O . ILE A 1 331 ? 10.388 -0.647 -16.116 1.00 98.69 331 ILE A O 1
ATOM 2588 N N . LEU A 1 332 ? 10.829 0.133 -18.161 1.00 98.81 332 LEU A N 1
ATOM 2589 C CA . LEU A 1 332 ? 9.444 -0.026 -18.618 1.00 98.81 332 LEU A CA 1
ATOM 2590 C C . LEU A 1 332 ? 9.098 -1.465 -18.984 1.00 98.81 332 LEU A C 1
ATOM 2592 O O . LEU A 1 332 ? 7.978 -1.870 -18.702 1.00 98.81 332 LEU A O 1
ATOM 2596 N N . GLY A 1 333 ? 10.016 -2.239 -19.566 1.00 98.81 333 GLY A N 1
ATOM 2597 C CA . GLY A 1 333 ? 9.782 -3.636 -19.942 1.00 98.81 333 GLY A CA 1
ATOM 2598 C C . GLY A 1 333 ? 9.172 -4.474 -18.809 1.00 98.81 333 GLY A C 1
ATOM 2599 O O . GLY A 1 333 ? 8.027 -4.917 -18.940 1.00 98.81 333 GLY A O 1
ATOM 2600 N N . PRO A 1 334 ? 9.845 -4.630 -17.654 1.00 98.75 334 PRO A N 1
ATOM 2601 C CA . PRO A 1 334 ? 9.291 -5.414 -16.553 1.00 98.75 334 PRO A CA 1
ATOM 2602 C C . PRO A 1 334 ? 7.992 -4.814 -15.998 1.00 98.75 334 PRO A C 1
ATOM 2604 O O . PRO A 1 334 ? 7.043 -5.548 -15.739 1.00 98.75 334 PRO A O 1
ATOM 2607 N N . ILE A 1 335 ? 7.885 -3.486 -15.877 1.00 98.69 335 ILE A N 1
ATOM 2608 C CA . ILE A 1 335 ? 6.677 -2.835 -15.338 1.00 98.69 335 ILE A CA 1
ATOM 2609 C C . ILE A 1 335 ? 5.463 -3.020 -16.257 1.00 98.69 335 ILE A C 1
ATOM 2611 O O . ILE A 1 335 ? 4.348 -3.215 -15.772 1.00 98.69 335 ILE A O 1
ATOM 2615 N N . ILE A 1 336 ? 5.659 -2.997 -17.576 1.00 98.88 336 ILE A N 1
ATOM 2616 C CA . ILE A 1 336 ? 4.607 -3.269 -18.561 1.00 98.88 336 ILE A CA 1
ATOM 2617 C C . ILE A 1 336 ? 4.202 -4.744 -18.504 1.00 98.88 336 ILE A C 1
ATOM 2619 O O . ILE A 1 336 ? 3.005 -5.032 -18.512 1.00 98.88 336 ILE A O 1
ATOM 2623 N N . GLN A 1 337 ? 5.158 -5.672 -18.383 1.00 98.81 337 GLN A N 1
ATOM 2624 C CA . GLN A 1 337 ? 4.862 -7.099 -18.213 1.00 98.81 337 GLN A CA 1
ATOM 2625 C C . GLN A 1 337 ? 4.040 -7.362 -16.943 1.00 98.81 337 GLN A C 1
ATOM 2627 O O . GLN A 1 337 ? 3.018 -8.047 -16.995 1.00 98.81 337 GLN A O 1
ATOM 2632 N N . MET A 1 338 ? 4.420 -6.746 -15.822 1.00 98.75 338 MET A N 1
ATOM 2633 C CA . MET A 1 338 ? 3.670 -6.816 -14.566 1.00 98.75 338 MET A CA 1
ATOM 2634 C C . MET A 1 338 ? 2.271 -6.195 -14.696 1.00 98.75 338 MET A C 1
ATOM 2636 O O . MET A 1 338 ? 1.294 -6.766 -14.218 1.00 98.75 338 MET A O 1
ATOM 2640 N N . ALA A 1 339 ? 2.137 -5.054 -15.378 1.00 98.62 339 ALA A N 1
ATOM 2641 C CA . ALA A 1 339 ? 0.836 -4.439 -15.635 1.00 98.62 339 ALA A CA 1
ATOM 2642 C C . ALA A 1 339 ? -0.064 -5.319 -16.517 1.00 98.62 339 ALA A C 1
ATOM 2644 O O . ALA A 1 339 ? -1.263 -5.406 -16.254 1.00 98.62 339 ALA A O 1
ATOM 2645 N N . ALA A 1 340 ? 0.505 -6.001 -17.516 1.00 98.69 340 ALA A N 1
ATOM 2646 C CA . ALA A 1 340 ? -0.224 -6.943 -18.359 1.00 98.69 340 ALA A CA 1
ATOM 2647 C C . ALA A 1 340 ? -0.761 -8.134 -17.555 1.00 98.69 340 ALA A C 1
ATOM 2649 O O . ALA A 1 340 ? -1.920 -8.504 -17.728 1.00 98.69 340 ALA A O 1
ATOM 2650 N N . LEU A 1 341 ? 0.036 -8.677 -16.625 1.00 98.69 341 LEU A N 1
ATOM 2651 C CA . LEU A 1 341 ? -0.417 -9.703 -15.681 1.00 98.69 341 LEU A CA 1
ATOM 2652 C C . LEU A 1 341 ? -1.609 -9.210 -14.847 1.00 98.69 341 LEU A C 1
ATOM 2654 O O . LEU A 1 341 ? -2.638 -9.877 -14.786 1.00 98.69 341 LEU A O 1
ATOM 2658 N N . MET A 1 342 ? -1.510 -8.017 -14.254 1.00 98.50 342 MET A N 1
ATOM 2659 C CA . MET A 1 342 ? -2.593 -7.476 -13.424 1.00 98.50 342 MET A CA 1
ATOM 2660 C C . MET A 1 342 ? -3.892 -7.233 -14.211 1.00 98.50 342 MET A C 1
ATOM 2662 O O . MET A 1 342 ? -4.983 -7.414 -13.668 1.00 98.50 342 MET A O 1
ATOM 2666 N N . LEU A 1 343 ? -3.782 -6.828 -15.480 1.00 97.94 343 LEU A N 1
ATOM 2667 C CA . LEU A 1 343 ? -4.921 -6.686 -16.388 1.00 97.94 343 LEU A CA 1
ATOM 2668 C C . LEU A 1 343 ? -5.531 -8.041 -16.750 1.00 97.94 343 LEU A C 1
ATOM 2670 O O . LEU A 1 343 ? -6.747 -8.184 -16.699 1.00 97.94 343 LEU A O 1
ATOM 2674 N N . HIS A 1 344 ? -4.697 -9.032 -17.080 1.00 97.94 344 HIS A N 1
ATOM 2675 C CA . HIS A 1 344 ? -5.139 -10.392 -17.397 1.00 97.94 344 HIS A CA 1
ATOM 2676 C C . HIS A 1 344 ? -5.941 -11.007 -16.242 1.00 97.94 344 HIS A C 1
ATOM 2678 O O . HIS A 1 344 ? -6.987 -11.617 -16.446 1.00 97.94 344 HIS A O 1
ATOM 2684 N N . GLU A 1 345 ? -5.479 -10.782 -15.015 1.00 97.69 345 GLU A N 1
ATOM 2685 C CA . GLU A 1 345 ? -6.123 -11.264 -13.795 1.00 97.69 345 GLU A CA 1
ATOM 2686 C C . GLU A 1 345 ? -7.331 -10.426 -13.353 1.00 97.69 345 GLU A C 1
ATOM 2688 O O . GLU A 1 345 ? -7.997 -10.784 -12.385 1.00 97.69 345 GLU A O 1
ATOM 2693 N N . ASN A 1 346 ? -7.639 -9.321 -14.042 1.00 95.88 346 ASN A N 1
ATOM 2694 C CA . ASN A 1 346 ? -8.669 -8.361 -13.637 1.00 95.88 346 ASN A CA 1
ATOM 2695 C C . ASN A 1 346 ? -8.503 -7.899 -12.177 1.00 95.88 346 ASN A C 1
ATOM 2697 O O . ASN A 1 346 ? -9.481 -7.772 -11.437 1.00 95.88 346 ASN A O 1
ATOM 2701 N N . ARG A 1 347 ? -7.258 -7.630 -11.749 1.00 96.62 347 ARG A N 1
ATOM 2702 C CA . ARG A 1 347 ? -6.954 -7.306 -10.342 1.00 96.62 347 ARG A CA 1
ATOM 2703 C C . ARG A 1 347 ? -7.670 -6.068 -9.827 1.00 96.62 347 ARG A C 1
ATOM 2705 O O . ARG A 1 347 ? -7.841 -5.934 -8.626 1.00 96.62 347 ARG A O 1
ATOM 2712 N N . ALA A 1 348 ? -8.056 -5.143 -10.691 1.00 96.00 348 ALA A N 1
ATOM 2713 C CA . ALA A 1 348 ? -8.992 -4.077 -10.366 1.00 96.00 348 ALA A CA 1
ATOM 2714 C C . ALA A 1 348 ? -9.547 -3.495 -11.667 1.00 96.00 348 ALA A C 1
ATOM 2716 O O . ALA A 1 348 ? -9.046 -3.786 -12.756 1.00 96.00 348 ALA A O 1
ATOM 2717 N N . LEU A 1 349 ? -10.532 -2.601 -11.563 1.00 94.06 349 LEU A N 1
ATOM 2718 C CA . LEU A 1 349 ? -10.912 -1.784 -12.714 1.00 94.06 349 LEU A CA 1
ATOM 2719 C C . LEU A 1 349 ? -9.682 -1.005 -13.221 1.00 94.06 349 LEU A C 1
ATOM 2721 O O . LEU A 1 349 ? -8.944 -0.456 -12.394 1.00 94.06 349 LEU A O 1
ATOM 2725 N N . PRO A 1 350 ? -9.488 -0.829 -14.543 1.00 95.00 350 PRO A N 1
ATOM 2726 C CA . PRO A 1 350 ? -8.346 -0.084 -15.083 1.00 95.00 350 PRO A CA 1
ATOM 2727 C C . PRO A 1 350 ? -8.168 1.303 -14.454 1.00 95.00 350 PRO A C 1
ATOM 2729 O O . PRO A 1 350 ? -7.059 1.743 -14.152 1.00 95.00 350 PRO A O 1
ATOM 2732 N N . THR A 1 351 ? -9.273 1.985 -14.149 1.00 93.62 351 THR A N 1
ATOM 2733 C CA . THR A 1 351 ? -9.225 3.300 -13.496 1.00 93.62 351 THR A CA 1
ATOM 2734 C C . THR A 1 351 ? -8.729 3.244 -12.055 1.00 93.62 351 THR A C 1
ATOM 2736 O O . THR A 1 351 ? -8.084 4.181 -11.592 1.00 93.62 351 THR A O 1
ATOM 2739 N N . HIS A 1 352 ? -9.018 2.155 -11.340 1.00 96.00 352 HIS A N 1
ATOM 2740 C CA . HIS A 1 352 ? -8.525 1.929 -9.984 1.00 96.00 352 HIS A CA 1
ATOM 2741 C C . HIS A 1 352 ? -7.035 1.631 -10.014 1.00 96.00 352 HIS A C 1
ATOM 2743 O O . HIS A 1 352 ? -6.291 2.306 -9.309 1.00 96.00 352 HIS A O 1
ATOM 2749 N N . MET A 1 353 ? -6.584 0.745 -10.909 1.00 97.06 353 MET A N 1
ATOM 2750 C CA . MET A 1 353 ? -5.153 0.477 -11.092 1.00 97.06 353 MET A CA 1
ATOM 2751 C C . MET A 1 353 ? -4.372 1.754 -11.409 1.00 97.06 353 MET A C 1
ATOM 2753 O O . MET A 1 353 ? -3.331 2.032 -10.813 1.00 97.06 353 MET A O 1
ATOM 2757 N N . ASN A 1 354 ? -4.910 2.577 -12.314 1.00 95.69 354 ASN A N 1
ATOM 2758 C CA . ASN A 1 354 ? -4.290 3.837 -12.699 1.00 95.69 354 ASN A CA 1
ATOM 2759 C C . ASN A 1 354 ? -4.196 4.810 -11.509 1.00 95.69 354 ASN A C 1
ATOM 2761 O O . ASN A 1 354 ? -3.153 5.425 -11.296 1.00 95.69 354 ASN A O 1
ATOM 2765 N N . ARG A 1 355 ? -5.255 4.912 -10.692 1.00 95.81 355 ARG A N 1
ATOM 2766 C CA . ARG A 1 355 ? -5.269 5.766 -9.493 1.00 95.81 355 ARG A CA 1
ATOM 2767 C C . ARG A 1 355 ? -4.375 5.259 -8.370 1.00 95.81 355 ARG A C 1
ATOM 2769 O O . ARG A 1 355 ? -3.752 6.087 -7.715 1.00 95.81 355 ARG A O 1
ATOM 2776 N N . ILE A 1 356 ? -4.273 3.949 -8.166 1.00 97.81 356 ILE A N 1
ATOM 2777 C CA . ILE A 1 356 ? -3.339 3.356 -7.199 1.00 97.81 356 ILE A CA 1
ATOM 2778 C C . ILE A 1 356 ? -1.897 3.702 -7.596 1.00 97.81 356 ILE A C 1
ATOM 2780 O O . ILE A 1 356 ? -1.127 4.185 -6.767 1.00 97.81 356 ILE A O 1
ATOM 2784 N N . GLY A 1 357 ? -1.552 3.576 -8.883 1.00 97.44 357 GLY A N 1
ATOM 2785 C CA . GLY A 1 357 ? -0.240 3.991 -9.386 1.00 97.44 357 GLY A CA 1
ATOM 2786 C C . GLY A 1 357 ? 0.092 5.457 -9.073 1.00 97.44 357 GLY A C 1
ATOM 2787 O O . GLY A 1 357 ? 1.202 5.771 -8.657 1.00 97.44 357 GLY A O 1
ATOM 2788 N N . GLU A 1 358 ? -0.880 6.360 -9.211 1.00 97.19 358 GLU A N 1
ATOM 2789 C CA . GLU A 1 358 ? -0.685 7.801 -8.985 1.00 97.19 358 GLU A CA 1
ATOM 2790 C C . GLU A 1 358 ? -0.651 8.194 -7.506 1.00 97.19 358 GLU A C 1
ATOM 2792 O O . GLU A 1 358 ? 0.216 8.953 -7.076 1.00 97.19 358 GLU A O 1
ATOM 2797 N N . LEU A 1 359 ? -1.613 7.702 -6.725 1.00 96.56 359 LEU A N 1
ATOM 2798 C CA . LEU A 1 359 ? -1.829 8.134 -5.342 1.00 96.56 359 LEU A CA 1
ATOM 2799 C C . LEU A 1 359 ? -0.964 7.375 -4.335 1.00 96.56 359 LEU A C 1
ATOM 2801 O O . LEU A 1 359 ? -0.766 7.856 -3.216 1.00 96.56 359 LEU A O 1
ATOM 2805 N N . CYS A 1 360 ? -0.475 6.194 -4.711 1.00 95.94 360 CYS A N 1
ATOM 2806 C CA . CYS A 1 360 ? 0.218 5.290 -3.802 1.00 95.94 360 CYS A CA 1
ATOM 2807 C C . CYS A 1 360 ? 1.644 5.006 -4.284 1.00 95.94 360 CYS A C 1
ATOM 2809 O O . CYS A 1 360 ? 2.586 5.299 -3.554 1.00 95.94 360 CYS A O 1
ATOM 2811 N N . ALA A 1 361 ? 1.826 4.550 -5.530 1.00 95.50 361 ALA A N 1
ATOM 2812 C CA . ALA A 1 361 ? 3.163 4.332 -6.105 1.00 95.50 361 ALA A CA 1
ATOM 2813 C C . ALA A 1 361 ? 3.835 5.628 -6.617 1.00 95.50 361 ALA A C 1
ATOM 2815 O O . ALA A 1 361 ? 4.966 5.600 -7.101 1.00 95.50 361 ALA A O 1
ATOM 2816 N N . GLN A 1 362 ? 3.153 6.775 -6.489 1.00 95.00 362 GLN A N 1
ATOM 2817 C CA . GLN A 1 362 ? 3.629 8.117 -6.852 1.00 95.00 362 GLN A CA 1
ATOM 2818 C C . GLN A 1 362 ? 4.037 8.283 -8.323 1.00 95.00 362 GLN A C 1
ATOM 2820 O O . GLN A 1 362 ? 4.893 9.110 -8.660 1.00 95.00 362 GLN A O 1
ATOM 2825 N N . PHE A 1 363 ? 3.418 7.525 -9.226 1.00 97.62 363 PHE A N 1
ATOM 2826 C CA . PHE A 1 363 ? 3.604 7.751 -10.652 1.00 97.62 363 PHE A CA 1
ATOM 2827 C C . PHE A 1 363 ? 2.987 9.097 -11.043 1.00 97.62 363 PHE A C 1
ATOM 2829 O O . PHE A 1 363 ? 1.893 9.452 -10.611 1.00 97.62 363 PHE A O 1
ATOM 2836 N N . ARG A 1 364 ? 3.673 9.859 -11.902 1.00 96.50 364 ARG A N 1
ATOM 2837 C CA . ARG A 1 364 ? 3.164 11.138 -12.430 1.00 96.50 364 ARG A CA 1
ATOM 2838 C C . ARG A 1 364 ? 1.858 10.933 -13.202 1.00 96.50 364 ARG A C 1
ATOM 2840 O O . ARG A 1 364 ? 0.996 11.804 -13.202 1.00 96.50 364 ARG A O 1
ATOM 2847 N N . ARG A 1 365 ? 1.759 9.794 -13.885 1.00 95.62 365 ARG A N 1
ATOM 2848 C CA . ARG A 1 365 ? 0.568 9.265 -14.548 1.00 95.62 365 ARG A CA 1
ATOM 2849 C C . ARG A 1 365 ? 0.521 7.778 -14.250 1.00 95.62 365 ARG A C 1
ATOM 2851 O O . ARG A 1 365 ? 1.573 7.142 -14.251 1.00 95.62 365 ARG A O 1
ATOM 2858 N N . GLY A 1 366 ? -0.659 7.229 -14.002 1.00 96.00 366 GLY A N 1
ATOM 2859 C CA . GLY A 1 366 ? -0.791 5.806 -13.728 1.00 96.00 366 GLY A CA 1
ATOM 2860 C C . GLY A 1 366 ? -0.277 4.957 -14.894 1.00 96.00 366 GLY A C 1
ATOM 2861 O O . GLY A 1 366 ? -0.210 5.406 -16.043 1.00 96.00 366 GLY A O 1
ATOM 2862 N N . ILE A 1 367 ? 0.128 3.724 -14.589 1.00 97.31 367 ILE A N 1
ATOM 2863 C CA . ILE A 1 367 ? 0.858 2.889 -15.549 1.00 97.31 367 ILE A CA 1
ATOM 2864 C C . ILE A 1 367 ? 0.054 2.607 -16.821 1.00 97.31 367 ILE A C 1
ATOM 2866 O O . ILE A 1 367 ? 0.613 2.614 -17.912 1.00 97.31 367 ILE A O 1
ATOM 2870 N N . LEU A 1 368 ? -1.266 2.445 -16.712 1.00 97.69 368 LEU A N 1
ATOM 2871 C CA . LEU A 1 368 ? -2.114 2.196 -17.876 1.00 97.69 368 LEU A CA 1
ATOM 2872 C C . LEU A 1 368 ? -2.190 3.422 -18.786 1.00 97.69 368 LEU A C 1
ATOM 2874 O O . LEU A 1 368 ? -2.177 3.283 -20.004 1.00 97.69 368 LEU A O 1
ATOM 2878 N N . ALA A 1 369 ? -2.195 4.632 -18.222 1.00 97.06 369 ALA A N 1
ATOM 2879 C CA . ALA A 1 369 ? -2.128 5.851 -19.020 1.00 97.06 369 ALA A CA 1
ATOM 2880 C C . ALA A 1 369 ? -0.784 5.988 -19.753 1.00 97.06 369 ALA A C 1
ATOM 2882 O O . ALA A 1 369 ? -0.766 6.459 -20.889 1.00 97.06 369 ALA A O 1
ATOM 2883 N N . VAL A 1 370 ? 0.318 5.553 -19.130 1.00 97.50 370 VAL A N 1
ATOM 2884 C CA . VAL A 1 370 ? 1.644 5.499 -19.770 1.00 97.50 370 VAL A CA 1
ATOM 2885 C C . VAL A 1 370 ? 1.649 4.486 -20.915 1.00 97.50 370 VAL A C 1
ATOM 2887 O O . VAL A 1 370 ? 2.035 4.836 -22.025 1.00 97.50 370 VAL A O 1
ATOM 2890 N N . ILE A 1 371 ? 1.167 3.262 -20.683 1.00 98.25 371 ILE A N 1
ATOM 2891 C CA . ILE A 1 371 ? 1.072 2.219 -21.717 1.00 98.25 371 ILE A CA 1
ATOM 2892 C C . ILE A 1 371 ? 0.201 2.687 -22.889 1.00 98.25 371 ILE A C 1
ATOM 2894 O O . ILE A 1 371 ? 0.569 2.506 -24.045 1.00 98.25 371 ILE A O 1
ATOM 2898 N N . ARG A 1 372 ? -0.924 3.348 -22.601 1.00 96.69 372 ARG A N 1
ATOM 2899 C CA . ARG A 1 372 ? -1.818 3.882 -23.632 1.00 96.69 372 ARG A CA 1
ATOM 2900 C C . ARG A 1 372 ? -1.162 4.954 -24.499 1.00 96.69 372 ARG A C 1
ATOM 2902 O O . ARG A 1 372 ? -1.429 5.011 -25.690 1.00 96.69 372 ARG A O 1
ATOM 2909 N N . GLU A 1 373 ? -0.330 5.815 -23.917 1.00 95.75 373 GLU A N 1
ATOM 2910 C CA . GLU A 1 373 ? 0.403 6.832 -24.683 1.00 95.75 373 GLU A CA 1
ATOM 2911 C C . GLU A 1 373 ? 1.485 6.220 -25.579 1.00 95.75 373 GLU A C 1
ATOM 2913 O O . GLU A 1 373 ? 1.723 6.725 -26.673 1.00 95.75 373 GLU A O 1
ATOM 2918 N N . LEU A 1 374 ? 2.124 5.135 -25.131 1.00 97.25 374 LEU A N 1
ATOM 2919 C CA . LEU A 1 374 ? 3.073 4.379 -25.951 1.00 97.25 374 LEU A CA 1
ATOM 2920 C C . LEU A 1 374 ? 2.377 3.703 -27.140 1.00 97.25 374 LEU A C 1
ATOM 2922 O O . LEU A 1 374 ? 2.935 3.653 -28.233 1.00 97.25 374 LEU A O 1
ATOM 2926 N N . GLY A 1 375 ? 1.161 3.203 -26.920 1.00 97.44 375 GLY A N 1
ATOM 2927 C CA . GLY A 1 375 ? 0.458 2.339 -27.858 1.00 97.44 375 GLY A CA 1
ATOM 2928 C C . GLY A 1 375 ? 0.866 0.866 -27.706 1.00 97.44 375 GLY A C 1
ATOM 2929 O O . GLY A 1 375 ? 1.899 0.556 -27.102 1.00 97.44 375 GLY A O 1
ATOM 2930 N N . PRO A 1 376 ? 0.050 -0.064 -28.235 1.00 97.38 376 PRO A N 1
ATOM 2931 C CA . PRO A 1 376 ? 0.234 -1.499 -28.021 1.00 97.38 376 PRO A CA 1
ATOM 2932 C C . PRO A 1 376 ? 1.556 -2.016 -28.604 1.00 97.38 376 PRO A C 1
ATOM 2934 O O . PRO A 1 376 ? 2.266 -2.752 -27.925 1.00 97.38 376 PRO A O 1
ATOM 2937 N N . ASP A 1 377 ? 1.922 -1.587 -29.815 1.00 98.06 377 ASP A N 1
ATOM 2938 C CA . ASP A 1 377 ? 3.120 -2.076 -30.509 1.00 98.06 377 ASP A CA 1
ATOM 2939 C C . ASP A 1 377 ? 4.407 -1.685 -29.775 1.00 98.06 377 ASP A C 1
ATOM 2941 O O . ASP A 1 377 ? 5.294 -2.511 -29.570 1.00 98.06 377 ASP A O 1
ATOM 2945 N N . GLU A 1 378 ? 4.497 -0.434 -29.320 1.00 98.50 378 GLU A N 1
ATOM 2946 C CA . GLU A 1 378 ? 5.660 0.045 -28.573 1.00 98.50 378 GLU A CA 1
ATOM 2947 C C . GLU A 1 378 ? 5.740 -0.595 -27.182 1.00 98.50 378 GLU A C 1
ATOM 2949 O O . GLU A 1 378 ? 6.831 -0.931 -26.720 1.00 98.50 378 GLU A O 1
ATOM 2954 N N . ALA A 1 379 ? 4.599 -0.804 -26.515 1.00 98.56 379 ALA A N 1
ATOM 2955 C CA . ALA A 1 379 ? 4.561 -1.511 -25.240 1.00 98.56 379 ALA A CA 1
ATOM 2956 C C . ALA A 1 379 ? 5.075 -2.953 -25.385 1.00 98.56 379 ALA A C 1
ATOM 2958 O O . ALA A 1 379 ? 5.917 -3.378 -24.596 1.00 98.56 379 ALA A O 1
ATOM 2959 N N . ILE A 1 380 ? 4.627 -3.675 -26.418 1.00 98.75 380 ILE A N 1
ATOM 2960 C CA . ILE A 1 380 ? 5.094 -5.033 -26.724 1.00 98.75 380 ILE A CA 1
ATOM 2961 C C . ILE A 1 380 ? 6.590 -5.025 -27.049 1.00 98.75 380 ILE A C 1
ATOM 2963 O O . ILE A 1 380 ? 7.344 -5.786 -26.442 1.00 98.75 380 ILE A O 1
ATOM 2967 N N . ARG A 1 381 ? 7.047 -4.109 -27.916 1.00 98.69 381 ARG A N 1
ATOM 2968 C CA . ARG A 1 381 ? 8.465 -3.985 -28.285 1.00 98.69 381 ARG A CA 1
ATOM 2969 C C . ARG A 1 381 ? 9.361 -3.787 -27.065 1.00 98.69 381 ARG A C 1
ATOM 2971 O O . ARG A 1 381 ? 10.431 -4.390 -26.998 1.00 98.69 381 ARG A O 1
ATOM 2978 N N . LEU A 1 382 ? 8.963 -2.942 -26.112 1.00 98.81 382 LEU A N 1
ATOM 2979 C CA . LEU A 1 382 ? 9.743 -2.694 -24.895 1.00 98.81 382 LEU A CA 1
ATOM 2980 C C . LEU A 1 382 ? 9.886 -3.962 -24.044 1.00 98.81 382 LEU A C 1
ATOM 2982 O O . LEU A 1 382 ? 10.973 -4.215 -23.528 1.00 98.81 382 LEU A O 1
ATOM 2986 N N . VAL A 1 383 ? 8.830 -4.773 -23.929 1.00 98.81 383 VAL A N 1
ATOM 2987 C CA . VAL A 1 383 ? 8.883 -6.044 -23.188 1.00 98.81 383 VAL A CA 1
ATOM 2988 C C . VAL A 1 383 ? 9.739 -7.080 -23.912 1.00 98.81 383 VAL A C 1
ATOM 2990 O O . VAL A 1 383 ? 10.596 -7.693 -23.286 1.00 98.81 383 VAL A O 1
ATOM 2993 N N . GLU A 1 384 ? 9.598 -7.230 -25.227 1.00 98.69 384 GLU A N 1
ATOM 2994 C CA . GLU A 1 384 ? 10.412 -8.175 -26.009 1.00 98.69 384 GLU A CA 1
ATOM 2995 C C . GLU A 1 384 ? 11.899 -7.777 -26.042 1.00 98.69 384 GLU A C 1
ATOM 2997 O O . GLU A 1 384 ? 12.795 -8.624 -25.972 1.00 98.69 384 GLU A O 1
ATOM 3002 N N . SER A 1 385 ? 12.176 -6.470 -26.081 1.00 98.75 385 SER A N 1
ATOM 3003 C CA . SER A 1 385 ? 13.536 -5.934 -25.943 1.00 98.75 385 SER A CA 1
ATOM 3004 C C . SER A 1 385 ? 14.095 -6.238 -24.554 1.00 98.75 385 SER A C 1
ATOM 3006 O O . SER A 1 385 ? 15.248 -6.642 -24.430 1.00 98.75 385 SER A O 1
ATOM 3008 N N . PHE A 1 386 ? 13.273 -6.106 -23.509 1.00 98.75 386 PHE A N 1
ATOM 3009 C CA . PHE A 1 386 ? 13.657 -6.473 -22.151 1.00 98.75 386 PHE A CA 1
ATOM 3010 C C . PHE A 1 386 ? 13.918 -7.978 -22.017 1.00 98.75 386 PHE A C 1
ATOM 3012 O O . PHE A 1 386 ? 14.946 -8.345 -21.469 1.00 98.75 386 PHE A O 1
ATOM 3019 N N . HIS A 1 387 ? 13.083 -8.848 -22.592 1.00 98.69 387 HIS A N 1
ATOM 3020 C CA . HIS A 1 387 ? 13.325 -10.299 -22.630 1.00 98.69 387 HIS A CA 1
ATOM 3021 C C . HIS A 1 387 ? 14.610 -10.670 -23.367 1.00 98.69 387 HIS A C 1
ATOM 3023 O O . HIS A 1 387 ? 15.264 -11.643 -23.012 1.00 98.69 387 HIS A O 1
ATOM 3029 N N . SER A 1 388 ? 15.003 -9.891 -24.374 1.00 98.31 388 SER A N 1
ATOM 3030 C CA . SER A 1 388 ? 16.279 -10.099 -25.065 1.00 98.31 388 SER A CA 1
ATOM 3031 C C . SER A 1 388 ? 17.483 -9.756 -24.178 1.00 98.31 388 SER A C 1
ATOM 3033 O O . SER A 1 388 ? 18.530 -10.389 -24.303 1.00 98.31 388 SER A O 1
ATOM 3035 N N . LEU A 1 389 ? 17.338 -8.771 -23.283 1.00 97.12 389 LEU A N 1
ATOM 3036 C CA . LEU A 1 389 ? 18.358 -8.393 -22.298 1.00 97.12 389 LEU A CA 1
ATOM 3037 C C . LEU A 1 389 ? 18.352 -9.315 -21.068 1.00 97.12 389 LEU A C 1
ATOM 3039 O O . LEU A 1 389 ? 19.414 -9.596 -20.526 1.00 97.12 389 LEU A O 1
ATOM 3043 N N . GLU A 1 390 ? 17.174 -9.791 -20.660 1.00 96.69 390 GLU A N 1
ATOM 3044 C CA . GLU A 1 390 ? 16.926 -10.620 -19.475 1.00 96.69 390 GLU A CA 1
ATOM 3045 C C . GLU A 1 390 ? 16.068 -11.854 -19.833 1.00 96.69 390 GLU A C 1
ATOM 3047 O O . GLU A 1 390 ? 14.868 -11.897 -19.532 1.00 96.69 390 GLU A O 1
ATOM 3052 N N . PRO A 1 391 ? 16.649 -12.890 -20.473 1.00 97.19 391 PRO A N 1
ATOM 3053 C CA . PRO A 1 391 ? 15.884 -14.031 -20.988 1.00 97.19 391 PRO A CA 1
ATOM 3054 C C . PRO A 1 391 ? 15.113 -14.816 -19.926 1.00 97.19 391 PRO A C 1
ATOM 3056 O O . PRO A 1 391 ? 14.079 -15.409 -20.229 1.00 97.19 391 PRO A O 1
ATOM 3059 N N . GLU A 1 392 ? 15.572 -14.814 -18.671 1.00 96.50 392 GLU A N 1
ATOM 3060 C CA . GLU A 1 392 ? 14.853 -15.485 -17.583 1.00 96.50 392 GLU A CA 1
ATOM 3061 C C . GLU A 1 392 ? 13.476 -14.861 -17.319 1.00 96.50 392 GLU A C 1
ATOM 3063 O O . GLU A 1 392 ? 12.536 -15.582 -16.985 1.00 96.50 392 GLU A O 1
ATOM 3068 N N . ALA A 1 393 ? 13.314 -13.549 -17.525 1.00 96.44 393 ALA A N 1
ATOM 3069 C CA . ALA A 1 393 ? 12.033 -12.870 -17.329 1.00 96.44 393 ALA A CA 1
ATOM 3070 C C . ALA A 1 393 ? 10.964 -13.302 -18.352 1.00 96.44 393 ALA A C 1
ATOM 3072 O O . ALA A 1 393 ? 9.766 -13.199 -18.073 1.00 96.44 393 ALA A O 1
ATOM 3073 N N . ALA A 1 394 ? 11.373 -13.850 -19.503 1.00 97.06 394 ALA A N 1
ATOM 3074 C CA . ALA A 1 394 ? 10.464 -14.416 -20.501 1.00 97.06 394 ALA A CA 1
ATOM 3075 C C . ALA A 1 394 ? 9.816 -15.738 -20.046 1.00 97.06 394 ALA A C 1
ATOM 3077 O O . ALA A 1 394 ? 8.839 -16.185 -20.644 1.00 97.06 394 ALA A O 1
ATOM 3078 N N . LEU A 1 395 ? 10.342 -16.370 -18.988 1.00 97.31 395 LEU A N 1
ATOM 3079 C CA . LEU A 1 395 ? 9.745 -17.562 -18.376 1.00 97.31 395 LEU A CA 1
ATOM 3080 C C . LEU A 1 395 ? 8.546 -17.221 -17.478 1.00 97.31 395 LEU A C 1
ATOM 3082 O O . LEU A 1 395 ? 7.777 -18.112 -17.118 1.00 97.31 395 LEU A O 1
ATOM 3086 N N . SER A 1 396 ? 8.395 -15.952 -17.094 1.00 98.12 396 SER A N 1
ATOM 3087 C CA . SER A 1 396 ? 7.223 -15.463 -16.370 1.00 98.12 396 SER A CA 1
ATOM 3088 C C . SER A 1 396 ? 6.041 -15.216 -17.311 1.00 98.12 396 SER A C 1
ATOM 3090 O O . SER A 1 396 ? 6.250 -14.954 -18.497 1.00 98.12 396 SER A O 1
ATOM 3092 N N . PRO A 1 397 ? 4.793 -15.230 -16.800 1.00 97.94 397 PRO A N 1
ATOM 3093 C CA . PRO A 1 397 ? 3.617 -14.919 -17.597 1.00 97.94 397 PRO A CA 1
ATOM 3094 C C . PRO A 1 397 ? 3.763 -13.598 -18.357 1.00 97.94 397 PRO A C 1
ATOM 3096 O O . PRO A 1 397 ? 4.180 -12.573 -17.809 1.00 97.94 397 PRO A O 1
ATOM 3099 N N . TRP A 1 398 ? 3.407 -13.634 -19.636 1.00 98.25 398 TRP A N 1
ATOM 3100 C CA . TRP A 1 398 ? 3.386 -12.477 -20.517 1.00 98.25 398 TRP A CA 1
ATOM 3101 C C . TRP A 1 398 ? 2.094 -12.493 -21.327 1.00 98.25 398 TRP A C 1
ATOM 3103 O O . TRP A 1 398 ? 1.852 -13.408 -22.111 1.00 98.25 398 TRP A O 1
ATOM 3113 N N . HIS A 1 399 ? 1.268 -11.472 -21.105 1.00 98.19 399 HIS A N 1
ATOM 3114 C CA . HIS A 1 399 ? -0.106 -11.392 -21.592 1.00 98.19 399 HIS A CA 1
ATOM 3115 C C . HIS A 1 399 ? -0.281 -10.234 -22.577 1.00 98.19 399 HIS A C 1
ATOM 3117 O O . HIS A 1 399 ? -1.063 -9.314 -22.341 1.00 98.19 399 HIS A O 1
ATOM 3123 N N . ALA A 1 400 ? 0.474 -10.236 -23.679 1.00 97.88 400 ALA A N 1
ATOM 3124 C CA . ALA A 1 400 ? 0.418 -9.167 -24.683 1.00 97.88 400 ALA A CA 1
ATOM 3125 C C . ALA A 1 400 ? -0.996 -8.953 -25.262 1.00 97.88 400 ALA A C 1
ATOM 3127 O O . ALA A 1 400 ? -1.336 -7.860 -25.718 1.00 97.88 400 ALA A O 1
ATOM 3128 N N . GLU A 1 401 ? -1.847 -9.983 -25.238 1.00 97.56 401 GLU A N 1
ATOM 3129 C CA . GLU A 1 401 ? -3.214 -9.932 -25.741 1.00 97.56 401 GLU A CA 1
ATOM 3130 C C . GLU A 1 401 ? -4.100 -8.905 -25.031 1.00 97.56 401 GLU A C 1
ATOM 3132 O O . GLU A 1 401 ? -5.032 -8.401 -25.660 1.00 97.56 401 GLU A O 1
ATOM 3137 N N . VAL A 1 402 ? -3.806 -8.541 -23.776 1.00 97.38 402 VAL A N 1
ATOM 3138 C CA . VAL A 1 402 ? -4.606 -7.554 -23.026 1.00 97.38 402 VAL A CA 1
ATOM 3139 C C . VAL A 1 402 ? -4.558 -6.168 -23.670 1.00 97.38 402 VAL A C 1
ATOM 3141 O O . VAL A 1 402 ? -5.503 -5.389 -23.548 1.00 97.38 402 VAL A O 1
ATOM 3144 N N . PHE A 1 403 ? -3.495 -5.864 -24.421 1.00 96.88 403 PHE A N 1
ATOM 3145 C CA . PHE A 1 403 ? -3.348 -4.584 -25.111 1.00 96.88 403 PHE A CA 1
ATOM 3146 C C . PHE A 1 403 ? -4.203 -4.476 -26.375 1.00 96.88 403 PHE A C 1
ATOM 3148 O O . PHE A 1 403 ? -4.428 -3.368 -26.855 1.00 96.88 403 PHE A O 1
ATOM 3155 N N . LYS A 1 404 ? -4.785 -5.579 -26.867 1.00 93.38 404 LYS A N 1
ATOM 3156 C CA . LYS A 1 404 ? -5.786 -5.530 -27.950 1.00 93.38 404 LYS A CA 1
ATOM 3157 C C . LYS A 1 404 ? -7.054 -4.782 -27.531 1.00 93.38 404 LYS A C 1
ATOM 3159 O O . LYS A 1 404 ? -7.784 -4.292 -28.384 1.00 93.38 404 LYS A O 1
ATOM 3164 N N . ALA A 1 405 ? -7.314 -4.687 -26.227 1.00 91.75 405 ALA A N 1
ATOM 3165 C CA . ALA A 1 405 ? -8.456 -3.972 -25.672 1.00 91.75 405 ALA A CA 1
ATOM 3166 C C . ALA A 1 405 ? -8.183 -2.476 -25.424 1.00 91.75 405 ALA A C 1
ATOM 3168 O O . ALA A 1 405 ? -9.032 -1.806 -24.840 1.00 91.75 405 ALA A O 1
ATOM 3169 N N . MET A 1 406 ? -7.035 -1.928 -25.841 1.00 92.56 406 MET A N 1
ATOM 3170 C CA . MET A 1 406 ? -6.644 -0.543 -25.532 1.00 92.56 406 MET A CA 1
ATOM 3171 C C . MET A 1 406 ? -7.591 0.519 -26.120 1.00 92.56 406 MET A C 1
ATOM 3173 O O . MET A 1 406 ? -7.726 1.599 -25.550 1.00 92.56 406 MET A O 1
ATOM 3177 N N . ASP A 1 407 ? -8.312 0.190 -27.194 1.00 88.94 407 ASP A N 1
ATOM 3178 C CA . ASP A 1 407 ? -9.341 1.058 -27.785 1.00 88.94 407 ASP A CA 1
ATOM 3179 C C . ASP A 1 407 ? -10.712 0.948 -27.090 1.00 88.94 407 ASP A C 1
ATOM 3181 O O . ASP A 1 407 ? -11.657 1.663 -27.433 1.00 88.94 407 ASP A O 1
ATOM 3185 N N . SER A 1 408 ? -10.854 0.061 -26.102 1.00 89.00 408 SER A N 1
ATOM 3186 C CA . SER A 1 408 ? -12.101 -0.090 -25.348 1.00 89.00 408 SER A CA 1
ATOM 3187 C C . SER A 1 408 ? -12.419 1.146 -24.498 1.00 89.00 408 SER A C 1
ATOM 3189 O O . SER A 1 408 ? -11.569 1.991 -24.198 1.00 89.00 408 SER A O 1
ATOM 3191 N N . GLN A 1 409 ? -13.676 1.260 -24.064 1.00 83.81 409 GLN A N 1
ATOM 3192 C CA . GLN A 1 409 ? -14.100 2.358 -23.191 1.00 83.81 409 GLN A CA 1
ATOM 3193 C C . GLN A 1 409 ? -13.332 2.398 -21.868 1.00 83.81 409 GLN A C 1
ATOM 3195 O O . GLN A 1 409 ? -12.972 3.482 -21.412 1.00 83.81 409 GLN A O 1
ATOM 3200 N N . GLU A 1 410 ? -13.039 1.243 -21.275 1.00 84.88 410 GLU A N 1
ATOM 3201 C CA . GLU A 1 410 ? -12.350 1.148 -19.984 1.00 84.88 410 GLU A CA 1
ATOM 3202 C C . GLU A 1 410 ? -10.948 1.773 -20.040 1.00 84.88 410 GLU A C 1
ATOM 3204 O O . GLU A 1 410 ? -10.545 2.502 -19.130 1.00 84.88 410 GLU A O 1
ATOM 3209 N N . TRP A 1 411 ? -10.244 1.569 -21.156 1.00 89.25 411 TRP A N 1
ATOM 3210 C CA . TRP A 1 411 ? -8.949 2.183 -21.440 1.00 89.25 411 TRP A CA 1
ATOM 3211 C C . TRP A 1 411 ? -9.047 3.650 -21.848 1.00 89.25 411 TRP A C 1
ATOM 3213 O O . TRP A 1 411 ? -8.149 4.440 -21.554 1.00 89.25 411 TRP A O 1
ATOM 3223 N N . ASN A 1 412 ? -10.133 4.062 -22.495 1.00 85.25 412 ASN A N 1
ATOM 3224 C CA . ASN A 1 412 ? -10.343 5.463 -22.850 1.00 85.25 412 ASN A CA 1
ATOM 3225 C C . ASN A 1 412 ? -10.703 6.330 -21.629 1.00 85.25 412 ASN A C 1
ATOM 3227 O O . ASN A 1 412 ? -10.317 7.501 -21.564 1.00 85.25 412 ASN A O 1
ATOM 3231 N N . GLN A 1 413 ? -11.335 5.743 -20.610 1.00 84.44 413 GLN A N 1
ATOM 3232 C CA . GLN A 1 413 ? -11.897 6.448 -19.454 1.00 84.44 413 GLN A CA 1
ATOM 3233 C C . GLN A 1 413 ? -11.073 6.349 -18.161 1.00 84.44 413 GLN A C 1
ATOM 3235 O O . GLN A 1 413 ? -11.617 6.502 -17.066 1.00 84.44 413 GLN A O 1
ATOM 3240 N N . LEU A 1 414 ? -9.749 6.180 -18.256 1.00 88.94 414 LEU A N 1
ATOM 3241 C CA . LEU A 1 414 ? -8.855 6.083 -17.085 1.00 88.94 414 LEU A CA 1
ATOM 3242 C C . LEU A 1 414 ? -8.995 7.251 -16.088 1.00 88.94 414 LEU A C 1
ATOM 3244 O O . LEU A 1 414 ? -8.815 7.059 -14.885 1.00 88.94 414 LEU A O 1
ATOM 3248 N N . TYR A 1 415 ? -9.343 8.447 -16.576 1.00 85.56 415 TYR A N 1
ATOM 3249 C CA . TYR A 1 415 ? -9.432 9.674 -15.774 1.00 85.56 415 TYR A CA 1
ATOM 3250 C C . TYR A 1 415 ? -10.836 10.256 -15.658 1.00 85.56 415 TYR A C 1
ATOM 3252 O O . TYR A 1 415 ? -11.219 10.704 -14.577 1.00 85.56 415 TYR A O 1
ATOM 3260 N N . VAL A 1 416 ? -11.589 10.264 -16.758 1.00 77.44 416 VAL A N 1
ATOM 3261 C CA . VAL A 1 416 ? -12.902 10.907 -16.849 1.00 77.44 416 VAL A CA 1
ATOM 3262 C C . VAL A 1 416 ? -13.942 9.829 -17.099 1.00 77.44 416 VAL A C 1
ATOM 3264 O O . VAL A 1 416 ? -13.835 9.081 -18.066 1.00 77.44 416 VAL A O 1
ATOM 3267 N N . ASN A 1 417 ? -14.932 9.741 -16.209 1.00 69.12 417 ASN A N 1
ATOM 3268 C CA . ASN A 1 417 ? -16.169 9.030 -16.503 1.00 69.12 417 ASN A CA 1
ATOM 3269 C C . ASN A 1 417 ? -17.096 10.024 -17.208 1.00 69.12 417 ASN A C 1
ATOM 3271 O O . ASN A 1 417 ? -17.620 10.925 -16.556 1.00 69.12 417 ASN A O 1
ATOM 3275 N N . ALA A 1 418 ? -17.202 9.941 -18.533 1.00 59.59 418 ALA A N 1
ATOM 3276 C CA . ALA A 1 418 ? -18.203 10.719 -19.248 1.00 59.59 418 ALA A CA 1
ATOM 3277 C C . ALA A 1 418 ? -19.547 10.013 -19.045 1.00 59.59 418 ALA A C 1
ATOM 3279 O O . ALA A 1 418 ? -19.774 8.938 -19.589 1.00 59.59 418 ALA A O 1
ATOM 3280 N N . GLU A 1 419 ? -20.402 10.587 -18.206 1.00 53.31 419 GLU A N 1
ATOM 3281 C CA . GLU A 1 419 ? -21.807 10.199 -18.113 1.00 53.31 419 GLU A CA 1
ATOM 3282 C C . GLU A 1 419 ? -22.566 11.070 -19.125 1.00 53.31 419 GLU A C 1
ATOM 3284 O O . GLU A 1 419 ? -22.507 12.301 -19.040 1.00 53.31 419 GLU A O 1
ATOM 3289 N N . HIS A 1 420 ? -23.203 10.445 -20.118 1.00 48.03 420 HIS A N 1
ATOM 3290 C CA . HIS A 1 420 ? -24.056 11.119 -21.102 1.00 48.03 420 HIS A CA 1
ATOM 3291 C C . HIS A 1 420 ? -25.525 10.888 -20.787 1.00 48.03 420 HIS A C 1
ATOM 3293 O O . HIS A 1 420 ? -25.882 9.717 -20.525 1.00 48.03 420 HIS A O 1
#

Secondary structure (DSSP, 8-state):
----SS--HHHHTTS--HHHHHHHTS-S--HHHHHHHHH-STTS--EEEEESTTSHHHHHHHHHHHHHHGGGT--EEEEE-TT---TTGGGHHHHHHHH-HHHHHHHHHTEEEEE--SSS--GGGGGG-EEEEEE---S-HHHHHHHHHHHHHH-TT-EEEE--SS--HHHHTSEEEEEPSSTTT--EEEEE-SS--HHHHHHHHTT-EEEE--S-TTTTHHHHHHHHHHHHHHHHHHH---HHHHHHHHHHHTS--HHHHHHHH-HHHHHHHHHHHHHHHHHHH-GGGPPPHHHHHHHHH---SSPPGGGS----PPP-HHHHHHHHHHHHHHHHHHHHHHHHTT-S-HHHHHHHHHHTS--SS-HHHHHHHH-HHHHHHHHHHHHHH-GGGGGS---GGGGGGTTSHHHHTSS-----

Radius of gyration: 22.28 Å; chains: 1; bounding box: 62×40×60 Å